Protein AF-A0A965NFZ3-F1 (afdb_monomer)

pLDDT: mean 79.74, std 21.52, range [22.08, 98.75]

Structure (mmCIF, N/CA/C/O backbone):
data_AF-A0A965NFZ3-F1
#
_entry.id   AF-A0A965NFZ3-F1
#
loop_
_atom_site.group_PDB
_atom_site.id
_atom_site.type_symbol
_atom_site.label_atom_id
_atom_site.label_alt_id
_atom_site.label_comp_id
_atom_site.label_asym_id
_atom_site.label_entity_id
_atom_site.label_seq_id
_atom_site.pdbx_PDB_ins_code
_atom_site.Cartn_x
_atom_site.Cartn_y
_atom_site.Cartn_z
_atom_site.occupancy
_atom_site.B_iso_or_equiv
_atom_site.auth_seq_id
_atom_site.auth_comp_id
_atom_site.auth_asym_id
_atom_site.auth_atom_id
_atom_site.pdbx_PDB_model_num
ATOM 1 N N . PHE A 1 1 ? 4.648 3.289 -46.811 1.00 49.53 1 PHE A N 1
ATOM 2 C CA . PHE A 1 1 ? 4.469 1.826 -46.934 1.00 49.53 1 PHE A CA 1
ATOM 3 C C . PHE A 1 1 ? 3.006 1.488 -46.709 1.00 49.53 1 PHE A C 1
ATOM 5 O O . PHE A 1 1 ? 2.464 1.976 -45.727 1.00 49.53 1 PHE A O 1
ATOM 12 N N . PHE A 1 2 ? 2.381 0.723 -47.611 1.00 43.66 2 PHE A N 1
ATOM 13 C CA . PHE A 1 2 ? 1.016 0.207 -47.438 1.00 43.66 2 PHE A CA 1
ATOM 14 C C . PHE A 1 2 ? 1.099 -1.173 -46.781 1.00 43.66 2 PHE A C 1
ATOM 16 O O . PHE A 1 2 ? 1.866 -2.014 -47.243 1.00 43.66 2 PHE A O 1
ATOM 23 N N . LEU A 1 3 ? 0.354 -1.396 -45.701 1.00 49.75 3 LEU A N 1
ATOM 24 C CA . LEU A 1 3 ? 0.368 -2.654 -44.955 1.00 49.75 3 LEU A CA 1
ATOM 25 C C . LEU A 1 3 ? -0.915 -3.432 -45.298 1.00 49.75 3 LEU A C 1
ATOM 27 O O . LEU A 1 3 ? -2.007 -2.974 -44.978 1.00 49.75 3 LEU A O 1
ATOM 31 N N . ASN A 1 4 ? -0.796 -4.587 -45.962 1.00 41.50 4 ASN A N 1
ATOM 32 C CA . ASN A 1 4 ? -1.916 -5.495 -46.242 1.00 41.50 4 ASN A CA 1
ATOM 33 C C . ASN A 1 4 ? -1.504 -6.945 -45.925 1.00 41.50 4 ASN A C 1
ATOM 35 O O . ASN A 1 4 ? -0.531 -7.428 -46.497 1.00 41.50 4 ASN A O 1
ATOM 39 N N . GLY A 1 5 ? -2.253 -7.603 -45.026 1.00 47.62 5 GLY A N 1
ATOM 40 C CA . GLY A 1 5 ? -2.189 -9.040 -44.714 1.00 47.62 5 GLY A CA 1
ATOM 41 C C . GLY A 1 5 ? -0.940 -9.530 -43.959 1.00 47.62 5 GLY A C 1
ATOM 42 O O . GLY A 1 5 ? 0.180 -9.385 -44.438 1.00 47.62 5 GLY A O 1
ATOM 43 N N . SER A 1 6 ? -1.141 -10.207 -42.814 1.00 52.50 6 SER A N 1
ATOM 44 C CA . SER A 1 6 ? -0.130 -10.906 -41.973 1.00 52.50 6 SER A CA 1
ATOM 45 C C . SER A 1 6 ? 1.010 -10.050 -41.372 1.00 52.50 6 SER A C 1
ATOM 47 O O . SER A 1 6 ? 1.140 -8.877 -41.704 1.00 52.50 6 SER A O 1
ATOM 49 N N . ASN A 1 7 ? 1.774 -10.611 -40.414 1.00 55.88 7 ASN A N 1
ATOM 50 C CA . ASN A 1 7 ? 2.874 -9.943 -39.688 1.00 55.88 7 ASN A CA 1
ATOM 51 C C . ASN A 1 7 ? 3.852 -9.250 -40.653 1.00 55.88 7 ASN A C 1
ATOM 53 O O . ASN A 1 7 ? 4.361 -9.884 -41.575 1.00 55.88 7 ASN A O 1
ATOM 57 N N . GLN A 1 8 ? 4.140 -7.968 -40.422 1.00 60.22 8 GLN A N 1
ATOM 58 C CA . GLN A 1 8 ? 4.975 -7.156 -41.315 1.00 60.22 8 GLN A CA 1
ATOM 59 C C . GLN A 1 8 ? 6.312 -6.824 -40.648 1.00 60.22 8 GLN A C 1
ATOM 61 O O . GLN A 1 8 ? 6.326 -6.271 -39.548 1.00 60.22 8 GLN A O 1
ATOM 66 N N . THR A 1 9 ? 7.424 -7.103 -41.335 1.00 60.16 9 THR A N 1
ATOM 67 C CA . THR A 1 9 ? 8.774 -6.695 -40.915 1.00 60.16 9 THR A CA 1
ATOM 68 C C . THR A 1 9 ? 9.296 -5.627 -41.862 1.00 60.16 9 THR A C 1
ATOM 70 O O . THR A 1 9 ? 9.465 -5.879 -43.053 1.00 60.16 9 THR A O 1
ATOM 73 N N . LEU A 1 10 ? 9.590 -4.442 -41.332 1.00 64.44 10 LEU A N 1
ATOM 74 C CA . LEU A 1 10 ? 10.159 -3.338 -42.094 1.00 64.44 10 LEU A CA 1
ATOM 75 C C . LEU A 1 10 ? 11.615 -3.114 -41.665 1.00 64.44 10 LEU A C 1
ATOM 77 O O . LEU A 1 10 ? 11.890 -2.776 -40.513 1.00 64.44 10 LEU A O 1
ATOM 81 N N . ALA A 1 11 ? 12.548 -3.322 -42.594 1.00 56.06 11 ALA A N 1
ATOM 82 C CA . ALA A 1 11 ? 13.977 -3.092 -42.395 1.00 56.06 11 ALA A CA 1
ATOM 83 C C . ALA A 1 11 ? 14.440 -1.867 -43.197 1.00 56.06 11 ALA A C 1
ATOM 85 O O . ALA A 1 11 ? 13.964 -1.631 -44.306 1.00 56.06 11 ALA A O 1
ATOM 86 N N . GLY A 1 12 ? 15.387 -1.101 -42.648 1.00 47.88 12 GLY A N 1
ATOM 87 C CA . GLY A 1 12 ? 16.095 -0.069 -43.412 1.00 47.88 12 GLY A CA 1
ATOM 88 C C . GLY A 1 12 ? 15.269 1.171 -43.770 1.00 47.88 12 GLY A C 1
ATOM 89 O O . GLY A 1 12 ? 15.458 1.722 -44.851 1.00 47.88 12 GLY A O 1
ATOM 90 N N . ILE A 1 13 ? 14.377 1.638 -42.885 1.00 51.19 13 ILE A N 1
ATOM 91 C CA . ILE A 1 13 ? 13.709 2.937 -43.073 1.00 51.19 13 ILE A CA 1
ATOM 92 C C . ILE A 1 13 ? 14.778 4.042 -43.033 1.00 51.19 13 ILE A C 1
ATOM 94 O O . ILE A 1 13 ? 15.218 4.463 -41.966 1.00 51.19 13 ILE A O 1
ATOM 98 N N . GLN A 1 14 ? 15.230 4.478 -44.208 1.00 41.84 14 GLN A N 1
ATOM 99 C CA . GLN A 1 14 ? 16.135 5.611 -44.370 1.00 41.84 14 GLN A CA 1
ATOM 100 C C . GLN A 1 14 ? 15.301 6.891 -44.461 1.00 41.84 14 GLN A C 1
ATOM 102 O O . GLN A 1 14 ? 14.526 7.072 -45.404 1.00 41.84 14 GLN A O 1
ATOM 107 N N . GLY A 1 15 ? 15.453 7.791 -43.490 1.00 39.31 15 GLY A N 1
ATOM 108 C CA . GLY A 1 15 ? 15.049 9.177 -43.691 1.00 39.31 15 GLY A CA 1
ATOM 109 C C . GLY A 1 15 ? 16.091 9.868 -44.565 1.00 39.31 15 GLY A C 1
ATOM 110 O O . GLY A 1 15 ? 17.269 9.903 -44.216 1.00 39.31 15 GLY A O 1
ATOM 111 N N . SER A 1 16 ? 15.666 10.389 -45.713 1.00 34.31 16 SER A N 1
ATOM 112 C CA . SER A 1 16 ? 16.486 11.312 -46.497 1.00 34.31 16 SER A CA 1
ATOM 113 C C . SER A 1 16 ? 16.609 12.636 -45.736 1.00 34.31 16 SER A C 1
ATOM 115 O O . SER A 1 16 ? 15.641 13.087 -45.124 1.00 34.31 16 SER A O 1
ATOM 117 N N . LEU A 1 17 ? 17.791 13.256 -45.766 1.00 33.41 17 LEU A N 1
ATOM 118 C CA . LEU A 1 17 ? 18.033 14.613 -45.269 1.00 33.41 17 LEU A CA 1
ATOM 119 C C . LEU A 1 17 ? 17.206 15.610 -46.103 1.00 33.41 17 LEU A C 1
ATOM 121 O O . LEU A 1 17 ? 17.653 16.098 -47.137 1.00 33.41 17 LEU A O 1
ATOM 125 N N . GLY A 1 18 ? 15.975 15.881 -45.673 1.00 33.94 18 GLY A N 1
ATOM 126 C CA . GLY A 1 18 ? 15.050 16.804 -46.326 1.00 33.94 18 GLY A CA 1
ATOM 127 C C . GLY A 1 18 ? 13.672 16.785 -45.665 1.00 33.94 18 GLY A C 1
ATOM 128 O O . GLY A 1 18 ? 13.311 15.820 -45.003 1.00 33.94 18 GLY A O 1
ATOM 129 N N . THR A 1 19 ? 12.906 17.861 -45.844 1.00 36.88 19 THR A N 1
ATOM 130 C CA . THR A 1 19 ? 11.674 18.279 -45.136 1.00 36.88 19 THR A CA 1
ATOM 131 C C . THR A 1 19 ? 10.477 17.305 -45.149 1.00 36.88 19 THR A C 1
ATOM 133 O O . THR A 1 19 ? 9.379 17.684 -44.748 1.00 36.88 19 THR A O 1
ATOM 136 N N . TYR A 1 20 ? 10.648 16.057 -45.586 1.00 35.22 20 TYR A N 1
ATOM 137 C CA . TYR A 1 20 ? 9.593 15.050 -45.668 1.00 35.22 20 TYR A CA 1
ATOM 138 C C . TYR A 1 20 ? 9.903 13.861 -44.754 1.00 35.22 20 TYR A C 1
ATOM 140 O O . TYR A 1 20 ? 10.799 13.063 -45.027 1.00 35.22 20 TYR A O 1
ATOM 148 N N . SER A 1 21 ? 9.130 13.716 -43.672 1.00 43.69 21 SER A N 1
ATOM 149 C CA . SER A 1 21 ? 9.175 12.517 -42.836 1.00 43.69 21 SER A CA 1
ATOM 150 C C . SER A 1 21 ? 8.615 11.316 -43.604 1.00 43.69 21 SER A C 1
ATOM 152 O O . SER A 1 21 ? 7.475 11.328 -44.082 1.00 43.69 21 SER A O 1
ATOM 154 N N . GLN A 1 22 ? 9.421 10.259 -43.728 1.00 44.00 22 GLN A N 1
ATOM 155 C CA . GLN A 1 22 ? 8.971 8.968 -44.244 1.00 44.00 22 GLN A CA 1
ATOM 156 C C . GLN A 1 22 ? 8.021 8.362 -43.202 1.00 44.00 22 GLN A C 1
ATOM 158 O O . GLN A 1 22 ? 8.441 7.849 -42.165 1.00 44.00 22 GLN A O 1
ATOM 163 N N . GLY A 1 23 ? 6.719 8.496 -43.452 1.00 47.44 23 GLY A N 1
ATOM 164 C CA . GLY A 1 23 ? 5.673 7.898 -42.633 1.00 47.44 23 GLY A CA 1
ATOM 165 C C . GLY A 1 23 ? 5.296 6.494 -43.116 1.00 47.44 23 GLY A C 1
ATOM 166 O O . GLY A 1 23 ? 5.266 6.210 -44.317 1.00 47.44 23 GLY A O 1
ATOM 167 N N . ILE A 1 24 ? 4.959 5.601 -42.192 1.00 51.50 24 ILE A N 1
ATOM 168 C CA . ILE A 1 24 ? 4.106 4.448 -42.484 1.00 51.50 24 ILE A CA 1
ATOM 169 C C . ILE A 1 24 ? 2.675 4.991 -42.465 1.00 51.50 24 ILE A C 1
ATOM 171 O O . ILE A 1 24 ? 2.193 5.394 -41.411 1.00 51.50 24 ILE A O 1
ATOM 175 N N . TYR A 1 25 ? 2.037 5.077 -43.635 1.00 43.31 25 TYR A N 1
ATOM 176 C CA . TYR A 1 25 ? 0.690 5.629 -43.798 1.00 43.31 25 TYR A CA 1
ATOM 177 C C . TYR A 1 25 ? -0.285 4.501 -44.124 1.00 43.31 25 TYR A C 1
ATOM 179 O O . TYR A 1 25 ? -0.062 3.762 -45.086 1.00 43.31 25 TYR A O 1
ATOM 187 N N . ASN A 1 26 ? -1.388 4.415 -43.383 1.00 44.84 26 ASN A N 1
ATOM 188 C CA . ASN A 1 26 ? -2.557 3.659 -43.821 1.00 44.84 26 ASN A CA 1
ATOM 189 C C . ASN A 1 26 ? -3.495 4.577 -44.613 1.00 44.84 26 ASN A C 1
ATOM 191 O O . ASN A 1 26 ? -3.879 5.629 -44.111 1.00 44.84 26 ASN A O 1
ATOM 195 N N . ASN A 1 27 ? -3.857 4.191 -45.838 1.00 36.34 27 ASN A N 1
ATOM 196 C CA . ASN A 1 27 ? -4.779 4.950 -46.697 1.00 36.34 27 ASN A CA 1
ATOM 197 C C . ASN A 1 27 ? -6.096 4.199 -46.965 1.00 36.34 27 ASN A C 1
ATOM 199 O O . ASN A 1 27 ? -6.864 4.585 -47.841 1.00 36.34 27 ASN A O 1
ATOM 203 N N . THR A 1 28 ? -6.364 3.095 -46.265 1.00 40.66 28 THR A N 1
ATOM 204 C CA . THR A 1 28 ? -7.624 2.361 -46.417 1.00 40.66 28 THR A CA 1
ATOM 205 C C . THR A 1 28 ? -8.496 2.565 -45.189 1.00 40.66 28 THR A C 1
ATOM 207 O O . THR A 1 28 ? -8.106 2.214 -44.081 1.00 40.66 28 THR A O 1
ATOM 210 N N . ALA A 1 29 ? -9.709 3.081 -45.407 1.00 41.22 29 ALA A N 1
ATOM 211 C CA . ALA A 1 29 ? -10.764 3.259 -44.401 1.00 41.22 29 ALA A CA 1
ATOM 212 C C . ALA A 1 29 ? -11.247 1.944 -43.745 1.00 41.22 29 ALA A C 1
ATOM 214 O O . ALA A 1 29 ? -12.086 1.969 -42.851 1.00 41.22 29 ALA A O 1
ATOM 215 N N . ASN A 1 30 ? -10.708 0.802 -44.181 1.00 41.94 30 ASN A N 1
ATOM 216 C CA . ASN A 1 30 ? -10.949 -0.522 -43.625 1.00 41.94 30 ASN A CA 1
ATOM 217 C C . ASN A 1 30 ? -9.656 -0.960 -42.923 1.00 41.94 30 ASN A C 1
ATOM 219 O O . ASN A 1 30 ? -8.624 -1.074 -43.581 1.00 41.94 30 ASN A O 1
ATOM 223 N N . GLY A 1 31 ? -9.716 -1.124 -41.598 1.00 45.16 31 GLY A N 1
ATOM 224 C CA . GLY A 1 31 ? -8.577 -1.219 -40.677 1.00 45.16 31 GLY A CA 1
ATOM 225 C C . GLY A 1 31 ? -7.500 -2.282 -40.950 1.00 45.16 31 GLY A C 1
ATOM 226 O O . GLY A 1 31 ? -7.537 -3.053 -41.905 1.00 45.16 31 GLY A O 1
ATOM 227 N N . TYR A 1 32 ? -6.492 -2.303 -40.075 1.00 45.69 32 TYR A N 1
ATOM 228 C CA . TYR A 1 32 ? -5.368 -3.240 -40.139 1.00 45.69 32 TYR A CA 1
ATOM 229 C C . TYR A 1 32 ? -5.803 -4.686 -39.857 1.00 45.69 32 TYR A C 1
ATOM 231 O O . TYR A 1 32 ? -6.394 -4.968 -38.821 1.00 45.69 32 TYR A O 1
ATOM 239 N N . TRP A 1 33 ? -5.409 -5.616 -40.733 1.00 44.00 33 TRP A N 1
ATOM 240 C CA . TRP A 1 33 ? -5.541 -7.073 -40.540 1.00 44.00 33 TRP A CA 1
ATOM 241 C C . TRP A 1 33 ? -4.247 -7.716 -39.999 1.00 44.00 33 TRP A C 1
ATOM 243 O O . TRP A 1 33 ? -4.050 -8.924 -40.119 1.00 44.00 33 TRP A O 1
ATOM 253 N N . ALA A 1 34 ? -3.316 -6.917 -39.467 1.00 50.06 34 ALA A N 1
ATOM 254 C CA . ALA A 1 34 ? -2.045 -7.395 -38.924 1.00 50.06 34 ALA A CA 1
ATOM 255 C C . ALA A 1 34 ? -2.064 -7.335 -37.391 1.00 50.06 34 ALA A C 1
ATOM 257 O O . ALA A 1 34 ? -2.318 -6.279 -36.817 1.00 50.06 34 ALA A O 1
ATOM 258 N N . SER A 1 35 ? -1.749 -8.454 -36.737 1.00 58.72 35 SER A N 1
ATOM 259 C CA . SER A 1 35 ? -1.597 -8.541 -35.278 1.00 58.72 35 SER A CA 1
ATOM 260 C C . SER A 1 35 ? -0.252 -7.998 -34.787 1.00 58.72 35 SER A C 1
ATOM 262 O O . SER A 1 35 ? -0.091 -7.725 -33.601 1.00 58.72 35 SER A O 1
ATOM 264 N N . THR A 1 36 ? 0.755 -7.863 -35.661 1.00 64.19 36 THR A N 1
ATOM 265 C CA . THR A 1 36 ? 2.096 -7.393 -35.277 1.00 64.19 36 THR A CA 1
ATOM 266 C C . THR A 1 36 ? 2.783 -6.594 -36.390 1.00 64.19 36 THR A C 1
ATOM 268 O O . THR A 1 36 ? 2.817 -7.023 -37.546 1.00 64.19 36 THR A O 1
ATOM 271 N N . LEU A 1 37 ? 3.376 -5.454 -36.021 1.00 71.75 37 LEU A N 1
ATOM 272 C CA . LEU A 1 37 ? 4.276 -4.647 -36.849 1.00 71.75 37 LEU A CA 1
ATOM 273 C C . LEU A 1 37 ? 5.681 -4.654 -36.233 1.00 71.75 37 LEU A C 1
ATOM 275 O O . LEU A 1 37 ? 5.873 -4.147 -35.129 1.00 71.75 37 LEU A O 1
ATOM 279 N N . THR A 1 38 ? 6.663 -5.185 -36.958 1.00 72.31 38 THR A N 1
ATOM 280 C CA . THR A 1 38 ? 8.071 -5.225 -36.547 1.00 72.31 38 THR A CA 1
ATOM 281 C C . THR A 1 38 ? 8.898 -4.218 -37.335 1.00 72.31 38 THR A C 1
ATOM 283 O O . THR A 1 38 ? 8.937 -4.257 -38.563 1.00 72.31 38 THR A O 1
ATOM 286 N N . LEU A 1 39 ? 9.609 -3.338 -36.632 1.00 71.38 39 LEU A N 1
ATOM 287 C CA . LEU A 1 39 ? 10.534 -2.365 -37.204 1.00 71.38 39 LEU A CA 1
ATOM 288 C C . LEU A 1 39 ? 11.962 -2.682 -36.762 1.00 71.38 39 LEU A C 1
ATOM 290 O O . LEU A 1 39 ? 12.261 -2.667 -35.569 1.00 71.38 39 LEU A O 1
ATOM 294 N N . ASN A 1 40 ? 12.855 -2.936 -37.719 1.00 69.88 40 ASN A N 1
ATOM 295 C CA . ASN A 1 40 ? 14.273 -3.167 -37.454 1.00 69.88 40 ASN A CA 1
ATOM 296 C C . ASN A 1 40 ? 15.100 -1.955 -37.910 1.00 69.88 40 ASN A C 1
ATOM 298 O O . ASN A 1 40 ? 15.341 -1.757 -39.106 1.00 69.88 40 ASN A O 1
ATOM 302 N N . THR A 1 41 ? 15.528 -1.137 -36.948 1.00 62.78 41 THR A N 1
ATOM 303 C CA . THR A 1 41 ? 16.386 0.031 -37.186 1.00 62.78 41 THR A CA 1
ATOM 304 C C . THR A 1 41 ? 17.797 -0.272 -36.685 1.00 62.78 41 THR A C 1
ATOM 306 O O . THR A 1 41 ? 18.064 -0.232 -35.484 1.00 62.78 41 THR A O 1
ATOM 309 N N . ALA A 1 42 ? 18.711 -0.598 -37.597 1.00 58.72 42 ALA A N 1
ATOM 310 C CA . ALA A 1 42 ? 20.095 -0.941 -37.257 1.00 58.72 42 ALA A CA 1
ATOM 311 C C . ALA A 1 42 ? 20.989 0.281 -36.957 1.00 58.72 42 ALA A C 1
ATOM 313 O O . ALA A 1 42 ? 22.033 0.122 -36.335 1.00 58.72 42 ALA A O 1
ATOM 314 N N . THR A 1 43 ? 20.587 1.483 -37.377 1.00 57.88 43 THR A N 1
ATOM 315 C CA . THR A 1 43 ? 21.366 2.728 -37.270 1.00 57.88 43 THR A CA 1
ATOM 316 C C . THR A 1 43 ? 20.606 3.821 -36.517 1.00 57.88 43 THR A C 1
ATOM 318 O O . THR A 1 43 ? 19.385 3.934 -36.643 1.00 57.88 43 THR A O 1
ATOM 321 N N . ASP A 1 44 ? 21.336 4.630 -35.742 1.00 49.34 44 ASP A N 1
ATOM 322 C CA . ASP A 1 44 ? 20.808 5.809 -35.049 1.00 49.34 44 ASP A CA 1
ATOM 323 C C . ASP A 1 44 ? 20.518 6.934 -36.039 1.00 49.34 44 ASP A C 1
ATOM 325 O O . ASP A 1 44 ? 21.420 7.597 -36.551 1.00 49.34 44 ASP A O 1
ATOM 329 N N . TYR A 1 45 ? 19.241 7.200 -36.287 1.00 52.06 45 TYR A N 1
ATOM 330 C CA . TYR A 1 45 ? 18.844 8.361 -37.070 1.00 52.06 45 TYR A CA 1
ATOM 331 C C . TYR A 1 45 ? 18.628 9.549 -36.130 1.00 52.06 45 TYR A C 1
ATOM 333 O O . TYR A 1 45 ? 17.512 9.871 -35.724 1.00 52.06 45 TYR A O 1
ATOM 341 N N . ALA A 1 46 ? 19.731 10.205 -35.754 1.00 38.19 46 ALA A N 1
ATOM 342 C CA . ALA A 1 46 ? 19.716 11.372 -34.871 1.00 38.19 46 ALA A CA 1
ATOM 343 C C . ALA A 1 46 ? 18.843 12.530 -35.412 1.00 38.19 46 ALA A C 1
ATOM 345 O O . ALA A 1 46 ? 18.311 13.314 -34.628 1.00 38.19 46 ALA A O 1
ATOM 346 N N . SER A 1 47 ? 18.656 12.592 -36.738 1.00 37.09 47 SER A N 1
ATOM 347 C CA . SER A 1 47 ? 17.940 13.651 -37.464 1.00 37.09 47 SER A CA 1
ATOM 348 C C . SER A 1 47 ? 16.814 13.167 -38.397 1.00 37.09 47 SER A C 1
ATOM 350 O O . SER A 1 47 ? 16.088 13.999 -38.937 1.00 37.09 47 SER A O 1
ATOM 352 N N . ALA A 1 48 ? 16.630 11.853 -38.584 1.00 36.56 48 ALA A N 1
ATOM 353 C CA . ALA A 1 48 ? 15.636 11.281 -39.501 1.00 36.56 48 ALA A CA 1
ATOM 354 C C . ALA A 1 48 ? 14.542 10.524 -38.723 1.00 36.56 48 ALA A C 1
ATOM 356 O O . ALA A 1 48 ? 14.768 9.454 -38.165 1.00 36.56 48 ALA A O 1
ATOM 357 N N . GLN A 1 49 ? 13.342 11.106 -38.677 1.00 43.03 49 GLN A N 1
ATOM 358 C CA . GLN A 1 49 ? 12.202 10.602 -37.907 1.00 43.03 49 GLN A CA 1
ATOM 359 C C . GLN A 1 49 ? 11.357 9.652 -38.767 1.00 43.03 49 GLN A C 1
ATOM 361 O O . GLN A 1 49 ? 10.857 10.046 -39.822 1.00 43.03 49 GLN A O 1
ATOM 366 N N . SER A 1 50 ? 11.186 8.407 -38.322 1.00 39.69 50 SER A N 1
ATOM 367 C CA . SER A 1 50 ? 10.247 7.455 -38.930 1.00 39.69 50 SER A CA 1
ATOM 368 C C . SER A 1 50 ? 8.931 7.518 -38.160 1.00 39.69 50 SER A C 1
ATOM 370 O O . SER A 1 50 ? 8.924 7.274 -36.963 1.00 39.69 50 SER A O 1
ATOM 372 N N . VAL A 1 51 ? 7.832 7.881 -38.820 1.00 43.72 51 VAL A N 1
ATOM 373 C CA . VAL A 1 51 ? 6.546 8.189 -38.157 1.00 43.72 51 VAL A CA 1
ATOM 374 C C . VAL A 1 51 ? 5.517 7.127 -38.509 1.00 43.72 51 VAL A C 1
ATOM 376 O O . VAL A 1 51 ? 5.409 6.752 -39.674 1.00 43.72 51 VAL A O 1
ATOM 379 N N . TYR A 1 52 ? 4.714 6.672 -37.554 1.00 48.59 52 TYR A N 1
ATOM 380 C CA . TYR A 1 52 ? 3.526 5.871 -37.853 1.00 48.59 52 TYR A CA 1
ATOM 381 C C . TYR A 1 52 ? 2.289 6.779 -37.911 1.00 48.59 52 TYR A C 1
ATOM 383 O O . TYR A 1 52 ? 2.092 7.601 -37.019 1.00 48.59 52 TYR A O 1
ATOM 391 N N . ARG A 1 53 ? 1.473 6.672 -38.970 1.00 49.34 53 ARG A N 1
ATOM 392 C CA . ARG A 1 53 ? 0.299 7.531 -39.195 1.00 49.34 53 ARG A CA 1
ATOM 393 C C . ARG A 1 53 ? -0.976 6.719 -39.405 1.00 49.34 53 ARG A C 1
ATOM 395 O O . ARG A 1 53 ? -1.013 5.819 -40.246 1.00 49.34 53 ARG A O 1
ATOM 402 N N . ASP A 1 54 ? -2.032 7.129 -38.714 1.00 42.34 54 ASP A N 1
ATOM 403 C CA . ASP A 1 54 ? -3.416 6.801 -39.050 1.00 42.34 54 ASP A CA 1
ATOM 404 C C . ASP A 1 54 ? -4.089 8.027 -39.688 1.00 42.34 54 ASP A C 1
ATOM 406 O O . ASP A 1 54 ? -3.883 9.158 -39.248 1.00 42.34 54 ASP A O 1
ATOM 410 N N . ALA A 1 55 ? -4.867 7.803 -40.744 1.00 37.53 55 ALA A N 1
ATOM 411 C CA . ALA A 1 55 ? -5.592 8.830 -41.480 1.00 37.53 55 ALA A CA 1
ATOM 412 C C . ALA A 1 55 ? -6.973 9.167 -40.877 1.00 37.53 55 ALA A C 1
ATOM 414 O O . ALA A 1 55 ? -7.580 10.143 -41.314 1.00 37.53 55 ALA A O 1
ATOM 415 N N . SER A 1 56 ? -7.490 8.387 -39.914 1.00 40.31 56 SER A N 1
ATOM 416 C CA . SER A 1 56 ? -8.919 8.436 -39.550 1.00 40.31 56 SER A CA 1
ATOM 417 C C . SER A 1 56 ? -9.285 9.107 -38.217 1.00 40.31 56 SER A C 1
ATOM 419 O O . SER A 1 56 ? -10.463 9.372 -37.989 1.00 40.31 56 SER A O 1
ATOM 421 N N . GLY A 1 57 ? -8.324 9.448 -37.351 1.00 39.31 57 GLY A N 1
ATOM 422 C CA . GLY A 1 57 ? -8.581 10.255 -36.144 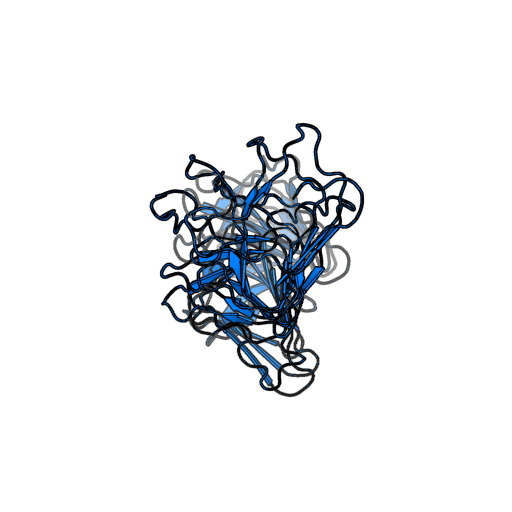1.00 39.31 57 GLY A CA 1
ATOM 423 C C . GLY A 1 57 ? -9.489 9.605 -35.085 1.00 39.31 57 GLY A C 1
ATOM 424 O O . GLY A 1 57 ? -9.909 10.289 -34.152 1.00 39.31 57 GLY A O 1
ATOM 425 N N . GLY A 1 58 ? -9.787 8.307 -35.202 1.00 38.38 58 GLY A N 1
ATOM 426 C CA . GLY A 1 58 ? -10.571 7.539 -34.233 1.00 38.38 58 GLY A CA 1
ATOM 427 C C . GLY A 1 58 ? -9.772 6.366 -33.646 1.00 38.38 58 GLY A C 1
ATOM 428 O O . GLY A 1 58 ? -8.979 5.755 -34.361 1.00 38.38 58 GLY A O 1
ATOM 429 N N . PRO A 1 59 ? -9.967 6.000 -32.365 1.00 39.12 59 PRO A N 1
ATOM 430 C CA . PRO A 1 59 ? -9.313 4.840 -31.760 1.00 39.12 59 PRO A CA 1
ATOM 431 C C . PRO A 1 59 ? -9.937 3.542 -32.301 1.00 39.12 59 PRO A C 1
ATOM 433 O O . PRO A 1 59 ? -10.912 3.041 -31.752 1.00 39.12 59 PRO A O 1
ATOM 436 N N . GLN A 1 60 ? -9.408 2.996 -33.400 1.00 42.00 60 GLN A N 1
ATOM 437 C CA . GLN A 1 60 ? -9.902 1.742 -34.001 1.00 42.00 60 GLN A CA 1
ATOM 438 C C . GLN A 1 60 ? -8.944 0.544 -33.841 1.00 42.00 60 GLN A C 1
ATOM 440 O O . GLN A 1 60 ? -9.001 -0.404 -34.623 1.00 42.00 60 GLN A O 1
ATOM 445 N N . TYR A 1 61 ? -8.055 0.538 -32.843 1.00 48.66 61 TYR A N 1
ATOM 446 C CA . TYR A 1 61 ? -6.953 -0.436 -32.793 1.00 48.66 61 TYR A CA 1
ATOM 447 C C . TYR A 1 61 ? -7.021 -1.367 -31.589 1.00 48.66 61 TYR A C 1
ATOM 449 O O . TYR A 1 61 ? -6.362 -1.169 -30.575 1.00 48.66 61 TYR A O 1
ATOM 457 N N . GLY A 1 62 ? -7.820 -2.424 -31.744 1.00 46.12 62 GLY A N 1
ATOM 458 C CA . GLY A 1 62 ? -8.059 -3.461 -30.740 1.00 46.12 62 GLY A CA 1
ATOM 459 C C . GLY A 1 62 ? -7.032 -4.601 -30.648 1.00 46.12 62 GLY A C 1
ATOM 460 O O . GLY A 1 62 ? -7.192 -5.389 -29.730 1.00 46.12 62 GLY A O 1
ATOM 461 N N . ASN A 1 63 ? -5.996 -4.707 -31.510 1.00 54.94 63 ASN A N 1
ATOM 462 C CA . ASN A 1 63 ? -5.078 -5.873 -31.482 1.00 54.94 63 ASN A CA 1
ATOM 463 C C . ASN A 1 63 ? -3.639 -5.687 -32.047 1.00 54.94 63 ASN A C 1
ATOM 465 O O . ASN A 1 63 ? -2.960 -6.683 -32.300 1.00 54.94 63 ASN A O 1
ATOM 469 N N . LEU A 1 64 ? -3.142 -4.472 -32.321 1.00 62.53 64 LEU A N 1
ATOM 470 C CA . LEU A 1 64 ? -1.815 -4.314 -32.952 1.00 62.53 64 LEU A CA 1
ATOM 471 C C . LEU A 1 64 ? -0.681 -4.339 -31.913 1.00 62.53 64 LEU A C 1
ATOM 473 O O . LEU A 1 64 ? -0.575 -3.419 -31.104 1.00 62.53 64 LEU A O 1
ATOM 477 N N . LYS A 1 65 ? 0.203 -5.343 -31.978 1.00 71.88 65 LYS A N 1
ATOM 478 C CA . LYS A 1 65 ? 1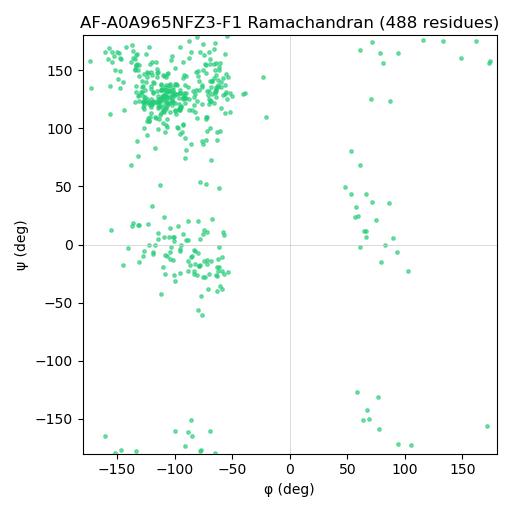.493 -5.361 -31.266 1.00 71.88 65 LYS A CA 1
ATOM 479 C C . LYS A 1 65 ? 2.563 -4.616 -32.070 1.00 71.88 65 LYS A C 1
ATOM 481 O O . LYS A 1 65 ? 2.760 -4.889 -33.256 1.00 71.88 65 LYS A O 1
ATOM 486 N N . PHE A 1 66 ? 3.313 -3.732 -31.425 1.00 75.94 66 PHE A N 1
ATOM 487 C CA . PHE A 1 66 ? 4.472 -3.066 -32.018 1.00 75.94 66 PHE A CA 1
ATOM 488 C C . PHE A 1 66 ? 5.774 -3.716 -31.536 1.00 75.94 66 PHE A C 1
ATOM 490 O O . PHE A 1 66 ? 5.955 -3.906 -30.340 1.00 75.94 66 PHE A O 1
ATOM 497 N N . VAL A 1 67 ? 6.696 -4.042 -32.444 1.00 82.88 67 VAL A N 1
ATOM 498 C CA . VAL A 1 67 ? 8.005 -4.624 -32.113 1.00 82.88 67 VAL A CA 1
ATOM 499 C C . VAL A 1 67 ? 9.118 -3.733 -32.661 1.00 82.88 67 VAL A C 1
ATOM 501 O O . VAL A 1 67 ? 9.206 -3.522 -33.868 1.00 82.88 67 VAL A O 1
ATOM 504 N N . LYS A 1 68 ? 10.012 -3.261 -31.791 1.00 80.69 68 LYS A N 1
ATOM 505 C CA . LYS A 1 68 ? 11.226 -2.517 -32.146 1.00 80.69 68 LYS A CA 1
ATOM 506 C C . LYS A 1 68 ? 12.452 -3.415 -32.004 1.00 80.69 68 LYS A C 1
ATOM 508 O O . LYS A 1 68 ? 12.751 -3.894 -30.918 1.00 80.69 68 LYS A O 1
ATOM 513 N N . GLN A 1 69 ? 13.193 -3.593 -33.090 1.00 82.12 69 GLN A N 1
ATOM 514 C CA . GLN A 1 69 ? 14.450 -4.341 -33.165 1.00 82.12 69 GLN A CA 1
ATOM 515 C C . GLN A 1 69 ? 15.591 -3.458 -33.694 1.00 82.12 69 GLN A C 1
ATOM 517 O O . GLN A 1 69 ? 15.371 -2.341 -34.177 1.00 82.12 69 GLN A O 1
ATOM 522 N N . GLY A 1 70 ? 16.818 -3.971 -33.612 1.00 77.88 70 GLY A N 1
ATOM 523 C CA . GLY A 1 70 ? 18.028 -3.290 -34.077 1.00 77.88 70 GLY A CA 1
ATOM 524 C C . GLY A 1 70 ? 18.568 -2.266 -33.077 1.00 77.88 70 GLY A C 1
ATOM 525 O O . GLY A 1 70 ? 17.832 -1.761 -32.234 1.00 77.88 70 GLY A O 1
ATOM 526 N N . ALA A 1 71 ? 19.866 -1.973 -33.157 1.00 79.31 71 ALA A N 1
ATOM 527 C CA . ALA A 1 71 ? 20.574 -1.153 -32.170 1.00 79.31 71 ALA A CA 1
ATOM 528 C C . ALA A 1 71 ? 20.229 0.348 -32.220 1.00 79.31 71 ALA A C 1
ATOM 530 O O . ALA A 1 71 ? 20.501 1.062 -31.264 1.00 79.31 71 ALA A O 1
ATOM 531 N N . GLY A 1 72 ? 19.621 0.819 -33.310 1.00 74.12 72 GLY A N 1
ATOM 532 C CA . GLY A 1 72 ? 19.359 2.237 -33.531 1.00 74.12 72 GLY A CA 1
ATOM 533 C C . GLY A 1 72 ? 18.169 2.792 -32.750 1.00 74.12 72 GLY A C 1
ATOM 534 O O . GLY A 1 72 ? 17.311 2.048 -32.257 1.00 74.12 72 GLY A O 1
ATOM 535 N N . ARG A 1 73 ? 18.087 4.121 -32.706 1.00 77.44 73 ARG A N 1
ATOM 536 C CA . ARG A 1 73 ? 16.950 4.883 -32.189 1.00 77.44 73 ARG A CA 1
ATOM 537 C C . ARG A 1 73 ? 15.766 4.924 -33.157 1.00 77.44 73 ARG A C 1
ATOM 539 O O . ARG A 1 73 ? 15.926 5.196 -34.345 1.00 77.44 73 ARG A O 1
ATOM 546 N N . PHE A 1 74 ? 14.562 4.752 -32.620 1.00 73.81 74 PHE A N 1
ATOM 547 C CA . PHE A 1 74 ? 13.298 4.937 -33.322 1.00 73.81 74 PHE A CA 1
ATOM 548 C C . PHE A 1 74 ? 12.373 5.862 -32.525 1.00 73.81 74 PHE A C 1
ATOM 550 O O . PHE A 1 74 ? 12.184 5.673 -31.325 1.00 73.81 74 PHE A O 1
ATOM 557 N N . LEU A 1 75 ? 11.813 6.860 -33.208 1.00 70.31 75 LEU A N 1
ATOM 558 C CA . LEU A 1 75 ? 10.844 7.796 -32.646 1.00 70.31 75 LEU A CA 1
ATOM 559 C C . LEU A 1 75 ? 9.433 7.271 -32.890 1.00 70.31 75 LEU A C 1
ATOM 561 O O . LEU A 1 75 ? 9.081 6.943 -34.019 1.00 70.31 75 LEU A O 1
ATOM 565 N N . LEU A 1 76 ? 8.618 7.232 -31.850 1.00 70.88 76 LEU A N 1
ATOM 566 C CA . LEU A 1 76 ? 7.277 6.689 -31.893 1.00 70.88 76 LEU A CA 1
ATOM 567 C C . LEU A 1 76 ? 6.271 7.755 -31.445 1.00 70.88 76 LEU A C 1
ATOM 569 O O . LEU A 1 76 ? 6.214 8.108 -30.271 1.00 70.88 76 LEU A O 1
ATOM 573 N N . GLY A 1 77 ? 5.487 8.274 -32.393 1.00 59.81 77 GLY A N 1
ATOM 574 C CA . GLY A 1 77 ? 4.515 9.343 -32.156 1.00 59.81 77 GLY A CA 1
ATOM 575 C C . GLY A 1 77 ? 3.351 9.343 -33.146 1.00 59.81 77 GLY A C 1
ATOM 576 O O . GLY A 1 77 ? 3.477 8.799 -34.245 1.00 59.81 77 GLY A O 1
ATOM 577 N N . GLY A 1 78 ? 2.220 9.935 -32.741 1.00 47.88 78 GLY A N 1
ATOM 578 C CA . GLY A 1 78 ? 1.011 10.101 -33.563 1.00 47.88 78 GLY A CA 1
ATOM 579 C C . GLY A 1 78 ? 0.912 11.462 -34.274 1.00 47.88 78 GLY A C 1
ATOM 580 O O . GLY A 1 78 ? 1.683 12.380 -33.999 1.00 47.88 78 GLY A O 1
ATOM 581 N N . TYR A 1 79 ? -0.056 11.595 -35.190 1.00 38.62 79 TYR A N 1
ATOM 582 C CA . TYR A 1 79 ? -0.372 12.832 -35.919 1.00 38.62 79 TYR A CA 1
ATOM 583 C C . TYR A 1 79 ? -1.733 13.390 -35.473 1.00 38.62 79 TYR A C 1
ATOM 585 O O . TYR A 1 79 ? -2.738 12.689 -35.564 1.00 38.62 79 TYR A O 1
ATOM 593 N N . GLY A 1 80 ? -1.777 14.661 -35.062 1.00 40.50 80 GLY A N 1
ATOM 594 C CA . GLY A 1 80 ? -3.017 15.379 -34.764 1.00 40.50 80 GLY A CA 1
ATOM 595 C C . GLY A 1 80 ? -2.766 16.865 -34.494 1.00 40.50 80 GLY A C 1
ATOM 596 O O . GLY A 1 80 ? -1.840 17.226 -33.777 1.00 40.50 80 GLY A O 1
ATOM 597 N N . THR A 1 81 ? -3.582 17.743 -35.079 1.00 35.72 81 THR A N 1
ATOM 598 C CA . THR A 1 81 ? -3.570 19.202 -34.831 1.00 35.72 81 THR A CA 1
ATOM 599 C C . THR A 1 81 ? -4.286 19.592 -33.538 1.00 35.72 81 THR A C 1
ATOM 601 O O . THR A 1 81 ? -4.234 20.746 -33.120 1.00 35.72 81 THR A O 1
ATOM 604 N N . SER A 1 82 ? -4.947 18.633 -32.893 1.00 37.06 82 SER A N 1
ATOM 605 C CA . SER A 1 82 ? -5.477 18.788 -31.548 1.00 37.06 82 SER A CA 1
ATOM 606 C C . SER A 1 82 ? -4.406 18.353 -30.557 1.00 37.06 82 SER A C 1
ATOM 608 O O . SER A 1 82 ? -3.878 17.247 -30.682 1.00 37.06 82 SER A O 1
ATOM 610 N N . ALA A 1 83 ? -4.129 19.177 -29.544 1.00 39.97 83 ALA A N 1
ATOM 611 C CA . ALA A 1 83 ? -3.192 18.918 -28.441 1.00 39.97 83 ALA A CA 1
ATOM 612 C C . ALA A 1 83 ? -3.489 17.634 -27.621 1.00 39.97 83 ALA A C 1
ATOM 614 O O . ALA A 1 83 ? -2.888 17.398 -26.579 1.00 39.97 83 ALA A O 1
ATOM 615 N N . THR A 1 84 ? -4.432 16.809 -28.077 1.00 37.34 84 THR A N 1
ATOM 616 C CA . THR A 1 84 ? -4.977 15.627 -27.414 1.00 37.34 84 THR A CA 1
ATOM 617 C C . THR A 1 84 ? -4.747 14.321 -28.189 1.00 37.34 84 THR A C 1
ATOM 619 O O . THR A 1 84 ? -5.075 13.265 -27.660 1.00 37.34 84 THR A O 1
ATOM 622 N N . VAL A 1 85 ? -4.213 14.341 -29.423 1.00 36.19 85 VAL A N 1
ATOM 623 C CA . VAL A 1 85 ? -4.132 13.129 -30.273 1.00 36.19 85 VAL A CA 1
ATOM 624 C C . VAL A 1 85 ? -2.734 12.939 -30.879 1.00 36.19 85 VAL A C 1
ATOM 626 O O . VAL A 1 85 ? -2.491 13.179 -32.055 1.00 36.19 85 VAL A O 1
ATOM 629 N N . GLY A 1 86 ? -1.804 12.478 -30.042 1.00 36.91 86 GLY A N 1
ATOM 630 C CA . GLY A 1 86 ? -0.512 11.883 -30.429 1.00 36.91 86 GLY A CA 1
ATOM 631 C C . GLY A 1 86 ? -0.402 10.443 -29.916 1.00 36.91 86 GLY A C 1
ATOM 632 O O . GLY A 1 86 ? 0.657 10.000 -29.488 1.00 36.91 86 GLY A O 1
ATOM 633 N N . ALA A 1 87 ? -1.543 9.764 -29.869 1.00 44.06 87 ALA A N 1
ATOM 634 C CA . ALA A 1 87 ? -1.801 8.567 -29.100 1.00 44.06 87 ALA A CA 1
ATOM 635 C C . ALA A 1 87 ? -1.601 7.307 -29.943 1.00 44.06 87 ALA A C 1
ATOM 637 O O . ALA A 1 87 ? -2.344 7.077 -30.894 1.00 44.06 87 ALA A O 1
ATOM 638 N N . ILE A 1 88 ? -0.655 6.448 -29.572 1.00 47.16 88 ILE A N 1
ATOM 639 C CA . ILE A 1 88 ? -0.653 5.072 -30.076 1.00 47.16 88 ILE A CA 1
ATOM 640 C C . ILE A 1 88 ? -1.551 4.267 -29.162 1.00 47.16 88 ILE A C 1
ATOM 642 O O . ILE A 1 88 ? -1.100 3.687 -28.182 1.00 47.16 88 ILE A O 1
ATOM 646 N N . GLY A 1 89 ? -2.844 4.276 -29.473 1.00 49.06 89 GLY A N 1
ATOM 647 C CA . GLY A 1 89 ? -3.834 3.411 -28.838 1.00 49.06 89 GLY A CA 1
ATOM 648 C C . GLY A 1 89 ? -3.686 1.962 -29.298 1.00 49.06 89 GLY A C 1
ATOM 649 O O . GLY A 1 89 ? -4.648 1.387 -29.794 1.00 49.06 89 GLY A O 1
ATOM 650 N N . ASN A 1 90 ? -2.479 1.396 -29.216 1.00 52.12 90 ASN A N 1
ATOM 651 C CA . ASN A 1 90 ? -2.242 -0.010 -29.515 1.00 52.12 90 ASN A CA 1
ATOM 652 C C . ASN A 1 90 ? -2.609 -0.828 -28.286 1.00 52.12 90 ASN A C 1
ATOM 654 O O . ASN A 1 90 ? -1.941 -0.769 -27.272 1.00 52.12 90 ASN A O 1
ATOM 658 N N . THR A 1 91 ? -3.638 -1.641 -28.393 1.00 55.47 91 THR A N 1
ATOM 659 C CA . THR A 1 91 ? -4.074 -2.581 -27.345 1.00 55.47 91 THR A CA 1
ATOM 660 C C . THR A 1 91 ? -3.282 -3.898 -27.345 1.00 55.47 91 THR A C 1
ATOM 662 O O . THR A 1 91 ? -3.468 -4.722 -26.459 1.00 55.47 91 THR A O 1
ATOM 665 N N . GLY A 1 92 ? -2.384 -4.113 -28.319 1.00 63.12 92 GLY A N 1
ATOM 666 C CA . GLY A 1 92 ? -1.591 -5.343 -28.450 1.00 63.12 92 GLY A CA 1
ATOM 667 C C . GLY A 1 92 ? -0.197 -5.305 -27.814 1.00 63.12 92 GLY A C 1
ATOM 668 O O . GLY A 1 92 ? 0.521 -6.302 -27.901 1.00 63.12 92 GLY A O 1
ATOM 669 N N . GLY A 1 93 ? 0.214 -4.188 -27.207 1.00 76.56 93 GLY A N 1
ATOM 670 C CA . GLY A 1 93 ? 1.523 -4.057 -26.564 1.00 76.56 93 GLY A CA 1
ATOM 671 C C . GLY A 1 93 ? 2.638 -3.469 -27.435 1.00 76.56 93 GLY A C 1
ATOM 672 O O . GLY A 1 93 ? 2.570 -3.422 -28.668 1.00 76.56 93 GLY A O 1
ATOM 673 N N . ILE A 1 94 ? 3.713 -3.060 -26.767 1.00 83.31 94 ILE A N 1
ATOM 674 C CA . ILE A 1 94 ? 4.983 -2.587 -27.322 1.00 83.31 94 ILE A CA 1
ATOM 675 C C . ILE A 1 94 ? 6.097 -3.523 -26.842 1.00 83.31 94 ILE A C 1
ATOM 677 O O . ILE A 1 94 ? 6.221 -3.809 -25.656 1.00 83.31 94 ILE A O 1
ATOM 681 N N . ASP A 1 95 ? 6.938 -3.988 -27.759 1.00 87.69 95 ASP A N 1
ATOM 682 C CA . ASP A 1 95 ? 8.047 -4.903 -27.499 1.00 87.69 95 ASP A CA 1
ATOM 683 C C . ASP A 1 95 ? 9.355 -4.332 -28.058 1.00 87.69 95 ASP A C 1
ATOM 685 O O . ASP A 1 95 ? 9.614 -4.374 -29.261 1.00 87.69 95 ASP A O 1
ATOM 689 N N . VAL A 1 96 ? 10.170 -3.750 -27.182 1.00 89.25 96 VAL A N 1
ATOM 690 C CA . VAL A 1 96 ? 11.465 -3.149 -27.507 1.00 89.25 96 VAL A CA 1
ATOM 691 C C . VAL A 1 96 ? 12.561 -4.185 -27.289 1.00 89.25 96 VAL A C 1
ATOM 693 O O . VAL A 1 96 ? 13.046 -4.381 -26.181 1.00 89.25 96 VAL A O 1
ATOM 696 N N . GLN A 1 97 ? 12.967 -4.855 -28.359 1.00 90.38 97 GLN A N 1
ATOM 697 C CA . GLN A 1 97 ? 13.943 -5.947 -28.339 1.00 90.38 97 GLN A CA 1
ATOM 698 C C . GLN A 1 97 ? 15.395 -5.468 -28.486 1.00 90.38 97 GLN A C 1
ATOM 700 O O . GLN A 1 97 ? 16.321 -6.236 -28.245 1.00 90.38 97 GLN A O 1
ATOM 705 N N . GLY A 1 98 ? 15.614 -4.213 -28.891 1.00 84.19 98 GLY A N 1
ATOM 706 C CA . GLY A 1 98 ? 16.950 -3.632 -29.012 1.00 84.19 98 GLY A CA 1
ATOM 707 C C . GLY A 1 98 ? 16.943 -2.140 -29.341 1.00 84.19 98 GLY A C 1
ATOM 708 O O . GLY A 1 98 ? 15.970 -1.610 -29.895 1.00 84.19 98 GLY A O 1
ATOM 709 N N . GLY A 1 99 ? 18.058 -1.478 -29.024 1.00 86.12 99 GLY A N 1
ATOM 710 C CA . GLY A 1 99 ? 18.273 -0.058 -29.299 1.00 86.12 99 GLY A CA 1
ATOM 711 C C . GLY A 1 99 ? 17.386 0.850 -28.453 1.00 86.12 99 GLY A C 1
ATOM 712 O O . GLY A 1 99 ? 17.013 0.503 -27.335 1.00 86.12 99 GLY A O 1
ATOM 713 N N . PHE A 1 100 ? 17.040 2.016 -28.996 1.00 84.19 100 PHE A N 1
ATOM 714 C CA . PHE A 1 100 ? 16.304 3.052 -28.272 1.00 84.19 100 PHE A CA 1
ATOM 715 C C . PHE A 1 100 ? 14.926 3.285 -28.906 1.00 84.19 100 PHE A C 1
ATOM 717 O O . PHE A 1 100 ? 14.828 3.608 -30.089 1.00 84.19 100 PHE A O 1
ATOM 724 N N . LEU A 1 101 ? 13.851 3.132 -28.139 1.00 85.06 101 LEU A N 1
ATOM 725 C CA . LEU A 1 101 ? 12.512 3.593 -28.493 1.00 85.06 101 LEU A CA 1
ATOM 726 C C . LEU A 1 101 ? 12.252 4.910 -27.767 1.00 85.06 101 LEU A C 1
ATOM 728 O O . LEU A 1 101 ? 12.276 4.938 -26.545 1.00 85.06 101 LEU A O 1
ATOM 732 N N . GLN A 1 102 ? 11.965 5.978 -28.499 1.00 82.25 102 GLN A N 1
ATOM 733 C CA . GLN A 1 102 ? 11.627 7.276 -27.926 1.00 82.25 102 GLN A CA 1
ATOM 734 C C . GLN A 1 102 ? 10.172 7.614 -28.225 1.00 82.25 102 GLN A C 1
ATOM 736 O O . GLN A 1 102 ? 9.792 7.650 -29.394 1.00 82.25 102 GLN A O 1
ATOM 741 N N . PHE A 1 103 ? 9.362 7.901 -27.211 1.00 77.50 103 PHE A N 1
ATOM 742 C CA . PHE A 1 103 ? 8.014 8.420 -27.429 1.00 77.50 103 PHE A CA 1
ATOM 743 C C . PHE A 1 103 ? 8.079 9.882 -27.910 1.00 77.50 103 PHE A C 1
ATOM 745 O O . PHE A 1 103 ? 9.000 10.628 -27.583 1.00 77.50 103 PHE A O 1
ATOM 752 N N . SER A 1 104 ? 7.143 10.319 -28.748 1.00 68.50 104 SER A N 1
ATOM 753 C CA . SER A 1 104 ? 7.120 11.692 -29.263 1.00 68.50 104 SER A CA 1
ATOM 754 C C . SER A 1 104 ? 5.697 12.171 -29.539 1.00 68.50 104 SER A C 1
ATOM 756 O O . SER A 1 104 ? 4.856 11.427 -30.033 1.00 68.50 104 SER A O 1
ATOM 758 N N . ASN A 1 105 ? 5.443 13.448 -29.253 1.00 53.16 105 ASN A N 1
ATOM 759 C CA . ASN A 1 105 ? 4.232 14.182 -29.636 1.00 53.16 105 ASN A CA 1
ATOM 760 C C . ASN A 1 105 ? 4.485 15.162 -30.803 1.00 53.16 105 ASN A C 1
ATOM 762 O O . ASN A 1 105 ? 3.637 15.991 -31.132 1.00 53.16 105 ASN A O 1
ATOM 766 N N . THR A 1 106 ? 5.679 15.130 -31.397 1.00 42.97 106 THR A N 1
ATOM 767 C CA . THR A 1 106 ? 6.235 16.271 -32.124 1.00 42.97 106 THR A CA 1
ATOM 768 C C . THR A 1 106 ? 5.871 16.239 -33.609 1.00 42.97 106 THR A C 1
ATOM 770 O O . THR A 1 106 ? 6.717 15.979 -34.455 1.00 42.97 106 THR A O 1
ATOM 773 N N . PHE A 1 107 ? 4.614 16.558 -33.939 1.00 44.56 107 PHE A N 1
ATOM 774 C CA . PHE A 1 107 ? 4.231 16.972 -35.304 1.00 44.56 107 PHE A CA 1
ATOM 775 C C . PHE A 1 107 ? 3.379 18.249 -35.382 1.00 44.56 107 PHE A C 1
ATOM 777 O O . PHE A 1 107 ? 2.828 18.549 -36.438 1.00 44.56 107 PHE A O 1
ATOM 784 N N . ALA A 1 108 ? 3.334 19.052 -34.317 1.00 31.66 108 ALA A N 1
ATOM 785 C CA . ALA A 1 108 ? 2.999 20.476 -34.375 1.00 31.66 108 ALA A CA 1
ATOM 786 C C . ALA A 1 108 ? 3.498 21.177 -33.104 1.00 31.66 108 ALA A C 1
ATOM 788 O O . ALA A 1 108 ? 3.820 20.513 -32.124 1.00 31.66 108 ALA A O 1
ATOM 789 N N . SER A 1 109 ? 3.544 22.510 -33.131 1.00 32.44 109 SER A N 1
ATOM 790 C CA . SER A 1 109 ? 3.884 23.440 -32.044 1.00 32.44 109 SER A CA 1
ATOM 791 C C . SER A 1 109 ? 2.934 23.364 -30.833 1.00 32.44 109 SER A C 1
ATOM 793 O O . SER A 1 109 ? 2.399 24.380 -30.386 1.00 32.44 109 SER A O 1
ATOM 795 N N . ALA A 1 110 ? 2.661 22.165 -30.329 1.00 34.44 110 ALA A N 1
ATOM 796 C CA . ALA A 1 110 ? 1.914 21.964 -29.109 1.00 34.44 110 ALA A CA 1
ATOM 797 C C . ALA A 1 110 ? 2.825 22.372 -27.952 1.00 34.44 110 ALA A C 1
ATOM 799 O O . ALA A 1 110 ? 3.830 21.720 -27.668 1.00 34.44 110 ALA A O 1
ATOM 800 N N . THR A 1 111 ? 2.484 23.496 -27.327 1.00 35.88 111 THR A N 1
ATOM 801 C CA . THR A 1 111 ? 2.931 23.867 -25.986 1.00 35.88 111 THR A CA 1
ATOM 802 C C . THR A 1 111 ? 2.948 22.610 -25.123 1.00 35.88 111 THR A C 1
ATOM 804 O O . THR A 1 111 ? 1.971 21.858 -25.162 1.00 35.88 111 THR A O 1
ATOM 807 N N . GLU A 1 112 ? 4.057 22.353 -24.416 1.00 37.19 112 GLU A N 1
ATOM 808 C CA . GLU A 1 112 ? 4.183 21.182 -23.545 1.00 37.19 112 GLU A CA 1
ATOM 809 C C . GLU A 1 112 ? 2.876 20.968 -22.787 1.00 37.19 112 GLU A C 1
ATOM 811 O O . GLU A 1 112 ? 2.347 21.916 -22.206 1.00 37.19 112 GLU A O 1
ATOM 816 N N . ALA A 1 113 ? 2.332 19.750 -22.801 1.00 37.03 113 ALA A N 1
ATOM 817 C CA . ALA A 1 113 ? 1.223 19.420 -21.923 1.00 37.03 113 ALA A CA 1
ATOM 818 C C . ALA A 1 113 ? 1.724 19.619 -20.483 1.00 37.03 113 ALA A C 1
ATOM 820 O O . ALA A 1 113 ? 2.435 18.781 -19.922 1.00 37.03 113 ALA A O 1
ATOM 821 N N . THR A 1 114 ? 1.404 20.779 -19.912 1.00 30.69 114 THR A N 1
ATOM 822 C CA . THR A 1 114 ? 1.806 21.255 -18.583 1.00 30.69 114 THR A CA 1
ATOM 823 C C . THR A 1 114 ? 1.041 20.554 -17.463 1.00 30.69 114 THR A C 1
ATOM 825 O O . THR A 1 114 ? 1.110 20.970 -16.309 1.00 30.69 114 THR A O 1
ATOM 828 N N . SER A 1 115 ? 0.322 19.465 -17.753 1.00 29.62 115 SER A N 1
ATOM 829 C CA . SER A 1 115 ? -0.336 18.670 -16.725 1.00 29.62 115 SER A CA 1
ATOM 830 C C . SER A 1 115 ? 0.706 17.827 -15.978 1.00 29.62 115 SER A C 1
ATOM 832 O O . SER A 1 115 ? 0.947 16.659 -16.288 1.00 29.62 115 SER A O 1
ATOM 834 N N . VAL A 1 116 ? 1.301 18.441 -14.954 1.00 29.12 116 VAL A N 1
ATOM 835 C CA . VAL A 1 116 ? 1.955 17.778 -13.809 1.00 29.12 116 VAL A CA 1
ATOM 836 C C . VAL A 1 116 ? 0.896 17.155 -12.880 1.00 29.12 116 VAL A C 1
ATOM 838 O O . VAL A 1 116 ? 1.177 16.759 -11.753 1.00 29.12 116 VAL A O 1
ATOM 841 N N . THR A 1 117 ? -0.364 17.095 -13.312 1.00 27.80 117 THR A N 1
ATOM 842 C CA . THR A 1 117 ? -1.463 16.598 -12.502 1.00 27.80 117 THR A CA 1
ATOM 843 C C . THR A 1 117 ? -1.337 15.091 -12.352 1.00 27.80 117 THR A C 1
ATOM 845 O O . THR A 1 117 ? -1.741 14.312 -13.212 1.00 27.80 117 THR A O 1
ATOM 848 N N . TYR A 1 118 ? -0.761 14.703 -11.217 1.00 30.89 118 TYR A N 1
ATOM 849 C CA . TYR A 1 118 ? -1.190 13.561 -10.425 1.00 30.89 118 TYR A CA 1
ATOM 850 C C . TYR A 1 118 ? -2.644 13.200 -10.767 1.00 30.89 118 TYR A C 1
ATOM 852 O O . TYR A 1 118 ? -3.561 13.970 -10.465 1.00 30.89 118 TYR A O 1
ATOM 860 N N . VAL A 1 119 ? -2.862 12.062 -11.433 1.00 30.77 119 VAL A N 1
ATOM 861 C CA . VAL A 1 119 ? -4.212 11.513 -11.577 1.00 30.77 119 VAL A CA 1
ATOM 862 C C . VAL A 1 119 ? -4.553 10.889 -10.233 1.00 30.77 119 VAL A C 1
ATOM 864 O O . VAL A 1 119 ? -4.255 9.727 -9.963 1.00 30.77 119 VAL A O 1
ATOM 867 N N . ALA A 1 120 ? -5.125 11.709 -9.354 1.00 26.95 120 ALA A N 1
ATOM 868 C CA . ALA A 1 120 ? -5.732 11.225 -8.131 1.00 26.95 120 ALA A CA 1
ATOM 869 C C . ALA A 1 120 ? -6.790 10.158 -8.471 1.00 26.95 120 ALA A C 1
ATOM 871 O O . ALA A 1 120 ? -7.464 10.265 -9.503 1.00 26.95 120 ALA A O 1
ATOM 872 N N . PRO A 1 121 ? -6.987 9.142 -7.615 1.00 28.47 121 PRO A N 1
ATOM 873 C CA . PRO A 1 121 ? -8.141 8.261 -7.734 1.00 28.47 121 PRO A CA 1
ATOM 874 C C . PRO A 1 121 ? -9.437 9.091 -7.801 1.00 28.47 121 PRO A C 1
ATOM 876 O O . PRO A 1 121 ? -9.656 9.960 -6.961 1.00 28.47 121 PRO A O 1
ATOM 879 N N . GLY A 1 122 ? -10.304 8.821 -8.781 1.00 29.47 122 GLY A N 1
ATOM 880 C CA . GLY A 1 122 ? -11.686 9.319 -8.775 1.00 29.47 122 GLY A CA 1
ATOM 881 C C . GLY A 1 122 ? -11.976 10.681 -9.424 1.00 29.47 122 GLY A C 1
ATOM 882 O O . GLY A 1 122 ? -13.128 11.103 -9.381 1.00 29.47 122 GLY A O 1
ATOM 883 N N . THR A 1 123 ? -11.027 11.351 -10.083 1.00 22.08 123 THR A N 1
ATOM 884 C CA . THR A 1 123 ? -11.345 12.479 -10.984 1.00 22.08 123 THR A CA 1
ATOM 885 C C . THR A 1 123 ? -11.098 12.085 -12.437 1.00 22.08 123 THR A C 1
ATOM 887 O O . THR A 1 123 ? -10.062 11.539 -12.804 1.00 22.08 123 THR A O 1
ATOM 890 N N . ALA A 1 124 ? -12.118 12.280 -13.267 1.00 26.25 124 ALA A N 1
ATOM 891 C CA . ALA A 1 124 ? -12.142 11.829 -14.648 1.00 26.25 124 ALA A CA 1
ATOM 892 C C . ALA A 1 124 ? -11.036 12.449 -15.527 1.00 26.25 124 ALA A C 1
ATOM 894 O O . ALA A 1 124 ? -10.677 13.614 -15.376 1.00 26.25 124 ALA A O 1
ATOM 895 N N . ALA A 1 125 ? -10.627 11.658 -16.525 1.00 28.39 125 ALA A N 1
ATOM 896 C CA . ALA A 1 125 ? -10.181 12.082 -17.853 1.00 28.39 125 ALA A CA 1
ATOM 897 C C . ALA A 1 125 ? -8.938 12.992 -17.941 1.00 28.39 125 ALA A C 1
ATOM 899 O O . ALA A 1 125 ? -8.997 14.114 -18.436 1.00 28.39 125 ALA A O 1
ATOM 900 N N . GLY A 1 126 ? -7.770 12.446 -17.601 1.00 32.22 126 GLY A N 1
ATOM 901 C CA . GLY A 1 126 ? -6.586 12.700 -18.425 1.00 32.22 126 GLY A CA 1
ATOM 902 C C . GLY A 1 126 ? -6.557 11.642 -19.524 1.00 32.22 126 GLY A C 1
ATOM 903 O O . GLY A 1 126 ? -6.650 10.460 -19.205 1.00 32.22 126 GLY A O 1
ATOM 904 N N . THR A 1 127 ? -6.492 12.031 -20.797 1.00 37.50 127 THR A N 1
ATOM 905 C CA . THR A 1 127 ? -6.452 11.111 -21.948 1.00 37.50 127 THR A CA 1
ATOM 906 C C . THR A 1 127 ? -5.117 10.354 -21.972 1.00 37.50 127 THR A C 1
ATOM 908 O O . THR A 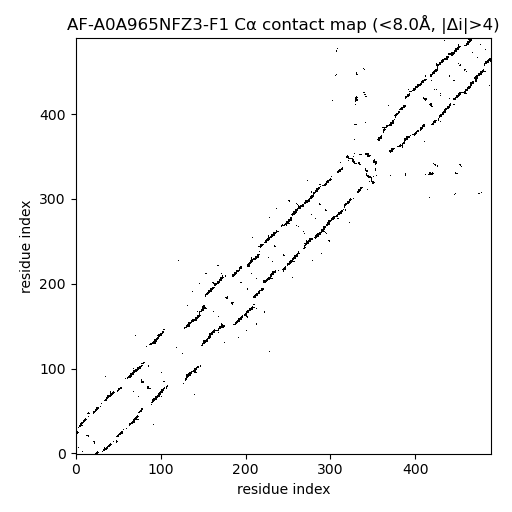1 127 ? -4.226 10.656 -22.762 1.00 37.50 127 THR A O 1
ATOM 911 N N . ALA A 1 128 ? -4.942 9.412 -21.045 1.00 42.81 128 ALA A N 1
ATOM 912 C CA . ALA A 1 128 ? -3.848 8.462 -21.049 1.00 42.81 128 ALA A CA 1
ATOM 913 C C . ALA A 1 128 ? -4.076 7.481 -22.199 1.00 42.81 128 ALA A C 1
ATOM 915 O O . ALA A 1 128 ? -5.179 6.978 -22.418 1.00 42.81 128 ALA A O 1
ATOM 916 N N . VAL A 1 129 ? -3.029 7.264 -22.980 1.00 44.56 129 VAL A N 1
ATOM 917 C CA . VAL A 1 129 ? -3.062 6.355 -24.114 1.00 44.56 129 VAL A CA 1
ATOM 918 C C . VAL A 1 129 ? -2.521 5.021 -23.623 1.00 44.56 129 VAL A C 1
ATOM 920 O O . VAL A 1 129 ? -1.307 4.851 -23.551 1.00 44.56 129 VAL A O 1
ATOM 923 N N . GLY A 1 130 ? -3.401 4.106 -23.218 1.00 48.81 130 GLY A N 1
ATOM 924 C CA . GLY A 1 130 ? -2.996 2.752 -22.839 1.00 48.81 130 GLY A CA 1
ATOM 925 C C . GLY A 1 130 ? -2.401 2.014 -24.043 1.00 48.81 130 GLY A C 1
ATOM 926 O O . GLY A 1 130 ? -3.020 1.972 -25.107 1.00 48.81 130 GLY A O 1
ATOM 927 N N . THR A 1 131 ? -1.194 1.461 -23.889 1.00 51.66 131 THR A N 1
ATOM 928 C CA . THR A 1 131 ? -0.446 0.773 -24.966 1.00 51.66 131 THR A CA 1
ATOM 929 C C . THR A 1 131 ? -0.464 -0.758 -24.864 1.00 51.66 131 THR A C 1
ATOM 931 O O . THR A 1 131 ? 0.315 -1.424 -25.545 1.00 51.66 131 THR A O 1
ATOM 934 N N . GLY A 1 132 ? -1.343 -1.350 -24.049 1.00 71.88 132 GLY A N 1
ATOM 935 C CA . GLY A 1 132 ? -1.210 -2.757 -23.671 1.00 71.88 132 GLY A CA 1
ATOM 936 C C . GLY A 1 132 ? 0.041 -2.951 -22.806 1.00 71.88 132 GLY A C 1
ATOM 937 O O . GLY A 1 132 ? 0.389 -2.081 -22.006 1.00 71.88 132 GLY A O 1
ATOM 938 N N . PHE A 1 133 ? 0.758 -4.064 -22.968 1.00 79.88 133 PHE A N 1
ATOM 939 C CA . PHE A 1 133 ? 2.034 -4.276 -22.272 1.00 79.88 133 PHE A CA 1
ATOM 940 C C . PHE A 1 133 ? 3.180 -3.438 -22.847 1.00 79.88 133 PHE A C 1
ATOM 942 O O . PHE A 1 133 ? 3.201 -3.137 -24.038 1.00 79.88 133 PHE A O 1
ATOM 949 N N . LEU A 1 134 ? 4.201 -3.159 -22.039 1.00 88.94 134 LEU A N 1
ATOM 950 C CA . LEU A 1 134 ? 5.496 -2.668 -22.514 1.00 88.94 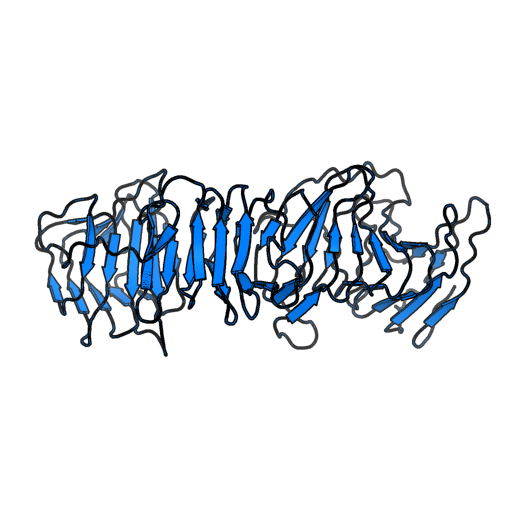134 LEU A CA 1
ATOM 951 C C . LEU A 1 134 ? 6.599 -3.640 -22.086 1.00 88.94 134 LEU A C 1
ATOM 953 O O . LEU A 1 134 ? 6.950 -3.741 -20.911 1.00 88.94 134 LEU A O 1
ATOM 957 N N . ASN A 1 135 ? 7.157 -4.349 -23.062 1.00 91.31 135 ASN A N 1
ATOM 958 C CA . ASN A 1 135 ? 8.338 -5.177 -22.888 1.00 91.31 135 ASN A CA 1
ATOM 959 C C . ASN A 1 135 ? 9.581 -4.391 -23.313 1.00 91.31 135 ASN A C 1
ATOM 961 O O . ASN A 1 135 ? 9.645 -3.921 -24.449 1.00 91.31 135 ASN A O 1
ATOM 965 N N . VAL A 1 136 ? 10.583 -4.284 -22.441 1.00 96.00 136 VAL A N 1
ATOM 966 C CA . VAL A 1 136 ? 11.885 -3.687 -22.779 1.00 96.00 136 VAL A CA 1
ATOM 967 C C . VAL A 1 136 ? 12.968 -4.720 -22.514 1.00 96.00 136 VAL A C 1
ATOM 969 O O . VAL A 1 136 ? 13.274 -5.037 -21.367 1.00 96.00 136 VAL A O 1
ATOM 972 N N . ALA A 1 137 ? 13.533 -5.292 -23.572 1.00 96.81 137 ALA A N 1
ATOM 973 C CA . ALA A 1 137 ? 14.569 -6.309 -23.471 1.00 96.81 137 ALA A CA 1
ATOM 974 C C . ALA A 1 137 ? 15.864 -5.746 -22.870 1.00 96.81 137 ALA A C 1
ATOM 976 O O . ALA A 1 137 ? 16.157 -4.554 -22.959 1.00 96.81 137 ALA A O 1
ATOM 977 N N . THR A 1 138 ? 16.672 -6.622 -22.276 1.00 96.81 138 THR A N 1
ATOM 978 C CA . THR A 1 138 ? 18.004 -6.260 -21.785 1.00 96.81 138 THR A CA 1
ATOM 979 C C . THR A 1 138 ? 18.848 -5.647 -22.905 1.00 96.81 138 THR A C 1
ATOM 981 O O . THR A 1 138 ? 18.930 -6.196 -24.001 1.00 96.81 138 THR A O 1
ATOM 984 N N . GLY A 1 139 ? 19.476 -4.502 -22.624 1.00 93.81 139 GLY A N 1
ATOM 985 C CA . GLY A 1 139 ? 20.243 -3.731 -23.610 1.00 93.81 139 GLY A CA 1
ATOM 986 C C . GLY A 1 139 ? 19.401 -2.812 -24.505 1.00 93.81 139 GLY A C 1
ATOM 987 O O . GLY A 1 139 ? 19.966 -2.117 -25.347 1.00 93.81 139 GLY A O 1
ATOM 988 N N . ALA A 1 140 ? 18.077 -2.783 -24.329 1.00 94.94 140 ALA A N 1
ATOM 989 C CA . ALA A 1 140 ? 17.189 -1.823 -24.969 1.00 94.94 140 ALA A CA 1
ATOM 990 C C . ALA A 1 140 ? 16.743 -0.722 -23.994 1.00 94.94 140 ALA A C 1
ATOM 992 O O . ALA A 1 140 ? 16.732 -0.917 -22.775 1.00 94.94 140 ALA A O 1
ATOM 993 N N . THR A 1 141 ? 16.320 0.410 -24.555 1.00 95.19 141 THR A N 1
ATOM 994 C CA . THR A 1 141 ? 15.795 1.556 -23.807 1.00 95.19 141 THR A CA 1
ATOM 995 C C . THR A 1 141 ? 14.444 1.987 -24.364 1.00 95.19 141 THR A C 1
ATOM 997 O O . THR A 1 141 ? 14.293 2.121 -25.577 1.00 95.19 141 THR A O 1
ATOM 1000 N N . ALA A 1 142 ? 13.481 2.252 -23.484 1.00 91.69 142 ALA A N 1
ATOM 1001 C CA . ALA A 1 142 ? 12.269 3.004 -23.786 1.00 91.69 142 ALA A CA 1
ATOM 1002 C C . ALA A 1 142 ? 12.331 4.370 -23.087 1.00 91.69 142 ALA A C 1
ATOM 1004 O O . ALA A 1 142 ? 12.579 4.453 -21.889 1.00 91.69 142 ALA A O 1
ATOM 1005 N N . ASP A 1 143 ? 12.111 5.447 -23.825 1.00 89.19 143 ASP A N 1
ATOM 1006 C CA . ASP A 1 143 ? 12.235 6.811 -23.326 1.00 89.19 143 ASP A CA 1
ATOM 1007 C C . ASP A 1 143 ? 10.921 7.571 -23.460 1.00 89.19 143 ASP A C 1
ATOM 1009 O O . ASP A 1 143 ? 10.427 7.782 -24.570 1.00 89.19 143 ASP A O 1
ATOM 1013 N N . LEU A 1 144 ? 10.385 8.001 -22.316 1.00 85.88 144 LEU A N 1
ATOM 1014 C CA . LEU A 1 144 ? 9.152 8.775 -22.203 1.00 85.88 144 LEU A CA 1
ATOM 1015 C C . LEU A 1 144 ? 9.266 10.143 -22.883 1.00 85.88 144 LEU A C 1
ATOM 1017 O O . LEU A 1 144 ? 8.249 10.685 -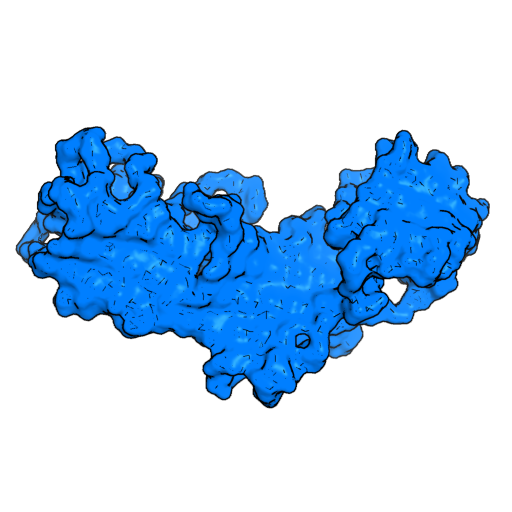23.307 1.00 85.88 144 LEU A O 1
ATOM 1021 N N . ASN A 1 145 ? 10.482 10.698 -22.978 1.00 80.06 145 ASN A N 1
ATOM 1022 C CA . ASN A 1 145 ? 10.790 11.935 -23.693 1.00 80.06 145 ASN A CA 1
ATOM 1023 C C . ASN A 1 145 ? 9.831 13.094 -23.365 1.00 80.06 145 ASN A C 1
ATOM 1025 O O . ASN A 1 145 ? 9.253 13.738 -24.242 1.00 80.06 145 ASN A O 1
ATOM 1029 N N . GLY A 1 146 ? 9.607 13.334 -22.075 1.00 78.06 146 GLY A N 1
ATOM 1030 C CA . GLY A 1 146 ? 8.729 14.402 -21.618 1.00 78.06 146 GLY A CA 1
ATOM 1031 C C . GLY A 1 146 ? 7.236 14.106 -21.789 1.00 78.06 146 GLY A C 1
ATOM 1032 O O . GLY A 1 146 ? 6.445 15.046 -21.767 1.00 78.06 146 GLY A O 1
ATOM 1033 N N . LEU A 1 147 ? 6.824 12.841 -21.912 1.00 75.06 147 LEU A N 1
ATOM 1034 C CA . LEU A 1 147 ? 5.418 12.430 -21.961 1.00 75.06 147 LEU A CA 1
ATOM 1035 C C . LEU A 1 147 ? 5.026 11.585 -20.746 1.00 75.06 147 LEU A C 1
ATOM 1037 O O . LEU A 1 147 ? 5.831 10.829 -20.212 1.00 75.06 147 LEU A O 1
ATOM 1041 N N . ASN A 1 148 ? 3.766 11.698 -20.325 1.00 79.62 148 ASN A N 1
ATOM 1042 C CA . ASN A 1 148 ? 3.171 10.701 -19.436 1.00 79.62 148 ASN A CA 1
ATOM 1043 C C . ASN A 1 148 ? 2.837 9.456 -20.268 1.00 79.62 148 ASN A C 1
ATOM 1045 O O . ASN A 1 148 ? 2.283 9.588 -21.361 1.00 79.62 148 ASN A O 1
ATOM 1049 N N . VAL A 1 149 ? 3.147 8.267 -19.757 1.00 79.50 149 VAL A N 1
ATOM 1050 C CA . VAL A 1 149 ? 2.903 6.995 -20.452 1.00 79.50 149 VAL A CA 1
ATOM 1051 C C . VAL A 1 149 ? 2.127 6.057 -19.544 1.00 79.50 149 VAL A C 1
ATOM 1053 O O . VAL A 1 149 ? 2.451 5.923 -18.367 1.00 79.50 149 VAL A O 1
ATOM 1056 N N . ALA A 1 150 ? 1.120 5.397 -20.111 1.00 80.94 150 ALA A N 1
ATOM 1057 C CA . ALA A 1 150 ? 0.318 4.390 -19.441 1.00 80.94 150 ALA A CA 1
ATOM 1058 C C . ALA A 1 150 ? 0.420 3.043 -20.172 1.00 80.94 150 ALA A C 1
ATOM 1060 O O . ALA A 1 150 ? 0.326 2.959 -21.401 1.00 80.94 150 ALA A O 1
ATOM 1061 N N . VAL A 1 151 ? 0.631 1.986 -19.397 1.00 81.69 151 VAL A N 1
ATOM 1062 C CA . VAL A 1 151 ? 0.746 0.596 -19.849 1.00 81.69 151 VAL A CA 1
ATOM 1063 C C . VAL A 1 151 ? -0.095 -0.286 -18.933 1.00 81.69 151 VAL A C 1
ATOM 1065 O O . VAL A 1 151 ? -0.373 0.083 -17.791 1.00 81.69 151 VAL A O 1
ATOM 1068 N N . ASP A 1 152 ? -0.452 -1.477 -19.389 1.00 79.44 152 ASP A N 1
ATOM 1069 C CA . ASP A 1 152 ? -1.135 -2.462 -18.548 1.00 79.44 152 ASP A CA 1
ATOM 1070 C C . ASP A 1 152 ? -0.141 -3.140 -17.612 1.00 79.44 152 ASP A C 1
ATOM 1072 O O . ASP A 1 152 ? -0.380 -3.253 -16.414 1.00 79.44 152 ASP A O 1
ATOM 1076 N N . TYR A 1 153 ? 1.018 -3.525 -18.139 1.00 86.44 153 TYR A N 1
ATOM 1077 C CA . TYR A 1 153 ? 2.081 -4.141 -17.360 1.00 86.44 153 TYR A CA 1
ATOM 1078 C C . TYR A 1 153 ? 3.446 -4.001 -18.039 1.00 86.44 153 TYR A C 1
ATOM 1080 O O . TYR A 1 153 ? 3.543 -3.784 -19.251 1.00 86.44 153 TYR A O 1
ATOM 1088 N N . LEU A 1 154 ? 4.508 -4.134 -17.242 1.00 93.50 154 LEU A N 1
ATOM 1089 C CA . LEU A 1 154 ? 5.899 -4.089 -17.685 1.00 93.50 154 LEU A CA 1
ATOM 1090 C C . LEU A 1 154 ? 6.545 -5.472 -17.646 1.00 93.50 154 LEU A C 1
ATOM 1092 O O . LEU A 1 154 ? 6.425 -6.198 -16.654 1.00 93.50 154 LEU A O 1
ATOM 1096 N N . THR A 1 155 ? 7.310 -5.788 -18.691 1.00 94.56 155 THR A N 1
ATOM 1097 C CA . THR A 1 155 ? 8.181 -6.970 -18.741 1.00 94.56 155 THR A CA 1
ATOM 1098 C C . THR A 1 155 ? 9.557 -6.663 -19.327 1.00 94.56 155 THR A C 1
ATOM 1100 O O . THR A 1 155 ? 9.787 -5.608 -19.922 1.00 94.56 155 THR A O 1
ATOM 1103 N N . GLY A 1 156 ? 10.491 -7.599 -19.162 1.00 97.00 156 GLY A N 1
ATOM 1104 C CA . GLY A 1 156 ? 11.847 -7.492 -19.698 1.00 97.00 156 GLY A CA 1
ATOM 1105 C C . GLY A 1 156 ? 12.850 -6.913 -18.698 1.00 97.00 156 GLY A C 1
ATOM 1106 O O . GLY A 1 156 ? 12.547 -6.780 -17.516 1.00 97.00 156 GLY A O 1
ATOM 1107 N N . GLY A 1 157 ? 14.062 -6.628 -19.178 1.00 97.31 157 GLY A N 1
ATOM 1108 C CA . GLY A 1 157 ? 15.243 -6.293 -18.372 1.00 97.31 157 GLY A CA 1
ATOM 1109 C C . GLY A 1 157 ? 16.015 -5.056 -18.841 1.00 97.31 157 GLY A C 1
ATOM 1110 O O . GLY A 1 157 ? 17.198 -4.928 -18.532 1.00 97.31 157 GLY A O 1
ATOM 1111 N N . GLY A 1 158 ? 15.406 -4.210 -19.673 1.00 98.00 158 GLY A N 1
ATOM 1112 C CA . GLY A 1 158 ? 16.019 -3.000 -20.228 1.00 98.00 158 GLY A CA 1
ATOM 1113 C C . GLY A 1 158 ? 15.843 -1.758 -19.356 1.00 98.00 158 GLY A C 1
ATOM 1114 O O . GLY A 1 158 ? 15.555 -1.848 -18.164 1.00 98.00 158 GLY A O 1
ATOM 1115 N N . VAL A 1 159 ? 16.022 -0.583 -19.958 1.00 98.19 159 VAL A N 1
ATOM 1116 C CA . VAL A 1 159 ? 15.909 0.710 -19.266 1.00 98.19 159 VAL A CA 1
ATOM 1117 C C . VAL A 1 159 ? 14.642 1.440 -19.696 1.00 98.19 159 VAL A C 1
ATOM 1119 O O . VAL A 1 159 ? 14.350 1.533 -20.886 1.00 98.19 159 VAL A O 1
ATOM 1122 N N . ILE A 1 160 ? 13.914 2.005 -18.738 1.00 97.56 160 ILE A N 1
ATOM 1123 C CA . ILE A 1 160 ? 12.884 3.013 -18.995 1.00 97.56 160 ILE A CA 1
ATOM 1124 C C . ILE A 1 160 ? 13.387 4.347 -18.444 1.00 97.56 160 ILE A C 1
ATOM 1126 O O . ILE A 1 160 ? 13.777 4.422 -17.281 1.00 97.56 160 ILE A O 1
ATOM 1130 N N . THR A 1 161 ? 13.408 5.390 -19.272 1.00 96.44 161 THR A N 1
ATOM 1131 C CA . THR A 1 161 ? 13.943 6.709 -18.899 1.00 96.44 161 THR A CA 1
ATOM 1132 C C . THR A 1 161 ? 13.066 7.857 -19.385 1.00 96.44 161 THR A C 1
ATOM 1134 O O . THR A 1 161 ? 12.107 7.642 -20.119 1.00 96.44 161 THR A O 1
ATOM 1137 N N . ASN A 1 162 ? 13.368 9.080 -18.956 1.00 89.75 162 ASN A N 1
ATOM 1138 C CA . ASN A 1 162 ? 12.713 10.298 -19.414 1.00 89.75 162 ASN A CA 1
ATOM 1139 C C . ASN A 1 162 ? 13.767 11.353 -19.768 1.00 89.75 162 ASN A C 1
ATOM 1141 O O . ASN A 1 162 ? 14.131 12.175 -18.932 1.00 89.75 162 ASN A O 1
ATOM 1145 N N . THR A 1 163 ? 14.244 11.375 -21.015 1.00 88.12 163 THR A N 1
ATOM 1146 C CA . THR A 1 163 ? 15.236 12.375 -21.457 1.00 88.12 163 THR A CA 1
ATOM 1147 C C . THR A 1 163 ? 14.641 13.755 -21.740 1.00 88.12 163 THR A C 1
ATOM 1149 O O . THR A 1 163 ? 15.362 14.636 -22.215 1.00 88.12 163 THR A O 1
ATOM 1152 N N . GLY A 1 164 ? 13.345 13.956 -21.474 1.00 83.69 164 GLY A N 1
ATOM 1153 C CA . GLY A 1 164 ? 12.744 15.286 -21.440 1.00 83.69 164 GLY A CA 1
ATOM 1154 C C . GLY A 1 164 ? 13.315 16.136 -20.298 1.00 83.69 164 GLY A C 1
ATOM 1155 O O . GLY A 1 164 ? 14.177 15.698 -19.541 1.00 83.69 164 GLY A O 1
ATOM 1156 N N . THR A 1 165 ? 12.833 17.367 -20.163 1.00 84.62 165 THR A N 1
ATOM 1157 C CA . THR A 1 165 ? 13.262 18.306 -19.104 1.00 84.62 165 THR A CA 1
ATOM 1158 C C . THR A 1 165 ? 12.270 18.400 -17.944 1.00 84.62 165 THR A C 1
ATOM 1160 O O . THR A 1 165 ? 12.601 18.930 -16.887 1.00 84.62 165 THR A O 1
ATOM 1163 N N . SER A 1 166 ? 11.055 17.881 -18.131 1.00 82.50 166 SER A N 1
ATOM 1164 C CA . SER A 1 166 ? 9.955 17.933 -17.165 1.00 82.50 166 SER A CA 1
ATOM 1165 C C . SER A 1 166 ? 9.737 16.572 -16.503 1.00 82.50 166 SER A C 1
ATOM 1167 O O . SER A 1 166 ? 9.908 15.533 -17.147 1.00 82.50 166 SER A O 1
ATOM 1169 N N . ALA A 1 167 ? 9.306 16.572 -15.239 1.00 86.56 167 ALA A N 1
ATOM 1170 C CA . ALA A 1 167 ? 8.876 15.366 -14.532 1.00 86.56 167 ALA A CA 1
ATOM 1171 C C . ALA A 1 167 ? 7.652 14.737 -15.214 1.00 86.56 167 ALA A C 1
ATOM 1173 O O . ALA A 1 167 ? 6.719 15.453 -15.594 1.00 86.56 167 ALA A O 1
ATOM 1174 N N . ARG A 1 168 ? 7.639 13.408 -15.359 1.00 86.44 168 ARG A N 1
ATOM 1175 C CA . ARG A 1 168 ? 6.549 12.676 -16.020 1.00 86.44 168 ARG A CA 1
ATOM 1176 C C . ARG A 1 168 ? 6.165 11.408 -15.288 1.00 86.44 168 ARG A C 1
ATOM 1178 O O . ARG A 1 168 ? 6.945 10.847 -14.529 1.00 86.44 168 ARG A O 1
ATOM 1185 N N . THR A 1 169 ? 4.939 10.970 -15.529 1.00 87.62 169 THR A N 1
ATOM 1186 C CA . THR A 1 169 ? 4.361 9.785 -14.905 1.00 87.62 169 THR A CA 1
ATOM 1187 C C . THR A 1 169 ? 4.467 8.584 -15.835 1.00 87.62 169 THR A C 1
ATOM 1189 O O . THR A 1 169 ? 4.026 8.648 -16.984 1.00 87.62 169 THR A O 1
ATOM 1192 N N . LEU A 1 170 ? 4.995 7.482 -15.308 1.00 91.44 170 LEU A N 1
ATOM 1193 C CA . LEU A 1 170 ? 4.803 6.145 -15.853 1.00 91.44 170 LEU A CA 1
ATOM 1194 C C . LEU A 1 170 ? 3.719 5.440 -15.034 1.00 91.44 170 LEU A C 1
ATOM 1196 O O . LEU A 1 170 ? 3.900 5.179 -13.843 1.00 91.44 170 LEU A O 1
ATOM 1200 N N . THR A 1 171 ? 2.597 5.132 -15.672 1.00 88.94 171 THR A N 1
ATOM 1201 C CA . THR A 1 171 ? 1.473 4.414 -15.070 1.00 88.94 171 THR A CA 1
ATOM 1202 C C . THR A 1 171 ? 1.464 2.968 -15.548 1.00 88.94 171 THR A C 1
ATOM 1204 O O . THR A 1 171 ? 1.446 2.707 -16.746 1.00 88.94 171 THR A O 1
ATOM 1207 N N . ILE A 1 172 ? 1.437 2.033 -14.604 1.00 89.38 172 ILE A N 1
ATOM 1208 C CA . ILE A 1 172 ? 1.294 0.593 -14.821 1.00 89.38 172 ILE A CA 1
ATOM 1209 C C . ILE A 1 172 ? -0.099 0.177 -14.349 1.00 89.38 172 ILE A C 1
ATOM 1211 O O . ILE A 1 172 ? -0.489 0.528 -13.237 1.00 89.38 172 ILE A O 1
ATOM 1215 N N . GLY A 1 173 ? -0.820 -0.599 -15.150 1.00 81.06 173 GLY A N 1
ATOM 1216 C CA . GLY A 1 173 ? -2.140 -1.137 -14.830 1.00 81.06 173 GLY A CA 1
ATOM 1217 C C . GLY A 1 173 ? -3.297 -0.203 -15.176 1.00 81.06 173 GLY A C 1
ATOM 1218 O O . GLY A 1 173 ? -4.273 -0.140 -14.433 1.00 81.06 173 GLY A O 1
ATOM 1219 N N . ASP A 1 174 ? -3.193 0.554 -16.272 1.00 68.44 174 ASP A N 1
ATOM 1220 C CA . ASP A 1 174 ? -4.233 1.517 -16.665 1.00 68.44 174 ASP A CA 1
ATOM 1221 C C . ASP A 1 174 ? -5.527 0.838 -17.165 1.00 68.44 174 ASP A C 1
ATOM 1223 O O . ASP A 1 174 ? -6.617 1.276 -16.795 1.00 68.44 174 ASP A O 1
ATOM 1227 N N . LEU A 1 175 ? -5.427 -0.274 -17.917 1.00 62.41 175 LEU A N 1
ATOM 1228 C CA . LEU A 1 175 ? -6.578 -1.090 -18.354 1.00 62.41 175 LEU A CA 1
ATOM 1229 C C . LEU A 1 175 ? -6.673 -2.455 -17.649 1.00 62.41 175 LEU A C 1
ATOM 1231 O O . LEU A 1 175 ? -7.574 -3.241 -17.944 1.00 62.41 175 LEU A O 1
ATOM 1235 N N . ASP A 1 176 ? -5.825 -2.705 -16.647 1.00 57.44 176 ASP A N 1
ATOM 1236 C CA . ASP A 1 176 ? -5.733 -3.938 -15.834 1.00 57.44 176 ASP A CA 1
ATOM 1237 C C . ASP A 1 176 ? -6.965 -4.179 -14.920 1.00 57.44 176 ASP A C 1
ATOM 1239 O O . ASP A 1 176 ? -6.923 -4.895 -13.923 1.00 57.44 176 ASP A O 1
ATOM 1243 N N . ASN A 1 177 ? -8.108 -3.581 -15.266 1.00 47.19 177 ASN A N 1
ATOM 1244 C CA . ASN A 1 177 ? -9.420 -3.982 -14.768 1.00 47.19 177 ASN A CA 1
ATOM 1245 C C . ASN A 1 177 ? -10.004 -5.167 -15.550 1.00 47.19 177 ASN A C 1
ATOM 1247 O O . ASN A 1 177 ? -10.955 -5.776 -15.061 1.00 47.19 177 ASN A O 1
ATOM 1251 N N . LYS A 1 178 ? -9.484 -5.484 -16.746 1.00 48.59 178 LYS A N 1
ATOM 1252 C CA . LYS A 1 178 ? -9.845 -6.670 -17.535 1.00 48.59 178 LYS A CA 1
ATOM 1253 C C . LYS A 1 178 ? -8.684 -7.000 -18.469 1.00 48.59 178 LYS A C 1
ATOM 1255 O O . LYS A 1 178 ? -8.476 -6.272 -19.434 1.00 48.59 178 LYS A O 1
ATOM 1260 N N . ASP A 1 179 ? -7.988 -8.119 -18.270 1.00 46.62 179 ASP A N 1
ATOM 1261 C CA . ASP A 1 179 ? -7.405 -8.791 -19.434 1.00 46.62 179 ASP A CA 1
ATOM 1262 C C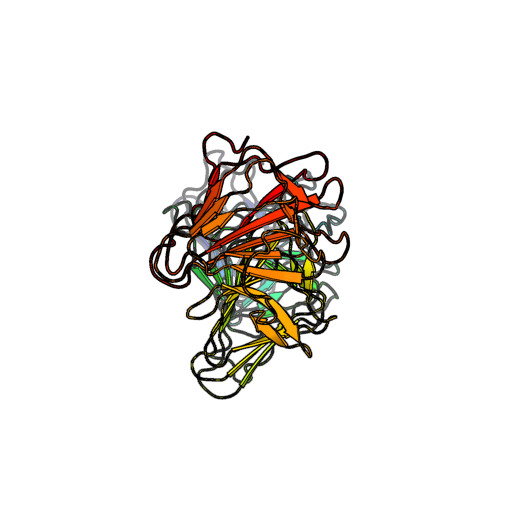 . ASP A 1 179 ? -8.548 -8.968 -20.451 1.00 46.62 179 ASP A C 1
ATOM 1264 O O . ASP A 1 179 ? -9.534 -9.658 -20.172 1.00 46.62 179 ASP A O 1
ATOM 1268 N N . MET A 1 180 ? -8.458 -8.281 -21.594 1.00 42.25 180 MET A N 1
ATOM 1269 C CA . MET A 1 180 ? -9.515 -8.233 -22.610 1.00 42.25 180 MET A CA 1
ATOM 1270 C C . MET A 1 180 ? -9.817 -9.616 -23.214 1.00 42.25 180 MET A C 1
ATOM 1272 O O . MET A 1 180 ? -10.842 -9.765 -23.881 1.00 42.25 180 MET A O 1
ATOM 1276 N N . ALA A 1 181 ? -8.968 -10.624 -22.967 1.00 40.50 181 ALA A N 1
ATOM 1277 C CA . ALA A 1 181 ? -9.170 -11.999 -23.412 1.00 40.50 181 ALA A CA 1
ATOM 1278 C C . ALA A 1 181 ? -9.723 -12.945 -22.326 1.00 40.50 181 ALA A C 1
ATOM 1280 O O . ALA A 1 181 ? -10.449 -13.877 -22.670 1.00 40.50 181 ALA A O 1
ATOM 1281 N N . THR A 1 182 ? -9.400 -12.745 -21.039 1.00 42.31 182 THR A N 1
ATOM 1282 C CA . THR A 1 182 ? -9.685 -13.749 -19.985 1.00 42.31 182 THR A CA 1
ATOM 1283 C C . THR A 1 182 ? -10.369 -13.217 -18.724 1.00 42.31 182 THR A C 1
ATOM 1285 O O . THR A 1 182 ? -10.886 -14.010 -17.939 1.00 42.31 182 THR A O 1
ATOM 1288 N N . GLY A 1 183 ? -10.396 -11.896 -18.506 1.00 49.16 183 GLY A N 1
ATOM 1289 C CA . GLY A 1 183 ? -10.919 -11.295 -17.274 1.00 49.16 183 GLY A CA 1
ATOM 1290 C C . GLY A 1 183 ? -10.103 -11.605 -16.008 1.00 49.16 183 GLY A C 1
ATOM 1291 O O . GLY A 1 183 ? -10.539 -11.243 -14.917 1.00 49.16 183 GLY A O 1
ATOM 1292 N N . ALA A 1 184 ? -8.942 -12.258 -16.129 1.00 55.94 184 ALA A N 1
ATOM 1293 C CA . ALA A 1 184 ? -8.039 -12.514 -15.014 1.00 55.94 184 ALA A CA 1
ATOM 1294 C C . ALA A 1 184 ? -7.171 -11.282 -14.708 1.00 55.94 184 ALA A C 1
ATOM 1296 O O . ALA A 1 184 ? -6.814 -10.519 -15.605 1.00 55.94 184 ALA A O 1
ATOM 1297 N N . ALA A 1 185 ? -6.817 -11.102 -13.435 1.00 66.50 185 ALA A N 1
ATOM 1298 C CA . ALA A 1 185 ? -5.840 -10.102 -13.018 1.00 66.50 185 ALA A CA 1
ATOM 1299 C C . ALA A 1 185 ? -4.456 -10.459 -13.591 1.00 66.50 185 ALA A C 1
ATOM 1301 O O . ALA A 1 185 ? -4.009 -11.603 -13.453 1.00 66.50 185 ALA A O 1
ATOM 1302 N N . VAL A 1 186 ? -3.770 -9.507 -14.231 1.00 77.19 186 VAL A N 1
ATOM 1303 C CA . VAL A 1 186 ? -2.474 -9.781 -14.868 1.00 77.19 186 VAL A CA 1
ATOM 1304 C C . VAL A 1 186 ? -1.359 -9.809 -13.819 1.00 77.19 186 VAL A C 1
ATOM 1306 O O . VAL A 1 186 ? -1.345 -9.002 -12.894 1.00 77.19 186 VAL A O 1
ATOM 1309 N N . SER A 1 187 ? -0.400 -10.729 -13.959 1.00 88.50 187 SER A N 1
ATOM 1310 C CA . SER A 1 187 ? 0.832 -10.756 -13.160 1.00 88.50 187 SER A CA 1
ATOM 1311 C C . SER A 1 187 ? 2.053 -10.657 -14.070 1.00 88.50 187 SER A C 1
ATOM 1313 O O . SER A 1 187 ? 2.251 -11.518 -14.927 1.00 88.50 187 SER A O 1
ATOM 1315 N N . ALA A 1 188 ? 2.895 -9.644 -13.869 1.00 92.31 188 ALA A N 1
ATOM 1316 C CA . ALA A 1 188 ? 4.062 -9.381 -14.712 1.00 92.31 188 ALA A CA 1
ATOM 1317 C C . ALA A 1 188 ? 5.333 -9.112 -13.899 1.00 92.31 188 ALA A C 1
ATOM 1319 O O . ALA A 1 188 ? 5.275 -8.675 -12.751 1.00 92.31 188 ALA A O 1
ATOM 1320 N N . ILE A 1 189 ? 6.494 -9.366 -14.507 1.00 96.94 189 ILE A N 1
ATOM 1321 C CA . ILE A 1 189 ? 7.810 -9.181 -13.884 1.00 96.94 189 ILE A CA 1
ATOM 1322 C C . ILE A 1 189 ? 8.672 -8.304 -14.787 1.00 96.94 189 ILE A C 1
ATOM 1324 O O . ILE A 1 189 ? 8.924 -8.657 -15.940 1.00 96.94 189 ILE A O 1
ATOM 1328 N N . PHE A 1 190 ? 9.177 -7.207 -14.229 1.00 98.38 190 PHE A N 1
ATOM 1329 C CA . PHE A 1 190 ? 10.175 -6.344 -14.847 1.00 98.38 190 PHE A CA 1
ATOM 1330 C C . PHE A 1 190 ? 11.481 -6.429 -14.052 1.00 98.38 190 PHE A C 1
ATOM 1332 O O . PHE A 1 190 ? 11.534 -6.099 -12.866 1.00 98.38 190 PHE A O 1
ATOM 1339 N N . SER A 1 191 ? 12.538 -6.888 -14.712 1.00 98.06 191 SER A N 1
ATOM 1340 C CA . SER A 1 191 ? 13.887 -7.007 -14.154 1.00 98.06 191 SER A CA 1
ATOM 1341 C C . SER A 1 191 ? 14.816 -5.873 -14.585 1.00 98.06 191 SER A C 1
ATOM 1343 O O . SER A 1 191 ? 16.013 -5.914 -14.308 1.00 98.06 191 SER A O 1
ATOM 1345 N N . GLY A 1 192 ? 14.271 -4.875 -15.280 1.00 98.25 192 GLY A N 1
ATOM 1346 C CA . GLY A 1 192 ? 14.991 -3.702 -15.750 1.00 98.25 192 GLY A CA 1
ATOM 1347 C C . GLY A 1 192 ? 14.971 -2.537 -14.762 1.00 98.25 192 GLY A C 1
ATOM 1348 O O . GLY A 1 192 ? 14.465 -2.639 -13.641 1.00 98.25 192 GLY A O 1
ATOM 1349 N N . VAL A 1 193 ? 15.498 -1.400 -15.211 1.00 98.12 193 VAL A N 1
ATOM 1350 C CA . VAL A 1 193 ? 15.627 -0.178 -14.405 1.00 98.12 193 VAL A CA 1
ATOM 1351 C C . VAL A 1 193 ? 14.749 0.928 -14.978 1.00 98.12 193 VAL A C 1
ATOM 1353 O O . VAL A 1 193 ? 14.851 1.269 -16.154 1.00 98.12 193 VAL A O 1
ATOM 1356 N N . ILE A 1 194 ? 13.915 1.520 -14.132 1.00 98.38 194 ILE A N 1
ATOM 1357 C CA . ILE A 1 194 ? 13.237 2.794 -14.359 1.00 98.38 194 ILE A CA 1
ATOM 1358 C C . ILE A 1 194 ? 14.109 3.866 -13.704 1.00 98.38 194 ILE A C 1
ATOM 1360 O O . ILE A 1 194 ? 14.341 3.829 -12.492 1.00 98.38 194 ILE A O 1
ATOM 1364 N N . ALA A 1 195 ? 14.613 4.795 -14.507 1.00 96.62 195 ALA A N 1
ATOM 1365 C CA . ALA A 1 195 ? 15.547 5.824 -14.070 1.00 96.62 195 ALA A CA 1
ATOM 1366 C C . ALA A 1 195 ? 15.150 7.195 -14.611 1.00 96.62 195 ALA A C 1
ATOM 1368 O O . ALA A 1 195 ? 14.584 7.315 -15.700 1.00 96.62 195 ALA A O 1
ATOM 1369 N N . ASP A 1 196 ? 15.501 8.242 -13.875 1.00 96.06 196 ASP A N 1
ATOM 1370 C CA . ASP A 1 196 ? 15.430 9.601 -14.401 1.00 96.06 196 ASP A CA 1
ATOM 1371 C C . ASP A 1 196 ? 16.343 9.758 -15.634 1.00 96.06 196 ASP A C 1
ATOM 1373 O O . ASP A 1 196 ? 17.285 8.989 -15.851 1.00 96.06 196 ASP A O 1
ATOM 1377 N N . GLY A 1 197 ? 16.046 10.734 -16.490 1.00 90.88 197 GLY A N 1
ATOM 1378 C CA . GLY A 1 197 ? 16.885 11.048 -17.640 1.00 90.88 197 GLY A CA 1
ATOM 1379 C C . GLY A 1 197 ? 17.993 12.043 -17.317 1.00 90.88 197 GLY A C 1
ATOM 1380 O O . GLY A 1 197 ? 17.927 12.837 -16.380 1.00 90.88 197 GLY A O 1
ATOM 1381 N N . THR A 1 198 ? 19.014 12.064 -18.170 1.00 86.81 198 THR A N 1
ATOM 1382 C CA . THR A 1 198 ? 20.196 12.927 -18.010 1.00 86.81 198 THR A CA 1
ATOM 1383 C C . THR A 1 198 ? 19.928 14.413 -18.267 1.00 86.81 198 THR A C 1
ATOM 1385 O O . THR A 1 198 ? 20.766 15.248 -17.941 1.00 86.81 198 THR A O 1
ATOM 1388 N N . SER A 1 199 ? 18.779 14.755 -18.855 1.00 86.56 199 SER A N 1
ATOM 1389 C CA . SER A 1 199 ? 18.390 16.130 -19.209 1.00 86.56 199 SER A CA 1
ATOM 1390 C C . SER A 1 199 ? 17.567 16.837 -18.120 1.00 86.56 199 SER A C 1
ATOM 1392 O O . SER A 1 199 ? 17.027 17.913 -18.366 1.00 86.56 199 SER A O 1
ATOM 1394 N N . GLY A 1 200 ? 17.441 16.237 -16.930 1.00 82.06 200 GLY A N 1
ATOM 1395 C CA . GLY A 1 200 ? 16.674 16.776 -15.798 1.00 82.06 200 GLY A CA 1
ATOM 1396 C C . GLY A 1 200 ? 15.221 16.295 -15.711 1.00 82.06 200 GLY A C 1
ATOM 1397 O O . GLY A 1 200 ? 14.553 16.571 -14.717 1.00 82.06 200 GLY A O 1
ATOM 1398 N N . GLY A 1 201 ? 14.731 15.550 -16.706 1.00 88.06 201 GLY A N 1
ATOM 1399 C CA . GLY A 1 201 ? 13.431 14.890 -16.657 1.00 88.06 201 GLY A CA 1
ATOM 1400 C C . GLY A 1 201 ? 13.427 13.734 -15.666 1.00 88.06 201 GLY A C 1
ATOM 1401 O O . GLY A 1 201 ? 14.182 12.775 -15.801 1.00 88.06 201 GLY A O 1
ATOM 1402 N N . THR A 1 202 ? 12.544 13.809 -14.678 1.00 94.06 202 THR A N 1
ATOM 1403 C CA . THR A 1 202 ? 12.379 12.764 -13.664 1.00 94.06 202 THR A CA 1
ATOM 1404 C C . THR A 1 202 ? 11.150 11.900 -13.942 1.00 94.06 202 THR A C 1
ATOM 1406 O O . THR A 1 202 ? 10.272 12.283 -14.727 1.00 94.06 202 THR A O 1
ATOM 1409 N N . ILE A 1 203 ? 11.084 10.717 -13.329 1.00 94.25 203 ILE A N 1
ATOM 1410 C CA . ILE A 1 203 ? 9.939 9.805 -13.423 1.00 94.25 203 ILE A CA 1
ATOM 1411 C C . ILE A 1 203 ? 9.219 9.705 -12.072 1.00 94.25 203 ILE A C 1
ATOM 1413 O O . ILE A 1 203 ? 9.830 9.514 -11.021 1.00 94.25 203 ILE A O 1
ATOM 1417 N N . SER A 1 204 ? 7.893 9.817 -12.119 1.00 93.94 204 SER A N 1
ATOM 1418 C CA . SER A 1 204 ? 6.969 9.383 -11.074 1.00 93.94 204 SER A CA 1
ATOM 1419 C C . SER A 1 204 ? 6.372 8.045 -11.494 1.00 93.94 204 SER A C 1
ATOM 1421 O O . SER A 1 204 ? 5.860 7.918 -12.609 1.00 93.94 204 SER A O 1
ATOM 1423 N N . LEU A 1 205 ? 6.441 7.041 -10.626 1.00 96.00 205 LEU A N 1
ATOM 1424 C CA . LEU A 1 205 ? 5.899 5.716 -10.906 1.00 96.00 205 LEU A CA 1
ATOM 1425 C C . LEU A 1 205 ? 4.550 5.527 -10.210 1.00 96.00 205 LEU A C 1
ATOM 1427 O O . LEU A 1 205 ? 4.431 5.739 -9.000 1.00 96.00 205 LEU A O 1
ATOM 1431 N N . GLN A 1 206 ? 3.551 5.072 -10.966 1.00 93.31 206 GLN A N 1
ATOM 1432 C CA . GLN A 1 206 ? 2.229 4.731 -10.449 1.00 93.31 206 GLN A CA 1
ATOM 1433 C C . GLN A 1 206 ? 1.840 3.304 -10.825 1.00 93.31 206 GLN A C 1
ATOM 1435 O O . GLN A 1 206 ? 1.814 2.959 -12.003 1.00 93.31 206 GLN A O 1
ATOM 1440 N N . LYS A 1 207 ? 1.459 2.494 -9.838 1.00 91.62 207 LYS A N 1
ATOM 1441 C CA . LYS A 1 207 ? 0.748 1.227 -10.051 1.00 91.62 207 LYS A CA 1
ATOM 1442 C C . LYS A 1 207 ? -0.751 1.444 -9.832 1.00 91.62 207 LYS A C 1
ATOM 1444 O O . LYS A 1 207 ? -1.140 2.012 -8.820 1.00 91.62 207 LYS A O 1
ATOM 1449 N N . ARG A 1 208 ? -1.585 1.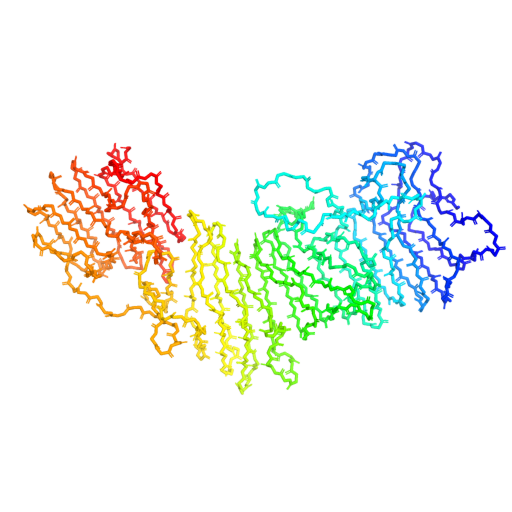012 -10.773 1.00 87.25 208 ARG A N 1
ATOM 1450 C CA . ARG A 1 208 ? -3.058 1.061 -10.779 1.00 87.25 208 ARG A CA 1
ATOM 1451 C C . ARG A 1 208 ? -3.607 -0.302 -11.226 1.00 87.25 208 ARG A C 1
ATOM 1453 O O . ARG A 1 208 ? -2.822 -1.217 -11.463 1.00 87.25 208 ARG A O 1
ATOM 1460 N N . GLY A 1 209 ? -4.928 -0.438 -11.331 1.00 81.94 209 GLY A N 1
ATOM 1461 C CA . GLY A 1 209 ? -5.573 -1.683 -11.772 1.00 81.94 209 GLY A CA 1
ATOM 1462 C C . GLY A 1 209 ? -5.482 -2.804 -10.735 1.00 81.94 209 GLY A C 1
ATOM 1463 O O . GLY A 1 209 ? -4.859 -2.626 -9.692 1.00 81.94 209 GLY A O 1
ATOM 1464 N N . ALA A 1 210 ? -6.127 -3.944 -10.982 1.00 82.19 210 ALA A N 1
ATOM 1465 C CA . ALA A 1 210 ? -6.274 -5.006 -9.979 1.00 82.19 210 ALA A CA 1
ATOM 1466 C C . ALA A 1 210 ? -5.100 -6.006 -9.932 1.00 82.19 210 ALA A C 1
ATOM 1468 O O . ALA A 1 210 ? -4.949 -6.726 -8.946 1.00 82.19 210 ALA A O 1
ATOM 1469 N N . GLY A 1 211 ? -4.272 -6.063 -10.973 1.00 86.12 211 GLY A N 1
ATOM 1470 C CA . GLY A 1 211 ? -3.192 -7.028 -11.143 1.00 86.12 211 GLY A CA 1
ATOM 1471 C C . GLY A 1 211 ? -1.945 -6.749 -10.317 1.00 86.12 211 GLY A C 1
ATOM 1472 O O . GLY A 1 211 ? -1.871 -5.823 -9.501 1.00 86.12 211 GLY A O 1
ATOM 1473 N N . THR A 1 212 ? -0.942 -7.592 -10.534 1.00 92.56 212 THR A N 1
ATOM 1474 C CA . THR A 1 212 ? 0.333 -7.603 -9.819 1.00 92.56 212 THR A CA 1
ATOM 1475 C C . THR A 1 212 ? 1.481 -7.242 -10.755 1.00 92.56 212 THR A C 1
ATOM 1477 O O . THR A 1 212 ? 1.734 -7.921 -11.747 1.00 92.56 212 THR A O 1
ATOM 1480 N N . GLN A 1 213 ? 2.231 -6.196 -10.415 1.00 96.31 213 GLN A N 1
ATOM 1481 C CA . GLN A 1 213 ? 3.524 -5.923 -11.044 1.00 96.31 213 GLN A CA 1
ATOM 1482 C C . GLN A 1 213 ? 4.629 -6.305 -10.066 1.00 96.31 213 GLN A C 1
ATOM 1484 O O . GLN A 1 213 ? 4.581 -5.914 -8.906 1.00 96.31 213 GLN A O 1
ATOM 1489 N N . THR A 1 214 ? 5.649 -7.007 -10.539 1.00 98.44 214 THR A N 1
ATOM 1490 C CA . THR A 1 214 ? 6.864 -7.301 -9.776 1.00 98.44 214 THR A CA 1
ATOM 1491 C C . THR A 1 214 ? 8.041 -6.545 -10.378 1.00 98.44 214 THR A C 1
ATOM 1493 O O . THR A 1 214 ? 8.229 -6.567 -11.597 1.00 98.44 214 THR A O 1
ATOM 1496 N N . LEU A 1 215 ? 8.833 -5.892 -9.528 1.00 98.75 215 LEU A N 1
ATOM 1497 C CA . LEU A 1 215 ? 10.124 -5.292 -9.864 1.00 98.75 215 LEU A CA 1
ATOM 1498 C C . LEU A 1 215 ? 11.229 -6.092 -9.169 1.00 98.75 215 LEU A C 1
ATOM 1500 O O . LEU A 1 215 ? 11.099 -6.386 -7.981 1.00 98.75 215 LEU A O 1
ATOM 1504 N N . THR A 1 216 ? 12.302 -6.435 -9.887 1.00 98.19 216 THR A N 1
ATOM 1505 C CA . THR A 1 216 ? 13.398 -7.269 -9.336 1.00 98.19 216 THR A CA 1
ATOM 1506 C C . THR A 1 216 ? 14.780 -6.616 -9.389 1.00 98.19 216 THR A C 1
ATOM 1508 O O . THR A 1 216 ? 15.768 -7.226 -8.985 1.00 98.19 216 THR A O 1
ATOM 1511 N N . ALA A 1 217 ? 14.873 -5.400 -9.924 1.00 97.44 217 ALA A N 1
ATOM 1512 C CA . ALA A 1 217 ? 16.105 -4.621 -9.986 1.00 97.44 217 ALA A CA 1
ATOM 1513 C C . ALA A 1 217 ? 15.932 -3.289 -9.255 1.00 97.44 217 ALA A C 1
ATOM 1515 O O . ALA A 1 217 ? 14.812 -2.793 -9.120 1.00 97.44 217 ALA A O 1
ATOM 1516 N N . ALA A 1 218 ? 17.042 -2.715 -8.789 1.00 97.00 218 ALA A N 1
ATOM 1517 C CA . ALA A 1 218 ? 17.032 -1.403 -8.155 1.00 97.00 218 ALA A CA 1
ATOM 1518 C C . ALA A 1 218 ? 16.564 -0.326 -9.147 1.00 97.00 218 ALA A C 1
ATOM 1520 O O . ALA A 1 218 ? 16.991 -0.304 -10.300 1.00 97.00 218 ALA A O 1
ATOM 1521 N N . GLN A 1 219 ? 15.685 0.553 -8.683 1.00 98.00 219 GLN A N 1
ATOM 1522 C CA . GLN A 1 219 ? 15.072 1.628 -9.455 1.00 98.00 219 GLN A CA 1
ATOM 1523 C C . GLN A 1 219 ? 15.664 2.977 -9.029 1.00 98.00 219 GLN A C 1
ATOM 1525 O O . GLN A 1 219 ? 15.920 3.189 -7.841 1.00 98.00 219 GLN A O 1
ATOM 1530 N N . ASP A 1 220 ? 15.838 3.900 -9.978 1.00 95.12 220 ASP A N 1
ATOM 1531 C CA . ASP A 1 220 ? 16.539 5.180 -9.764 1.00 95.12 220 ASP A CA 1
ATOM 1532 C C . ASP A 1 220 ? 15.684 6.413 -10.106 1.00 95.12 220 ASP A C 1
ATOM 1534 O O . ASP A 1 220 ? 16.183 7.515 -10.309 1.00 95.12 220 ASP A O 1
ATOM 1538 N N . PHE A 1 221 ? 14.366 6.245 -10.189 1.00 96.31 221 PHE A N 1
ATOM 1539 C CA . PHE A 1 221 ? 13.453 7.371 -10.360 1.00 96.31 221 PHE A CA 1
ATOM 1540 C C . PHE A 1 221 ? 13.273 8.162 -9.052 1.00 96.31 221 PHE A C 1
ATOM 1542 O O . PHE A 1 221 ? 13.340 7.602 -7.946 1.00 96.31 221 PHE A O 1
ATOM 1549 N N . THR A 1 222 ? 13.010 9.469 -9.167 1.00 93.88 222 THR A N 1
ATOM 1550 C CA . THR A 1 222 ? 12.989 10.365 -7.993 1.00 93.88 222 THR A CA 1
ATOM 1551 C C . THR A 1 222 ? 11.735 11.216 -7.806 1.00 93.88 222 THR A C 1
ATOM 1553 O O . THR A 1 222 ? 11.585 11.822 -6.744 1.00 93.88 222 THR A O 1
ATOM 1556 N N . ALA A 1 223 ? 10.819 11.274 -8.780 1.00 89.06 223 ALA A N 1
ATOM 1557 C CA . ALA A 1 223 ? 9.708 12.234 -8.752 1.00 89.06 223 ALA A CA 1
ATOM 1558 C C . ALA A 1 223 ? 8.482 11.774 -7.942 1.00 89.06 223 ALA A C 1
ATOM 1560 O O . ALA A 1 223 ? 7.560 12.562 -7.732 1.00 89.06 223 ALA A O 1
ATOM 1561 N N . GLY A 1 224 ? 8.430 10.510 -7.512 1.00 88.69 224 GLY A N 1
ATOM 1562 C CA . GLY A 1 224 ? 7.347 9.977 -6.685 1.00 88.69 224 GLY A CA 1
ATOM 1563 C C . GLY A 1 224 ? 7.056 8.500 -6.932 1.00 88.69 224 GLY A C 1
ATOM 1564 O O . GLY A 1 224 ? 7.407 7.940 -7.971 1.00 88.69 224 GLY A O 1
ATOM 1565 N N . PHE A 1 225 ? 6.386 7.878 -5.964 1.00 96.06 225 PHE A N 1
ATOM 1566 C CA . PHE A 1 225 ? 6.070 6.455 -5.973 1.00 96.06 225 PHE A CA 1
ATOM 1567 C C . PHE A 1 225 ? 4.695 6.206 -5.354 1.00 96.06 225 PHE A C 1
ATOM 1569 O O . PHE A 1 225 ? 4.477 6.469 -4.168 1.00 96.06 225 PHE A O 1
ATOM 1576 N N . HIS A 1 226 ? 3.759 5.708 -6.160 1.00 95.56 226 HIS A N 1
ATOM 1577 C CA . HIS A 1 226 ? 2.384 5.482 -5.728 1.00 95.56 226 HIS A CA 1
ATOM 1578 C C . HIS A 1 226 ? 1.882 4.107 -6.165 1.00 95.56 226 HIS A C 1
ATOM 1580 O O . HIS A 1 226 ? 2.043 3.697 -7.314 1.00 95.56 226 HIS A O 1
ATOM 1586 N N . ILE A 1 227 ? 1.203 3.420 -5.255 1.00 95.88 227 ILE A N 1
ATOM 1587 C CA . ILE A 1 227 ? 0.443 2.203 -5.515 1.00 95.88 227 ILE A CA 1
ATOM 1588 C C . ILE A 1 227 ? -1.010 2.565 -5.261 1.00 95.88 227 ILE A C 1
ATOM 1590 O O . ILE A 1 227 ? -1.446 2.651 -4.124 1.00 95.88 227 ILE A O 1
ATOM 1594 N N . LEU A 1 228 ? -1.744 2.843 -6.325 1.00 90.94 228 LEU A N 1
ATOM 1595 C CA . LEU A 1 228 ? -3.118 3.336 -6.313 1.00 90.94 228 LEU A CA 1
ATOM 1596 C C . LEU A 1 228 ? -4.146 2.230 -6.618 1.00 90.94 228 LEU A C 1
ATOM 1598 O O . LEU A 1 228 ? -5.322 2.524 -6.810 1.00 90.94 228 LEU A O 1
ATOM 1602 N N . GLY A 1 229 ? -3.698 0.977 -6.723 1.00 88.38 229 GLY A N 1
ATOM 1603 C CA . GLY A 1 229 ? -4.540 -0.198 -6.928 1.00 88.38 229 GLY A CA 1
ATOM 1604 C C . GLY A 1 229 ? -3.721 -1.466 -7.179 1.00 88.38 229 GLY A C 1
ATOM 1605 O O . GLY A 1 229 ? -2.570 -1.399 -7.629 1.00 88.38 229 GLY A O 1
ATOM 1606 N N . GLY A 1 230 ? -4.325 -2.621 -6.892 1.00 89.31 230 GLY A N 1
ATOM 1607 C CA . GLY A 1 230 ? -3.708 -3.933 -7.100 1.00 89.31 230 GLY A CA 1
ATOM 1608 C C . GLY A 1 230 ? -2.475 -4.119 -6.226 1.00 89.31 230 GLY A C 1
ATOM 1609 O O . GLY A 1 230 ? -2.384 -3.524 -5.153 1.00 89.31 230 GLY A O 1
ATOM 1610 N N . THR A 1 231 ? -1.517 -4.918 -6.696 1.00 94.31 231 THR A N 1
ATOM 1611 C CA . THR A 1 231 ? -0.299 -5.228 -5.937 1.00 94.31 231 THR A CA 1
ATOM 1612 C C . THR A 1 231 ? 0.955 -4.802 -6.694 1.00 94.31 231 THR A C 1
ATOM 1614 O O . THR A 1 231 ? 1.103 -5.050 -7.893 1.00 94.31 231 THR A O 1
ATOM 1617 N N . LEU A 1 232 ? 1.894 -4.183 -5.986 1.00 97.88 232 LEU A N 1
ATOM 1618 C CA . LEU A 1 232 ? 3.271 -4.023 -6.438 1.00 97.88 232 LEU A CA 1
ATOM 1619 C C . LEU A 1 232 ? 4.192 -4.844 -5.536 1.00 97.88 232 LEU A C 1
ATOM 1621 O O . LEU A 1 232 ? 4.221 -4.649 -4.321 1.00 97.88 232 LEU A O 1
ATOM 1625 N N . VAL A 1 233 ? 4.951 -5.753 -6.141 1.00 98.62 233 VAL A N 1
ATOM 1626 C CA . VAL A 1 233 ? 5.942 -6.586 -5.464 1.00 98.62 233 VAL A CA 1
ATOM 1627 C C . VAL A 1 233 ? 7.332 -6.018 -5.725 1.00 98.62 233 VAL A C 1
ATOM 1629 O O . VAL A 1 233 ? 7.767 -5.901 -6.870 1.00 98.62 233 VAL A O 1
ATOM 1632 N N . LEU A 1 234 ? 8.049 -5.695 -4.656 1.00 98.75 234 LEU A N 1
ATOM 1633 C CA . LEU A 1 234 ? 9.476 -5.399 -4.684 1.00 98.75 234 LEU A CA 1
ATOM 1634 C C . LEU A 1 234 ? 10.213 -6.685 -4.299 1.00 98.75 234 LEU A C 1
ATOM 1636 O O . LEU A 1 234 ? 10.259 -7.041 -3.120 1.00 98.75 234 LEU A O 1
ATOM 1640 N N . ASP A 1 235 ? 10.736 -7.414 -5.284 1.00 98.62 235 ASP A N 1
ATOM 1641 C CA . ASP A 1 235 ? 11.432 -8.680 -5.049 1.00 98.62 235 ASP A CA 1
ATOM 1642 C C . ASP A 1 235 ? 12.950 -8.471 -5.033 1.00 98.62 235 ASP A C 1
ATOM 1644 O O . ASP A 1 235 ? 13.606 -8.373 -6.069 1.00 98.62 235 ASP A O 1
ATOM 1648 N N . MET A 1 236 ? 13.516 -8.428 -3.827 1.00 98.50 236 MET A N 1
ATOM 1649 C CA . MET A 1 236 ? 14.953 -8.282 -3.598 1.00 98.50 236 MET A CA 1
ATOM 1650 C C . MET A 1 236 ? 15.687 -9.627 -3.561 1.00 98.50 236 MET A C 1
ATOM 1652 O O . MET A 1 236 ? 16.890 -9.656 -3.305 1.00 98.50 236 MET A O 1
ATOM 1656 N N . SER A 1 237 ? 15.002 -10.752 -3.804 1.00 97.38 237 SER A N 1
ATOM 1657 C CA . SER A 1 237 ? 15.575 -12.083 -3.576 1.00 97.38 237 SER A CA 1
ATOM 1658 C C . SER A 1 237 ? 16.781 -12.420 -4.452 1.00 97.38 237 SER A C 1
ATOM 1660 O O . SER A 1 237 ? 17.627 -13.207 -4.031 1.00 97.38 237 SER A O 1
ATOM 1662 N N . GLY A 1 238 ? 16.878 -11.804 -5.633 1.00 94.31 238 GLY A N 1
ATOM 1663 C CA . GLY A 1 238 ? 18.009 -11.936 -6.556 1.00 94.31 238 GLY A CA 1
ATOM 1664 C C . GLY A 1 238 ? 19.013 -10.778 -6.519 1.00 94.31 238 GLY A C 1
ATOM 1665 O O . GLY A 1 238 ? 19.938 -10.763 -7.329 1.00 94.31 238 GLY A O 1
ATOM 1666 N N . MET A 1 239 ? 18.844 -9.787 -5.635 1.00 95.19 239 MET A N 1
ATOM 1667 C CA . MET A 1 239 ? 19.728 -8.617 -5.586 1.00 95.19 239 MET A CA 1
ATOM 1668 C C . MET A 1 239 ? 21.044 -8.943 -4.875 1.00 95.19 239 MET A C 1
ATOM 1670 O O . MET A 1 239 ? 21.045 -9.472 -3.768 1.00 95.19 239 MET A O 1
ATOM 1674 N N . ALA A 1 240 ? 22.172 -8.539 -5.470 1.00 93.25 240 ALA A N 1
ATOM 1675 C CA . ALA A 1 240 ? 23.489 -8.671 -4.838 1.00 93.25 240 ALA A CA 1
ATOM 1676 C C . ALA A 1 240 ? 23.585 -7.885 -3.516 1.00 93.25 240 ALA A C 1
ATOM 1678 O O . ALA A 1 240 ? 24.208 -8.340 -2.563 1.00 93.25 240 ALA A O 1
ATOM 1679 N N . ASN A 1 241 ? 22.930 -6.721 -3.463 1.00 93.88 241 ASN A N 1
ATOM 1680 C CA . ASN A 1 241 ? 22.766 -5.903 -2.267 1.00 93.88 241 ASN A CA 1
ATOM 1681 C C . ASN A 1 241 ? 21.263 -5.681 -2.058 1.00 93.88 241 ASN A C 1
ATOM 1683 O O . ASN A 1 241 ? 20.717 -4.773 -2.683 1.00 93.88 241 ASN A O 1
ATOM 1687 N N . PRO A 1 242 ? 20.568 -6.491 -1.241 1.00 96.19 242 PRO A N 1
ATOM 1688 C CA . PRO A 1 242 ? 19.113 -6.427 -1.072 1.00 96.19 242 PRO A CA 1
ATOM 1689 C C . PRO A 1 242 ? 18.692 -5.256 -0.163 1.00 96.19 242 PRO A C 1
ATOM 1691 O O . PRO A 1 242 ? 18.014 -5.424 0.851 1.00 96.19 242 PRO A O 1
ATOM 1694 N N . ASN A 1 243 ? 19.142 -4.052 -0.511 1.00 95.44 243 ASN A N 1
ATOM 1695 C CA . ASN A 1 243 ? 18.842 -2.810 0.180 1.00 95.44 243 ASN A CA 1
ATOM 1696 C C . ASN A 1 243 ? 18.272 -1.798 -0.819 1.00 95.44 243 ASN A C 1
ATOM 1698 O O . ASN A 1 243 ? 18.940 -1.456 -1.792 1.00 95.44 243 ASN A O 1
ATOM 1702 N N . ASN A 1 244 ? 17.065 -1.312 -0.533 1.00 96.31 244 ASN A N 1
ATOM 1703 C CA . ASN A 1 244 ? 16.325 -0.294 -1.267 1.00 96.31 244 ASN A CA 1
ATOM 1704 C C . ASN A 1 244 ? 16.186 -0.620 -2.760 1.00 96.31 244 ASN A C 1
ATOM 1706 O O . ASN A 1 244 ? 16.884 -0.057 -3.600 1.00 96.31 244 ASN A O 1
ATOM 1710 N N . LEU A 1 245 ? 15.228 -1.492 -3.097 1.00 98.12 245 LEU A N 1
ATOM 1711 C CA . LEU A 1 245 ? 14.828 -1.695 -4.491 1.00 98.12 245 LEU A CA 1
ATOM 1712 C C . LEU A 1 245 ? 14.240 -0.408 -5.077 1.00 98.12 245 LEU A C 1
ATOM 1714 O O . LEU A 1 245 ? 14.537 -0.051 -6.211 1.00 98.12 245 LEU A O 1
ATOM 1718 N N . ILE A 1 246 ? 13.443 0.313 -4.288 1.00 97.94 246 ILE A N 1
ATOM 1719 C CA . ILE A 1 246 ? 13.032 1.685 -4.588 1.00 97.94 246 ILE A CA 1
ATOM 1720 C C . ILE A 1 246 ? 13.933 2.647 -3.823 1.00 97.94 246 ILE A C 1
ATOM 1722 O O . ILE A 1 246 ? 14.198 2.449 -2.634 1.00 97.94 246 ILE A O 1
ATOM 1726 N N . ARG A 1 247 ? 14.372 3.718 -4.488 1.00 94.88 247 ARG A N 1
ATOM 1727 C CA . ARG A 1 247 ? 15.237 4.730 -3.882 1.00 94.88 247 ARG A CA 1
ATOM 1728 C C . ARG A 1 247 ? 14.609 5.318 -2.619 1.00 94.88 247 ARG A C 1
ATOM 1730 O O . ARG A 1 247 ? 13.484 5.815 -2.651 1.00 94.88 247 ARG A O 1
ATOM 1737 N N . GLN A 1 248 ? 15.377 5.342 -1.532 1.00 93.56 248 GLN A N 1
ATOM 1738 C CA . GLN A 1 248 ? 14.881 5.721 -0.206 1.00 93.56 248 GLN A CA 1
ATOM 1739 C C . GLN A 1 248 ? 14.342 7.147 -0.088 1.00 93.56 248 GLN A C 1
ATOM 1741 O O . GLN A 1 248 ? 13.620 7.445 0.851 1.00 93.56 248 GLN A O 1
ATOM 1746 N N . THR A 1 249 ? 14.694 8.055 -0.998 1.00 92.75 249 THR A N 1
ATOM 1747 C CA . THR A 1 249 ? 14.184 9.434 -0.962 1.00 92.75 249 THR A CA 1
ATOM 1748 C C . THR A 1 249 ? 12.729 9.541 -1.407 1.00 92.75 249 THR A C 1
ATOM 1750 O O . THR A 1 249 ? 12.131 10.598 -1.236 1.00 92.75 249 THR A O 1
ATOM 1753 N N . ASN A 1 250 ? 12.179 8.499 -2.038 1.00 94.62 250 ASN A N 1
ATOM 1754 C CA . ASN A 1 250 ? 10.784 8.500 -2.448 1.00 94.62 250 ASN A CA 1
ATOM 1755 C C . ASN A 1 250 ? 9.877 8.476 -1.207 1.00 94.62 250 ASN A C 1
ATOM 1757 O O . ASN A 1 250 ? 10.158 7.788 -0.221 1.00 94.62 250 ASN A O 1
ATOM 1761 N N . GLY A 1 251 ? 8.784 9.238 -1.268 1.00 94.06 251 GLY A N 1
ATOM 1762 C CA . GLY A 1 251 ? 7.611 8.977 -0.434 1.00 94.06 251 GLY A CA 1
ATOM 1763 C C . GLY A 1 251 ? 6.837 7.775 -0.966 1.00 94.06 251 GLY A C 1
ATOM 1764 O O . GLY A 1 251 ? 7.144 7.269 -2.044 1.00 94.06 251 GLY A O 1
ATOM 1765 N N . LEU A 1 252 ? 5.831 7.330 -0.220 1.00 97.00 252 LEU A N 1
ATOM 1766 C CA . LEU A 1 252 ? 4.993 6.197 -0.607 1.00 97.00 252 LEU A CA 1
ATOM 1767 C C . LEU A 1 252 ? 3.519 6.595 -0.562 1.00 97.00 252 LEU A C 1
ATOM 1769 O O . LEU A 1 252 ? 2.984 6.899 0.499 1.00 97.00 252 LEU A O 1
ATOM 1773 N N . GLY A 1 253 ? 2.850 6.574 -1.708 1.00 97.19 253 GLY A N 1
ATOM 1774 C CA . GLY A 1 253 ? 1.400 6.709 -1.787 1.00 97.19 253 GLY A CA 1
ATOM 1775 C C . GLY A 1 253 ? 0.703 5.350 -1.847 1.00 97.19 253 GLY A C 1
ATOM 1776 O O . GLY A 1 253 ? 1.081 4.539 -2.688 1.00 97.19 253 GLY A O 1
ATOM 1777 N N . LEU A 1 254 ? -0.317 5.108 -1.020 1.00 96.75 254 LEU A N 1
ATOM 1778 C CA . LEU A 1 254 ? -1.031 3.824 -0.955 1.00 96.75 254 LEU A CA 1
ATOM 1779 C C . LEU A 1 254 ? -2.550 3.990 -1.101 1.00 96.75 254 LEU A C 1
ATOM 1781 O O . LEU A 1 254 ? -3.178 4.682 -0.315 1.00 96.75 254 LEU A O 1
ATOM 1785 N N . ALA A 1 255 ? -3.123 3.327 -2.097 1.00 92.06 255 ALA A N 1
ATOM 1786 C CA . ALA A 1 255 ? -4.537 2.974 -2.254 1.00 92.06 255 ALA A CA 1
ATOM 1787 C C . ALA A 1 255 ? -4.664 1.506 -2.737 1.00 92.06 255 ALA A C 1
ATOM 1789 O O . ALA A 1 255 ? -5.657 1.108 -3.342 1.00 92.06 255 ALA A O 1
ATOM 1790 N N . GLY A 1 256 ? -3.594 0.732 -2.551 1.00 92.25 256 GLY A N 1
ATOM 1791 C CA . GLY A 1 256 ? -3.408 -0.645 -2.991 1.00 92.25 256 GLY A CA 1
ATOM 1792 C C . GLY A 1 256 ? -2.291 -1.297 -2.175 1.00 92.25 256 GLY A C 1
ATOM 1793 O O . GLY A 1 256 ? -1.890 -0.776 -1.133 1.00 92.25 256 GLY A O 1
ATOM 1794 N N . ASN A 1 257 ? -1.775 -2.429 -2.645 1.00 95.75 257 ASN A N 1
ATOM 1795 C CA . ASN A 1 257 ? -0.937 -3.309 -1.837 1.00 95.75 257 ASN A CA 1
ATOM 1796 C C . ASN A 1 257 ? 0.541 -3.225 -2.225 1.00 95.75 257 ASN A C 1
ATOM 1798 O O . ASN A 1 257 ? 0.915 -3.373 -3.391 1.00 95.75 257 ASN A O 1
ATOM 1802 N N . LEU A 1 258 ? 1.397 -3.057 -1.222 1.00 98.38 258 LEU A N 1
ATOM 1803 C CA . LEU A 1 258 ? 2.840 -3.203 -1.333 1.00 98.38 258 LEU A CA 1
ATOM 1804 C C . LEU A 1 258 ? 3.248 -4.555 -0.750 1.00 98.38 258 LEU A C 1
ATOM 1806 O O . LEU A 1 258 ? 3.036 -4.814 0.430 1.00 98.38 258 LEU A O 1
ATOM 1810 N N . THR A 1 259 ? 3.909 -5.388 -1.547 1.00 98.44 259 THR A N 1
ATOM 1811 C CA . THR A 1 259 ? 4.628 -6.562 -1.044 1.00 98.44 259 THR A CA 1
ATOM 1812 C C . THR A 1 259 ? 6.125 -6.346 -1.196 1.00 98.44 259 THR A C 1
ATOM 1814 O O . THR A 1 259 ? 6.597 -5.965 -2.263 1.00 98.44 259 THR A O 1
ATOM 1817 N N . VAL A 1 260 ? 6.897 -6.625 -0.152 1.00 98.69 260 VAL A N 1
ATOM 1818 C CA . VAL A 1 260 ? 8.360 -6.588 -0.198 1.00 98.69 260 VAL A CA 1
ATOM 1819 C C . VAL A 1 260 ? 8.888 -7.973 0.134 1.00 98.69 260 VAL A C 1
ATOM 1821 O O . VAL A 1 260 ? 8.625 -8.501 1.213 1.00 98.69 260 VAL A O 1
ATOM 1824 N N . LYS A 1 261 ? 9.646 -8.564 -0.787 1.00 98.50 261 LYS A N 1
ATOM 1825 C CA . LYS A 1 261 ? 10.268 -9.874 -0.609 1.00 98.50 261 LYS A CA 1
ATOM 1826 C C . LYS A 1 261 ? 11.778 -9.718 -0.442 1.00 98.50 261 LYS A C 1
ATOM 1828 O O . LYS A 1 261 ? 12.440 -9.112 -1.279 1.00 98.50 261 LYS A O 1
ATOM 1833 N N . GLY A 1 262 ? 12.306 -10.241 0.660 1.00 98.38 262 GLY A N 1
ATOM 1834 C CA . GLY A 1 262 ? 13.723 -10.209 1.008 1.00 98.38 262 GLY A CA 1
ATOM 1835 C C . GLY A 1 262 ? 14.567 -11.280 0.310 1.00 98.38 262 GLY A C 1
ATOM 1836 O O . GLY A 1 262 ? 14.080 -12.122 -0.451 1.00 98.38 262 GLY A O 1
ATOM 1837 N N . ALA A 1 263 ? 15.864 -11.247 0.597 1.00 96.88 263 ALA A N 1
ATOM 1838 C CA . ALA A 1 263 ? 16.832 -12.262 0.205 1.00 96.88 263 ALA A CA 1
ATOM 1839 C C . ALA A 1 263 ? 16.628 -13.586 0.950 1.00 96.88 263 ALA A C 1
ATOM 1841 O O . ALA A 1 263 ? 16.111 -13.622 2.064 1.00 96.88 263 ALA A O 1
ATOM 1842 N N . ALA A 1 264 ? 17.086 -14.681 0.335 1.00 96.19 264 ALA A N 1
ATOM 1843 C CA . ALA A 1 264 ? 16.975 -16.022 0.911 1.00 96.19 264 ALA A CA 1
ATOM 1844 C C . ALA A 1 264 ? 17.738 -16.194 2.242 1.00 96.19 264 ALA A C 1
ATOM 1846 O O . ALA A 1 264 ? 17.452 -17.083 3.040 1.00 96.19 264 ALA A O 1
ATOM 1847 N N . SER A 1 265 ? 18.737 -15.341 2.468 1.00 95.50 265 SER A N 1
ATOM 1848 C CA . SER A 1 265 ? 19.599 -15.320 3.646 1.00 95.50 265 SER A CA 1
ATOM 1849 C C . SER A 1 265 ? 20.119 -13.904 3.887 1.00 95.50 265 SER A C 1
ATOM 1851 O O . SER A 1 265 ? 20.151 -13.094 2.961 1.00 95.50 265 SER A O 1
ATOM 1853 N N . GLY A 1 266 ? 20.603 -13.625 5.098 1.00 96.19 266 GLY A N 1
ATOM 1854 C CA . GLY A 1 266 ? 21.133 -12.308 5.454 1.00 96.19 266 GLY A CA 1
ATOM 1855 C C . GLY A 1 266 ? 20.031 -11.281 5.716 1.00 96.19 266 GLY A C 1
ATOM 1856 O O . GLY A 1 266 ? 18.899 -11.641 6.040 1.00 96.19 266 GLY A O 1
ATOM 1857 N N . THR A 1 267 ? 20.381 -10.000 5.621 1.00 97.69 267 THR A N 1
ATOM 1858 C CA . THR A 1 267 ? 19.480 -8.878 5.906 1.00 97.69 267 THR A CA 1
ATOM 1859 C C . THR A 1 267 ? 19.022 -8.215 4.614 1.00 97.69 267 THR A C 1
ATOM 1861 O O . THR A 1 267 ? 19.814 -7.985 3.706 1.00 97.69 267 THR A O 1
ATOM 1864 N N . SER A 1 268 ? 17.738 -7.881 4.530 1.00 98.56 268 SER A N 1
ATOM 1865 C CA . SER A 1 268 ? 17.165 -7.062 3.462 1.00 98.56 268 SER A CA 1
ATOM 1866 C C . SER A 1 268 ? 16.454 -5.847 4.039 1.00 98.56 268 SER A C 1
ATOM 1868 O O . SER A 1 268 ? 15.879 -5.912 5.130 1.00 98.56 268 SER A O 1
ATOM 1870 N N . SER A 1 269 ? 16.455 -4.735 3.310 1.00 98.19 269 SER A N 1
ATOM 1871 C CA . SER A 1 269 ? 15.759 -3.527 3.752 1.00 98.19 269 SER A CA 1
ATOM 1872 C C . SER A 1 269 ? 15.150 -2.735 2.608 1.00 98.19 269 SER A C 1
ATOM 1874 O O . SER A 1 269 ? 15.788 -2.545 1.582 1.00 98.19 269 SER A O 1
ATOM 1876 N N . GLN A 1 270 ? 13.946 -2.208 2.817 1.00 98.44 270 GLN A N 1
ATOM 1877 C CA . GLN A 1 270 ? 13.343 -1.174 1.977 1.00 98.44 270 GLN A CA 1
ATOM 1878 C C . GLN A 1 270 ? 12.970 0.013 2.863 1.00 98.44 270 GLN A C 1
ATOM 1880 O O . GLN A 1 270 ? 12.250 -0.148 3.845 1.00 98.44 270 GLN A O 1
ATOM 1885 N N . THR A 1 271 ? 13.449 1.203 2.521 1.00 97.75 271 THR A N 1
ATOM 1886 C CA . THR A 1 271 ? 13.165 2.450 3.240 1.00 97.75 271 THR A CA 1
ATOM 1887 C C . THR A 1 271 ? 12.454 3.433 2.321 1.00 97.75 271 THR A C 1
ATOM 1889 O O . THR A 1 271 ? 12.820 3.551 1.157 1.00 97.75 271 THR A O 1
ATOM 1892 N N . PHE A 1 272 ? 11.471 4.155 2.847 1.00 96.69 272 PHE A N 1
ATOM 1893 C CA . PHE A 1 272 ? 10.850 5.328 2.235 1.00 96.69 272 PHE A CA 1
ATOM 1894 C C . PHE A 1 272 ? 10.983 6.479 3.237 1.00 96.69 272 PHE A C 1
ATOM 1896 O O . PHE A 1 272 ? 10.340 6.462 4.278 1.00 96.69 272 PHE A O 1
ATOM 1903 N N . LEU A 1 273 ? 11.872 7.439 2.979 1.00 90.94 273 LEU A N 1
ATOM 1904 C CA . LEU A 1 273 ? 12.118 8.584 3.867 1.00 90.94 273 LEU A CA 1
ATOM 1905 C C . LEU A 1 273 ? 11.107 9.711 3.653 1.00 90.94 273 LEU A C 1
ATOM 1907 O O . LEU A 1 273 ? 10.881 10.509 4.561 1.00 90.94 273 LEU A O 1
ATOM 1911 N N . GLY A 1 274 ? 10.514 9.799 2.459 1.00 92.12 274 GLY A N 1
ATOM 1912 C CA . GLY A 1 274 ? 9.374 10.679 2.239 1.00 92.12 274 GLY A CA 1
ATOM 1913 C C . GLY A 1 274 ? 8.142 10.165 2.986 1.00 92.12 274 GLY A C 1
ATOM 1914 O O . GLY A 1 274 ? 8.057 8.984 3.325 1.00 92.12 274 GLY A O 1
ATOM 1915 N N . ASN A 1 275 ? 7.166 11.043 3.224 1.00 92.69 275 ASN A N 1
ATOM 1916 C CA . ASN A 1 275 ? 5.927 10.663 3.904 1.00 92.69 275 ASN A CA 1
ATOM 1917 C C . ASN A 1 275 ? 5.260 9.459 3.224 1.00 92.69 275 ASN A C 1
ATOM 1919 O O . ASN A 1 275 ? 5.272 9.322 1.997 1.00 92.69 275 ASN A O 1
ATOM 1923 N N . THR A 1 276 ? 4.660 8.601 4.044 1.00 95.38 276 THR A N 1
ATOM 1924 C CA . THR A 1 276 ? 3.742 7.572 3.570 1.00 95.38 276 THR A CA 1
ATOM 1925 C C . THR A 1 276 ? 2.324 8.114 3.684 1.00 95.38 276 THR A C 1
ATOM 1927 O O . THR A 1 276 ? 1.866 8.431 4.780 1.00 95.38 276 THR A O 1
ATOM 1930 N N . THR A 1 277 ? 1.635 8.250 2.559 1.00 95.00 277 THR A N 1
ATOM 1931 C CA . THR A 1 277 ? 0.280 8.799 2.487 1.00 95.00 277 THR A CA 1
ATOM 1932 C C . THR A 1 277 ? -0.682 7.704 2.066 1.00 95.00 277 THR A C 1
ATOM 1934 O O . THR A 1 277 ? -0.560 7.153 0.973 1.00 95.00 277 THR A O 1
ATOM 1937 N N . VAL A 1 278 ? -1.655 7.411 2.921 1.00 94.81 278 VAL A N 1
ATOM 1938 C CA . VAL A 1 278 ? -2.718 6.446 2.639 1.00 94.81 278 VAL A CA 1
ATOM 1939 C C . VAL A 1 278 ? -3.933 7.197 2.105 1.00 94.81 278 VAL A C 1
ATOM 1941 O O . VAL A 1 278 ? -4.519 8.038 2.795 1.00 94.81 278 VAL A O 1
ATOM 1944 N N . TYR A 1 279 ? -4.262 6.913 0.851 1.00 92.94 279 TYR A N 1
ATOM 1945 C CA . TYR A 1 279 ? -5.423 7.403 0.124 1.00 92.94 279 TYR A CA 1
ATOM 1946 C C . TYR A 1 279 ? -6.637 6.497 0.353 1.00 92.94 279 TYR A C 1
ATOM 1948 O O . TYR A 1 279 ? -6.549 5.466 1.016 1.00 92.94 279 TYR A O 1
ATOM 1956 N N . GLY A 1 280 ? -7.788 6.911 -0.178 1.00 87.81 280 GLY A N 1
ATOM 1957 C CA . GLY A 1 280 ? -9.051 6.205 0.021 1.00 87.81 280 GLY A CA 1
ATOM 1958 C C . GLY A 1 280 ? -9.009 4.751 -0.454 1.00 87.81 280 GLY A C 1
ATOM 1959 O O . GLY A 1 280 ? -8.398 4.447 -1.478 1.00 87.81 280 GLY A O 1
ATOM 1960 N N . GLY A 1 281 ? -9.688 3.872 0.285 1.00 88.44 281 GLY A N 1
ATOM 1961 C CA . GLY A 1 281 ? -9.670 2.425 0.072 1.00 88.44 281 GLY A CA 1
ATOM 1962 C C . GLY A 1 281 ? -8.833 1.668 1.108 1.00 88.44 281 GLY A C 1
ATOM 1963 O O . GLY A 1 281 ? -8.379 2.224 2.109 1.00 88.44 281 GLY A O 1
ATOM 1964 N N . ALA A 1 282 ? -8.657 0.368 0.878 1.00 90.44 282 ALA A N 1
ATOM 1965 C CA . ALA A 1 282 ? -7.871 -0.507 1.741 1.00 90.44 282 ALA A CA 1
ATOM 1966 C C . ALA A 1 282 ? -6.493 -0.758 1.125 1.00 90.44 282 ALA A C 1
ATOM 1968 O O . ALA A 1 282 ? -6.391 -1.133 -0.041 1.00 90.44 282 ALA A O 1
ATOM 1969 N N . SER A 1 283 ? -5.450 -0.549 1.922 1.00 95.38 283 SER A N 1
ATOM 1970 C CA . SER A 1 283 ? -4.063 -0.806 1.540 1.00 95.38 283 SER A CA 1
ATOM 1971 C C . SER A 1 283 ? -3.432 -1.828 2.475 1.00 95.38 283 SER A C 1
ATOM 1973 O O . SER A 1 283 ? -3.725 -1.856 3.671 1.00 95.38 283 SER A O 1
ATOM 1975 N N . GLU A 1 284 ? -2.511 -2.623 1.949 1.00 96.44 284 GLU A N 1
ATOM 1976 C CA . GLU A 1 284 ? -1.698 -3.552 2.728 1.00 96.44 284 GLU A CA 1
ATOM 1977 C C . GLU A 1 284 ? -0.209 -3.307 2.478 1.00 96.44 284 GLU A C 1
ATOM 1979 O O . GLU A 1 284 ? 0.220 -3.079 1.344 1.00 96.44 284 GLU A O 1
ATOM 1984 N N . VAL A 1 285 ? 0.589 -3.391 3.541 1.00 98.25 285 VAL A N 1
ATOM 1985 C CA . VAL A 1 285 ? 2.040 -3.559 3.455 1.00 98.25 285 VAL A CA 1
ATOM 1986 C C . VAL A 1 285 ? 2.386 -4.942 3.997 1.00 98.25 285 VAL A C 1
ATOM 1988 O O . VAL A 1 285 ? 2.281 -5.209 5.196 1.00 98.25 285 VAL A O 1
ATOM 1991 N N . LEU A 1 286 ? 2.823 -5.812 3.091 1.00 97.81 286 LEU A N 1
ATOM 1992 C CA . LEU A 1 286 ? 3.200 -7.192 3.363 1.00 97.81 286 LEU A CA 1
ATOM 1993 C C . LEU A 1 286 ? 4.709 -7.375 3.179 1.00 97.81 286 LEU A C 1
ATOM 1995 O O . LEU A 1 286 ? 5.266 -7.124 2.112 1.00 97.81 286 LEU A O 1
ATOM 1999 N N . GLY A 1 287 ? 5.383 -7.860 4.211 1.00 98.06 287 GLY A N 1
ATOM 2000 C CA . GLY A 1 287 ? 6.767 -8.298 4.154 1.00 98.06 287 GLY A CA 1
ATOM 2001 C C . GLY A 1 287 ? 6.864 -9.816 4.077 1.00 98.06 287 GLY A C 1
ATOM 2002 O O . GLY A 1 287 ? 6.223 -10.538 4.836 1.00 98.06 287 GLY A O 1
ATOM 2003 N N . ASN A 1 288 ? 7.727 -10.303 3.194 1.00 97.69 288 ASN A N 1
ATOM 2004 C CA . ASN A 1 288 ? 8.143 -11.696 3.126 1.00 97.69 288 ASN A CA 1
ATOM 2005 C C . ASN A 1 288 ? 9.667 -11.746 3.266 1.00 97.69 288 ASN A C 1
ATOM 2007 O O . ASN A 1 288 ? 10.389 -11.398 2.336 1.00 97.69 288 ASN A O 1
ATOM 2011 N N . ALA A 1 289 ? 10.174 -12.187 4.417 1.00 97.44 289 ALA A N 1
ATOM 2012 C CA . ALA A 1 289 ? 11.616 -12.242 4.651 1.00 97.44 289 ALA A CA 1
ATOM 2013 C C . ALA A 1 289 ? 12.350 -13.293 3.798 1.00 97.44 289 ALA A C 1
ATOM 2015 O O . ALA A 1 289 ? 13.572 -13.239 3.711 1.00 97.44 289 ALA A O 1
ATOM 2016 N N . ASN A 1 290 ? 11.628 -14.228 3.166 1.00 97.00 290 ASN A N 1
ATOM 2017 C CA . ASN A 1 290 ? 12.161 -15.240 2.249 1.00 97.00 290 ASN A CA 1
ATOM 2018 C C . ASN A 1 290 ? 13.264 -16.140 2.850 1.00 97.00 290 ASN A C 1
ATOM 2020 O O . ASN A 1 290 ? 14.053 -16.713 2.117 1.00 97.00 290 ASN A O 1
ATOM 2024 N N . GLY A 1 291 ? 13.326 -16.288 4.176 1.00 94.81 291 GLY A N 1
ATOM 2025 C CA . GLY A 1 291 ? 14.358 -17.066 4.880 1.00 94.81 291 GLY A CA 1
ATOM 2026 C C . GLY A 1 291 ? 15.445 -16.213 5.545 1.00 94.81 291 GLY A C 1
ATOM 2027 O O . GLY A 1 291 ? 16.038 -16.657 6.527 1.00 94.81 291 GLY A O 1
ATOM 2028 N N . GLY A 1 292 ? 15.656 -14.974 5.085 1.00 96.75 292 GLY A N 1
ATOM 2029 C CA . GLY A 1 292 ? 16.503 -13.981 5.750 1.00 96.75 292 GLY A CA 1
ATOM 2030 C C . GLY A 1 292 ? 15.764 -13.181 6.828 1.00 96.75 292 GLY A C 1
ATOM 2031 O O . GLY A 1 292 ? 14.808 -13.656 7.450 1.00 96.75 292 GLY A O 1
ATOM 2032 N N . THR A 1 293 ? 16.207 -11.941 7.038 1.00 98.12 293 THR A N 1
ATOM 2033 C CA . THR A 1 293 ? 15.464 -10.904 7.766 1.00 98.12 293 THR A CA 1
ATOM 2034 C C . THR A 1 293 ? 15.105 -9.756 6.829 1.00 98.12 293 THR A C 1
ATOM 2036 O O . THR A 1 293 ? 15.853 -9.433 5.905 1.00 98.12 293 THR A O 1
ATOM 2039 N N . LEU A 1 294 ? 13.960 -9.121 7.063 1.00 98.62 294 LEU A N 1
ATOM 2040 C CA . LEU A 1 294 ? 13.478 -8.008 6.252 1.00 98.62 294 LEU A CA 1
ATOM 2041 C C . LEU A 1 294 ? 13.049 -6.846 7.144 1.00 98.62 294 LEU A C 1
ATOM 2043 O O . LEU A 1 294 ? 12.244 -7.020 8.052 1.00 98.62 294 LEU A O 1
ATOM 2047 N N . THR A 1 295 ? 13.555 -5.648 6.858 1.00 98.44 295 THR A N 1
ATOM 2048 C CA . THR A 1 295 ? 13.059 -4.405 7.460 1.00 98.44 295 THR A CA 1
ATOM 2049 C C . THR A 1 295 ? 12.385 -3.533 6.407 1.00 98.44 295 THR A C 1
ATOM 2051 O O . THR A 1 295 ? 13.005 -3.180 5.407 1.00 98.44 295 THR A O 1
ATOM 2054 N N . ILE A 1 296 ? 11.140 -3.133 6.648 1.00 98.62 296 ILE A N 1
ATOM 2055 C CA . ILE A 1 296 ? 10.425 -2.150 5.829 1.00 98.62 296 ILE A CA 1
ATOM 2056 C C . ILE A 1 296 ? 10.245 -0.897 6.681 1.00 98.62 296 ILE A C 1
ATOM 2058 O O . ILE A 1 296 ? 9.549 -0.924 7.692 1.00 98.62 296 ILE A O 1
ATOM 2062 N N . THR A 1 297 ? 10.899 0.191 6.291 1.00 97.88 297 THR A N 1
ATOM 2063 C CA . THR A 1 297 ? 10.828 1.475 6.992 1.00 97.88 297 THR A CA 1
ATOM 2064 C C . THR A 1 297 ? 10.006 2.449 6.167 1.00 97.88 297 THR A C 1
ATOM 2066 O O . THR A 1 297 ? 10.386 2.801 5.053 1.00 97.88 297 THR A O 1
ATOM 2069 N N . LEU A 1 298 ? 8.878 2.874 6.716 1.00 97.06 298 LEU A N 1
ATOM 2070 C CA . LEU A 1 298 ? 8.009 3.890 6.143 1.00 97.06 298 LEU A CA 1
ATOM 2071 C C . LEU A 1 298 ? 8.375 5.271 6.690 1.00 97.06 298 LEU A C 1
ATOM 2073 O O . LEU A 1 298 ? 8.926 5.387 7.786 1.00 97.06 298 LEU A O 1
ATOM 2077 N N . GLY A 1 299 ? 8.019 6.317 5.950 1.00 94.94 299 GLY A N 1
ATOM 2078 C CA . GLY A 1 299 ? 8.121 7.689 6.432 1.00 94.94 299 GLY A CA 1
ATOM 2079 C C . GLY A 1 299 ? 7.102 7.980 7.535 1.00 94.94 299 GLY A C 1
ATOM 2080 O O . GLY A 1 299 ? 6.511 7.076 8.133 1.00 94.94 299 GLY A O 1
ATOM 2081 N N . THR A 1 300 ? 6.807 9.258 7.772 1.00 92.56 300 THR A N 1
ATOM 2082 C CA . THR A 1 300 ? 5.621 9.620 8.562 1.00 92.56 300 THR A CA 1
ATOM 2083 C C . THR A 1 300 ? 4.377 9.075 7.866 1.00 92.56 300 THR A C 1
ATOM 2085 O O . THR A 1 300 ? 4.093 9.455 6.729 1.00 92.56 300 THR A O 1
ATOM 2088 N N . VAL A 1 301 ? 3.657 8.174 8.534 1.00 93.12 301 VAL A N 1
ATOM 2089 C CA . VAL A 1 301 ? 2.429 7.569 8.013 1.00 93.12 301 VAL A CA 1
ATOM 2090 C C . VAL A 1 301 ? 1.272 8.525 8.283 1.00 93.12 301 VAL A C 1
ATOM 2092 O O . VAL A 1 301 ? 1.001 8.890 9.424 1.00 93.12 301 VAL A O 1
ATOM 2095 N N . THR A 1 302 ? 0.612 8.954 7.215 1.00 91.19 302 THR A N 1
ATOM 2096 C CA . THR A 1 302 ? -0.490 9.913 7.238 1.00 91.19 302 THR A CA 1
ATOM 2097 C C . THR A 1 302 ? -1.661 9.380 6.435 1.00 91.19 302 THR A C 1
ATOM 2099 O O . THR A 1 302 ? -1.500 8.577 5.514 1.00 91.19 302 THR A O 1
ATOM 2102 N N . ARG A 1 303 ? -2.853 9.848 6.782 1.00 89.88 303 ARG A N 1
ATOM 2103 C CA . ARG A 1 303 ? -4.101 9.497 6.118 1.00 89.88 303 ARG A CA 1
ATOM 2104 C C . ARG A 1 303 ? -4.629 10.728 5.401 1.00 89.88 303 ARG A C 1
ATOM 2106 O O . ARG A 1 303 ? -4.774 11.770 6.035 1.00 89.88 303 ARG A O 1
ATOM 2113 N N . SER A 1 304 ? -4.902 10.638 4.101 1.00 90.25 304 SER A N 1
ATOM 2114 C CA . SER A 1 304 ? -5.298 11.825 3.332 1.00 90.25 304 SER A CA 1
ATOM 2115 C C . SER A 1 304 ? -6.801 12.095 3.332 1.00 90.25 304 SER A C 1
ATOM 2117 O O . SER A 1 304 ? -7.202 13.215 3.035 1.00 90.25 304 SER A O 1
ATOM 2119 N N . VAL A 1 305 ? -7.635 11.079 3.579 1.00 87.56 305 VAL A N 1
ATOM 2120 C CA . VAL A 1 305 ? -9.095 11.164 3.415 1.00 87.56 305 VAL A CA 1
ATOM 2121 C C . VAL A 1 305 ? -9.864 10.246 4.373 1.00 87.56 305 VAL A C 1
ATOM 2123 O O . VAL A 1 305 ? -9.303 9.302 4.935 1.00 87.56 305 VAL A O 1
ATOM 2126 N N . ALA A 1 306 ? -11.176 10.520 4.459 1.00 86.44 306 ALA A N 1
ATOM 2127 C CA . ALA A 1 306 ? -12.258 9.540 4.634 1.00 86.44 306 ALA A CA 1
ATOM 2128 C C . ALA A 1 306 ? -11.876 8.125 4.168 1.00 86.44 306 ALA A C 1
ATOM 2130 O O . ALA A 1 306 ? -11.241 8.057 3.129 1.00 86.44 306 ALA A O 1
ATOM 2131 N N . ASN A 1 307 ? -12.306 7.031 4.803 1.00 86.81 307 ASN A N 1
ATOM 2132 C CA . ASN A 1 307 ? -12.288 5.653 4.275 1.00 86.81 307 ASN A CA 1
ATOM 2133 C C . ASN A 1 307 ? -10.936 5.002 3.912 1.00 86.81 307 ASN A C 1
ATOM 2135 O O . ASN A 1 307 ? -10.902 3.830 3.543 1.00 86.81 307 ASN A O 1
ATOM 2139 N N . ALA A 1 308 ? -9.823 5.717 4.053 1.00 91.94 308 ALA A N 1
ATOM 2140 C CA . ALA A 1 308 ? -8.485 5.165 3.886 1.00 91.94 308 ALA A CA 1
ATOM 2141 C C . ALA A 1 308 ? -8.137 4.231 5.058 1.00 91.94 308 ALA A C 1
ATOM 2143 O O . ALA A 1 308 ? -8.265 4.640 6.214 1.00 91.94 308 ALA A O 1
ATOM 2144 N N . THR A 1 309 ? -7.682 3.009 4.786 1.00 94.19 309 THR A N 1
ATOM 2145 C CA . THR A 1 309 ? -7.206 2.060 5.810 1.00 94.19 309 THR A CA 1
ATOM 2146 C C . THR A 1 309 ? -5.899 1.397 5.396 1.00 94.19 309 THR A C 1
ATOM 2148 O O . THR A 1 309 ? -5.625 1.234 4.206 1.00 94.19 309 THR A O 1
ATOM 2151 N N . LEU A 1 310 ? -5.078 1.042 6.385 1.00 95.81 310 LEU A N 1
ATOM 2152 C CA . LEU A 1 310 ? -3.770 0.428 6.184 1.00 95.81 310 LEU A CA 1
ATOM 2153 C C . LEU A 1 310 ? -3.605 -0.801 7.075 1.00 95.81 310 LEU A C 1
ATOM 2155 O O . LEU A 1 310 ? -3.737 -0.717 8.293 1.00 95.81 310 LEU A O 1
ATOM 2159 N N . ASN A 1 311 ? -3.239 -1.922 6.473 1.00 96.38 311 ASN A N 1
ATOM 2160 C CA . ASN A 1 311 ? -2.946 -3.152 7.192 1.00 96.38 311 ASN A CA 1
ATOM 2161 C C . ASN A 1 311 ? -1.457 -3.477 7.086 1.00 96.38 311 ASN A C 1
ATOM 2163 O O . ASN A 1 311 ? -0.860 -3.381 6.012 1.00 96.38 311 ASN A O 1
ATOM 2167 N N . PHE A 1 312 ? -0.876 -3.898 8.202 1.00 97.38 312 PHE A N 1
ATOM 2168 C CA . PHE A 1 312 ? 0.421 -4.557 8.245 1.00 97.38 312 PHE A CA 1
ATOM 2169 C C . PHE A 1 312 ? 0.205 -6.027 8.555 1.00 97.38 312 PHE A C 1
ATOM 2171 O O . PHE A 1 312 ? -0.429 -6.348 9.556 1.00 97.38 312 PHE A O 1
ATOM 2178 N N . THR A 1 313 ? 0.767 -6.913 7.746 1.00 94.94 313 THR A N 1
ATOM 2179 C CA . THR A 1 313 ? 0.645 -8.356 7.981 1.00 94.94 313 THR A CA 1
ATOM 2180 C C . THR A 1 313 ? 1.932 -8.891 8.586 1.00 94.94 313 THR A C 1
ATOM 2182 O O . THR A 1 313 ? 3.022 -8.685 8.051 1.00 94.94 313 THR A O 1
ATOM 2185 N N . ALA A 1 314 ? 1.839 -9.546 9.737 1.00 93.44 314 ALA A N 1
ATOM 2186 C CA . ALA A 1 314 ? 2.982 -10.122 10.421 1.00 93.44 314 ALA A CA 1
ATOM 2187 C C . ALA A 1 314 ? 3.671 -11.159 9.529 1.00 93.44 314 ALA A C 1
ATOM 2189 O O . ALA A 1 314 ? 3.031 -12.016 8.925 1.00 93.44 314 ALA A O 1
ATOM 2190 N N . GLY A 1 315 ? 4.997 -11.099 9.485 1.00 92.56 315 GLY A N 1
ATOM 2191 C CA . GLY A 1 315 ? 5.819 -12.076 8.787 1.00 92.56 315 GLY A CA 1
ATOM 2192 C C . GLY A 1 315 ? 6.936 -12.564 9.694 1.00 92.56 315 GLY A C 1
ATOM 2193 O O . GLY A 1 315 ? 7.492 -11.800 10.487 1.00 92.56 315 GLY A O 1
ATOM 2194 N N . THR A 1 316 ? 7.297 -13.840 9.576 1.00 94.25 316 THR A N 1
ATOM 2195 C CA . THR A 1 316 ? 8.485 -14.374 10.248 1.00 94.25 316 THR A CA 1
ATOM 2196 C C . THR A 1 316 ? 9.715 -13.583 9.800 1.00 94.25 316 THR A C 1
ATOM 2198 O O . THR A 1 316 ? 9.938 -13.418 8.603 1.00 94.25 316 THR A O 1
ATOM 2201 N N . ASN A 1 317 ? 10.509 -13.089 10.756 1.00 96.88 317 ASN A N 1
ATOM 2202 C CA . ASN A 1 317 ? 11.702 -12.264 10.516 1.00 96.88 317 ASN A CA 1
ATOM 2203 C C . ASN A 1 317 ? 11.449 -10.944 9.756 1.00 96.88 317 ASN A C 1
ATOM 2205 O O . ASN A 1 317 ? 12.368 -10.405 9.134 1.00 96.88 317 ASN A O 1
ATOM 2209 N N . VAL A 1 318 ? 10.226 -10.411 9.812 1.00 98.06 318 VAL A N 1
ATOM 2210 C CA . VAL A 1 318 ? 9.868 -9.112 9.229 1.00 98.06 318 VAL A CA 1
ATOM 2211 C C . VAL A 1 318 ? 9.730 -8.066 10.333 1.00 98.06 318 VAL A C 1
ATOM 2213 O O . VAL A 1 318 ? 9.057 -8.290 11.335 1.00 98.06 318 VAL A O 1
ATOM 2216 N N . SER A 1 319 ? 10.346 -6.902 10.138 1.00 97.88 319 SER A N 1
ATOM 2217 C CA . SER A 1 319 ? 10.188 -5.726 10.993 1.00 97.88 319 SER A CA 1
ATOM 2218 C C . SER A 1 319 ? 9.644 -4.559 10.177 1.00 97.88 319 SER A C 1
ATOM 2220 O O . SER A 1 319 ? 10.228 -4.172 9.164 1.00 97.88 319 SER A O 1
ATOM 2222 N N . TYR A 1 320 ? 8.538 -3.983 10.638 1.00 98.25 320 TYR A N 1
ATOM 2223 C CA . TYR A 1 320 ? 7.989 -2.745 10.101 1.00 98.25 320 TYR A CA 1
ATOM 2224 C C . TYR A 1 320 ? 8.409 -1.581 10.991 1.00 98.25 320 TYR A C 1
ATOM 2226 O O . TYR A 1 320 ? 8.390 -1.691 12.218 1.00 98.25 320 TYR A O 1
ATOM 2234 N N . LYS A 1 321 ? 8.790 -0.463 10.380 1.00 97.00 321 LYS A N 1
ATOM 2235 C CA . LYS A 1 321 ? 9.208 0.750 11.084 1.00 97.00 321 LYS A CA 1
ATOM 2236 C C . LYS A 1 321 ? 8.536 1.981 10.499 1.00 97.00 321 LYS A C 1
ATOM 2238 O O . LYS A 1 321 ? 8.208 1.983 9.313 1.00 97.00 321 LYS A O 1
ATOM 2243 N N . ASN A 1 322 ? 8.391 3.035 11.297 1.00 94.19 322 ASN A N 1
ATOM 2244 C CA . ASN A 1 322 ? 8.080 4.373 10.797 1.00 94.19 322 ASN A CA 1
ATOM 2245 C C . ASN A 1 322 ? 9.157 5.372 11.246 1.00 94.19 322 ASN A C 1
ATOM 2247 O O . ASN A 1 322 ? 9.743 5.216 12.308 1.00 94.19 322 ASN A O 1
ATOM 2251 N N . THR A 1 323 ? 9.449 6.393 10.442 1.00 91.50 323 THR A N 1
ATOM 2252 C CA . THR A 1 323 ? 10.397 7.459 10.831 1.00 91.50 323 THR A CA 1
ATOM 2253 C C . THR A 1 323 ? 9.712 8.685 11.433 1.00 91.50 323 THR A C 1
ATOM 2255 O O . THR A 1 323 ? 10.390 9.653 11.775 1.00 91.50 323 THR A O 1
ATOM 2258 N N . GLY A 1 324 ? 8.378 8.692 11.468 1.00 86.00 324 GLY A N 1
ATOM 2259 C CA . GLY A 1 324 ? 7.577 9.789 12.002 1.00 86.00 324 GLY A CA 1
ATOM 2260 C C . GLY A 1 324 ? 7.382 9.694 13.513 1.00 86.00 324 GLY A C 1
ATOM 2261 O O . GLY A 1 324 ? 8.053 8.936 14.202 1.00 86.00 324 GLY A O 1
ATOM 2262 N N . THR A 1 325 ? 6.418 10.453 14.030 1.00 82.69 325 THR A N 1
ATOM 2263 C CA . THR A 1 325 ? 5.941 10.267 15.406 1.00 82.69 325 THR A CA 1
ATOM 2264 C C . THR A 1 325 ? 5.343 8.875 15.585 1.00 82.69 325 THR A C 1
ATOM 2266 O O . THR A 1 325 ? 4.807 8.303 14.629 1.00 82.69 325 THR A O 1
ATOM 2269 N N . ASP A 1 326 ? 5.388 8.362 16.814 1.00 82.12 326 ASP A N 1
ATOM 2270 C CA . ASP A 1 326 ? 4.754 7.093 17.155 1.00 82.12 326 ASP A CA 1
ATOM 2271 C C . ASP A 1 326 ? 3.264 7.113 16.762 1.00 82.12 326 ASP A C 1
ATOM 2273 O O . ASP A 1 326 ? 2.506 8.020 17.117 1.00 82.12 326 ASP A O 1
ATOM 2277 N N . LEU A 1 327 ? 2.859 6.117 15.973 1.00 86.75 327 LEU A N 1
ATOM 2278 C CA . LEU A 1 327 ? 1.473 5.850 15.614 1.00 86.75 327 LEU A CA 1
ATOM 2279 C C . LEU A 1 327 ? 0.704 5.452 16.864 1.00 86.75 327 LEU A C 1
ATOM 2281 O O . LEU A 1 327 ? 1.135 4.559 17.589 1.00 86.75 327 LEU A O 1
ATOM 2285 N N . THR A 1 328 ? -0.456 6.062 17.073 1.00 83.62 328 THR A N 1
ATOM 2286 C CA . THR A 1 328 ? -1.394 5.666 18.120 1.00 83.62 328 THR A CA 1
ATOM 2287 C C . THR A 1 328 ? -2.515 4.800 17.533 1.00 83.62 328 THR A C 1
ATOM 2289 O O . THR A 1 328 ? -2.869 4.963 16.356 1.00 83.62 328 THR A O 1
ATOM 2292 N N . PRO A 1 329 ? -3.115 3.895 18.331 1.00 82.81 329 PRO A N 1
ATOM 2293 C CA . PRO A 1 329 ? -4.314 3.168 17.923 1.00 82.81 329 PRO A CA 1
ATOM 2294 C C . PRO A 1 329 ? -5.423 4.155 17.542 1.00 82.81 329 PRO A C 1
ATOM 2296 O O . PRO A 1 329 ? -5.900 4.917 18.384 1.00 82.81 329 PRO A O 1
ATOM 2299 N N . SER A 1 330 ? -5.788 4.172 16.261 1.00 72.06 330 SER A N 1
ATOM 2300 C CA . SER A 1 330 ? -6.583 5.254 15.656 1.00 72.06 330 SER A CA 1
ATOM 2301 C C . SER A 1 330 ? -7.683 4.755 14.718 1.00 72.06 330 SER A C 1
ATOM 2303 O O . SER A 1 330 ? -8.200 5.508 13.907 1.00 72.06 330 SER A O 1
ATOM 2305 N N . GLY A 1 331 ? -8.040 3.473 14.775 1.00 83.19 331 GLY A N 1
ATOM 2306 C CA . GLY A 1 331 ? -9.185 2.944 14.031 1.00 83.19 331 GLY A CA 1
ATOM 2307 C C . GLY A 1 331 ? -8.950 2.656 12.545 1.00 83.19 331 GLY A C 1
ATOM 2308 O O . GLY A 1 331 ? -9.736 1.936 11.952 1.00 83.19 331 GLY A O 1
ATOM 2309 N N . TRP A 1 332 ? -7.875 3.147 11.923 1.00 91.00 332 TRP A N 1
ATOM 2310 C CA . TRP A 1 332 ? -7.646 2.981 10.476 1.00 91.00 332 TRP A CA 1
ATOM 2311 C C . TRP A 1 332 ? -6.375 2.207 10.111 1.00 91.00 332 TRP A C 1
ATOM 2313 O O . TRP A 1 332 ? -6.189 1.886 8.936 1.00 91.00 332 TRP A O 1
ATOM 2323 N N . ILE A 1 333 ? -5.518 1.897 11.091 1.00 94.19 333 ILE A N 1
ATOM 2324 C CA . ILE A 1 333 ? -4.314 1.084 10.891 1.00 94.19 333 ILE A CA 1
ATOM 2325 C C . ILE A 1 333 ? -4.409 -0.195 11.720 1.00 94.19 333 ILE A C 1
ATOM 2327 O O . ILE A 1 333 ? -4.519 -0.121 12.946 1.00 94.19 333 ILE A O 1
ATOM 2331 N N . THR A 1 334 ? -4.320 -1.357 11.077 1.00 96.12 334 THR A N 1
ATOM 2332 C CA . THR A 1 334 ? -4.330 -2.660 11.759 1.00 96.12 334 THR A CA 1
ATOM 2333 C C . THR A 1 334 ? -3.020 -3.417 11.588 1.00 96.12 334 THR A C 1
ATOM 2335 O O . THR A 1 334 ? -2.246 -3.175 10.659 1.00 96.12 334 THR A O 1
ATOM 2338 N N . TYR A 1 335 ? -2.775 -4.334 12.517 1.00 96.81 335 TYR A N 1
ATOM 2339 C CA . TYR A 1 335 ? -1.699 -5.306 12.478 1.00 96.81 335 TYR A CA 1
ATOM 2340 C C . TYR A 1 335 ? -2.312 -6.709 12.522 1.00 96.81 335 TYR A C 1
ATOM 2342 O O . TYR A 1 335 ? -2.922 -7.104 13.517 1.00 96.81 335 TYR A O 1
ATOM 2350 N N . VAL A 1 336 ? -2.171 -7.453 11.431 1.00 95.06 336 VAL A N 1
ATOM 2351 C CA . VAL A 1 336 ? -2.682 -8.816 11.270 1.00 95.06 336 VAL A CA 1
ATOM 2352 C C . VAL A 1 336 ? -1.578 -9.782 11.682 1.00 95.06 336 VAL A C 1
ATOM 2354 O O . VAL A 1 336 ? -0.600 -9.971 10.964 1.00 95.06 336 VAL A O 1
ATOM 2357 N N . GLY A 1 337 ? -1.698 -10.355 12.874 1.00 93.44 337 GLY A N 1
ATOM 2358 C CA . GLY A 1 337 ? -0.797 -11.374 13.399 1.00 93.44 337 GLY A CA 1
ATOM 2359 C C . GLY A 1 337 ? -1.056 -12.765 12.817 1.00 93.44 337 GLY A C 1
ATOM 2360 O O . GLY A 1 337 ? -1.940 -12.975 11.994 1.00 93.44 337 GLY A O 1
ATOM 2361 N N . ALA A 1 338 ? -0.299 -13.753 13.300 1.00 89.31 338 ALA A N 1
ATOM 2362 C CA . ALA A 1 338 ? -0.501 -15.154 12.920 1.00 89.31 338 ALA A CA 1
ATOM 2363 C C . ALA A 1 338 ? -1.802 -15.758 13.487 1.00 89.31 338 ALA A C 1
ATOM 2365 O O . ALA A 1 338 ? -2.311 -16.733 12.946 1.00 89.31 338 ALA A O 1
ATOM 2366 N N . SER A 1 339 ? -2.305 -15.210 14.597 1.00 89.44 339 SER A N 1
ATOM 2367 C CA . SER A 1 339 ? -3.446 -15.757 15.346 1.00 89.44 339 SER A CA 1
ATOM 2368 C C . SER A 1 339 ? -4.409 -14.701 15.890 1.00 89.44 339 SER A C 1
ATOM 2370 O O . SER A 1 339 ? -5.384 -15.054 16.544 1.00 89.44 339 SER A O 1
ATOM 2372 N N . SER A 1 340 ? -4.116 -13.416 15.695 1.00 92.56 340 SER A N 1
ATOM 2373 C CA . SER A 1 340 ? -4.980 -12.314 16.112 1.00 92.56 340 SER A CA 1
ATOM 2374 C C . SER A 1 340 ? -4.890 -11.149 15.142 1.00 92.56 340 SER A C 1
ATOM 2376 O O . SER A 1 340 ? -3.902 -11.004 14.421 1.00 92.56 340 SER A O 1
ATOM 2378 N N . ILE A 1 341 ? -5.905 -10.293 15.166 1.00 94.94 341 ILE A N 1
ATOM 2379 C CA . ILE A 1 341 ? -5.862 -8.981 14.521 1.00 94.94 341 ILE A CA 1
ATOM 2380 C C . ILE A 1 341 ? -5.965 -7.906 15.591 1.00 94.94 341 ILE A C 1
ATOM 2382 O O . ILE A 1 341 ? -6.828 -7.966 16.467 1.00 94.94 341 ILE A O 1
ATOM 2386 N N . ASP A 1 342 ? -5.093 -6.911 15.521 1.00 96.25 342 ASP A N 1
ATOM 2387 C CA . ASP A 1 342 ? -5.001 -5.837 16.502 1.00 96.25 342 ASP A CA 1
ATOM 2388 C C . ASP A 1 342 ? -4.916 -4.476 15.806 1.00 96.25 342 ASP A C 1
ATOM 2390 O O . ASP A 1 342 ? -4.610 -4.376 14.615 1.00 96.25 342 ASP A O 1
ATOM 2394 N N . TRP A 1 343 ? -5.172 -3.397 16.547 1.00 95.50 343 TRP A N 1
ATOM 2395 C CA . TRP A 1 343 ? -4.777 -2.074 16.065 1.00 95.50 343 TRP A CA 1
ATOM 2396 C C . TRP A 1 343 ? -3.254 -2.018 15.955 1.00 95.50 343 TRP A C 1
ATOM 2398 O O . TRP A 1 343 ? -2.550 -2.613 16.771 1.00 95.50 343 TRP A O 1
ATOM 2408 N N . ALA A 1 344 ? -2.731 -1.294 14.971 1.00 95.12 344 ALA A N 1
ATOM 2409 C CA . ALA A 1 344 ? -1.298 -1.051 14.909 1.00 95.12 344 ALA A CA 1
ATOM 2410 C C . ALA A 1 344 ? -0.898 0.079 15.871 1.00 95.12 344 ALA A C 1
ATOM 2412 O O . ALA A 1 344 ? -1.617 1.066 16.040 1.00 95.12 344 ALA A O 1
ATOM 2413 N N . ILE A 1 345 ? 0.285 -0.051 16.463 1.00 93.69 345 ILE A N 1
ATOM 2414 C CA . ILE A 1 345 ? 0.970 0.996 17.227 1.00 93.69 345 ILE A CA 1
ATOM 2415 C C . ILE A 1 345 ? 2.423 1.072 16.751 1.00 93.69 345 ILE A C 1
ATOM 2417 O O . ILE A 1 345 ? 2.982 0.056 16.338 1.00 93.69 345 ILE A O 1
ATOM 2421 N N . SER A 1 346 ? 3.041 2.253 16.817 1.00 92.88 346 SER A N 1
ATOM 2422 C CA . SER A 1 346 ? 4.502 2.355 16.812 1.00 92.88 346 SER A CA 1
ATOM 2423 C C . SER A 1 346 ? 4.990 2.645 18.218 1.00 92.88 346 SER A C 1
ATOM 2425 O O . SER A 1 346 ? 4.479 3.545 18.877 1.00 92.88 346 SER A O 1
ATOM 2427 N N . THR A 1 347 ? 5.996 1.900 18.658 1.00 91.00 347 THR A N 1
ATOM 2428 C CA . THR A 1 347 ? 6.753 2.215 19.870 1.00 91.00 347 THR A CA 1
ATOM 2429 C C . THR A 1 347 ? 8.226 2.224 19.527 1.00 91.00 347 THR A C 1
ATOM 2431 O O . THR A 1 347 ? 8.745 1.213 19.046 1.00 91.00 347 THR A O 1
ATOM 2434 N N . SER A 1 348 ? 8.912 3.340 19.783 1.00 89.81 348 SER A N 1
ATOM 2435 C CA . SER A 1 348 ? 10.322 3.491 19.392 1.00 89.81 348 SER A CA 1
ATOM 2436 C C . SER A 1 348 ? 10.537 3.200 17.900 1.00 89.81 348 SER A C 1
ATOM 2438 O O . SER A 1 348 ? 11.480 2.498 17.530 1.00 89.81 348 SER A O 1
ATOM 2440 N N . ASN A 1 349 ? 9.643 3.724 17.051 1.00 90.81 349 ASN A N 1
ATOM 2441 C CA . ASN A 1 349 ? 9.681 3.593 15.590 1.00 90.81 349 ASN A CA 1
ATOM 2442 C C . ASN A 1 349 ? 9.470 2.170 15.042 1.00 90.81 349 ASN A C 1
ATOM 2444 O O . ASN A 1 349 ? 9.729 1.938 13.861 1.00 90.81 349 ASN A O 1
ATOM 2448 N N . VAL A 1 350 ? 9.042 1.201 15.857 1.00 95.31 350 VAL A N 1
ATOM 2449 C CA . VAL A 1 350 ? 8.709 -0.160 15.405 1.00 95.31 350 VAL A CA 1
ATOM 2450 C C . VAL A 1 350 ? 7.200 -0.327 15.405 1.00 95.31 350 VAL A C 1
ATOM 2452 O O . VAL A 1 350 ? 6.569 -0.183 16.449 1.00 95.31 350 VAL A O 1
ATOM 2455 N N . ILE A 1 351 ? 6.639 -0.660 14.242 1.00 96.50 351 ILE A N 1
ATOM 2456 C CA . ILE A 1 351 ? 5.209 -0.914 14.073 1.00 96.50 351 ILE A CA 1
ATOM 2457 C C . ILE A 1 351 ? 4.907 -2.359 14.482 1.00 96.50 351 ILE A C 1
ATOM 2459 O O . ILE A 1 351 ? 5.518 -3.301 13.967 1.00 96.50 351 ILE A O 1
ATOM 2463 N N . GLY A 1 352 ? 3.937 -2.533 15.375 1.00 96.06 352 GLY A N 1
ATOM 2464 C CA . GLY A 1 352 ? 3.486 -3.836 15.856 1.00 96.06 352 GLY A CA 1
ATOM 2465 C C . GLY A 1 352 ? 2.023 -3.836 16.291 1.00 96.06 352 GLY A C 1
ATOM 2466 O O . GLY A 1 352 ? 1.336 -2.815 16.226 1.00 96.06 352 GLY A O 1
ATOM 2467 N N . ALA A 1 353 ? 1.560 -5.000 16.746 1.00 96.19 353 ALA A N 1
ATOM 2468 C CA . ALA A 1 353 ? 0.246 -5.158 17.357 1.00 96.19 353 ALA A CA 1
ATOM 2469 C C . ALA A 1 353 ? 0.157 -4.361 18.664 1.00 96.19 353 ALA A C 1
ATOM 2471 O O . ALA A 1 353 ? 1.030 -4.454 19.531 1.00 96.19 353 ALA A O 1
ATOM 2472 N N . TYR A 1 354 ? -0.916 -3.595 18.825 1.00 95.50 354 TYR A N 1
ATOM 2473 C CA . TYR A 1 354 ? -1.217 -2.930 20.080 1.00 95.50 354 TYR A CA 1
ATOM 2474 C C . TYR A 1 354 ? -1.628 -3.959 21.135 1.00 95.50 354 TYR A C 1
ATOM 2476 O O . TYR A 1 354 ? -2.558 -4.727 20.930 1.00 95.50 354 TYR A O 1
ATOM 2484 N N . SER A 1 355 ? -0.956 -3.954 22.285 1.00 94.31 355 SER A N 1
ATOM 2485 C CA . SER A 1 355 ? -1.247 -4.862 23.405 1.00 94.31 355 SER A CA 1
ATOM 2486 C C . SER A 1 355 ? -1.706 -4.139 24.673 1.00 94.31 355 SER A C 1
ATOM 2488 O O . SER A 1 355 ? -1.981 -4.780 25.682 1.00 94.31 355 SER A O 1
ATOM 2490 N N . GLY A 1 356 ? -1.782 -2.804 24.650 1.00 94.12 356 GLY A N 1
ATOM 2491 C CA . GLY A 1 356 ? -2.103 -1.970 25.815 1.00 94.12 356 GLY A CA 1
ATOM 2492 C C . GLY A 1 356 ? -3.592 -1.895 26.163 1.00 94.12 356 GLY A C 1
ATOM 2493 O O . GLY A 1 356 ? -4.009 -0.933 26.804 1.00 94.12 356 GLY A O 1
ATOM 2494 N N . TYR A 1 357 ? -4.402 -2.850 25.700 1.00 94.69 357 TYR A N 1
ATOM 2495 C CA . TYR A 1 357 ? -5.843 -2.844 25.927 1.00 94.69 357 TYR A CA 1
ATOM 2496 C C . TYR A 1 357 ? -6.189 -3.011 27.412 1.00 94.69 357 TYR A C 1
ATOM 2498 O O . TYR A 1 357 ? -5.589 -3.812 28.127 1.00 94.69 357 TYR A O 1
ATOM 2506 N N . THR A 1 358 ? -7.233 -2.313 27.854 1.00 96.44 358 THR A N 1
ATOM 2507 C CA . THR A 1 358 ? -7.945 -2.661 29.087 1.00 96.44 358 THR A CA 1
ATOM 2508 C C . THR A 1 358 ? -8.939 -3.779 28.786 1.00 96.44 358 THR A C 1
ATOM 2510 O O . THR A 1 358 ? -9.699 -3.696 27.823 1.00 96.44 358 THR A O 1
ATOM 2513 N N . VAL A 1 359 ? -8.917 -4.845 29.584 1.00 95.69 359 VAL A N 1
ATOM 2514 C CA . VAL A 1 359 ? -9.778 -6.017 29.371 1.00 95.69 359 VAL A CA 1
ATOM 2515 C C . VAL A 1 359 ? -11.180 -5.761 29.924 1.00 95.69 359 VAL A C 1
ATOM 2517 O O . VAL A 1 359 ? -11.323 -5.345 31.072 1.00 95.69 359 VAL A O 1
ATOM 2520 N N . GLY A 1 360 ? -12.191 -6.081 29.116 1.00 94.31 360 GLY A N 1
ATOM 2521 C CA . GLY A 1 360 ? -13.612 -5.952 29.428 1.00 94.31 360 GLY A CA 1
ATOM 2522 C C . GLY A 1 360 ? -14.154 -4.565 29.096 1.00 94.31 360 GLY A C 1
ATOM 2523 O O . GLY A 1 360 ? -13.659 -3.557 29.600 1.00 94.31 360 GLY A O 1
ATOM 2524 N N . LEU A 1 361 ? -15.194 -4.508 28.263 1.00 94.75 361 LEU A N 1
ATOM 2525 C CA . LEU A 1 361 ? -15.944 -3.280 28.032 1.00 94.75 361 LEU A CA 1
ATOM 2526 C C . LEU A 1 361 ? -16.660 -2.893 29.344 1.00 94.75 361 LEU A C 1
ATOM 2528 O O . LEU A 1 361 ? -17.437 -3.698 29.869 1.00 94.75 361 LEU A O 1
ATOM 2532 N N . PRO A 1 362 ? -16.416 -1.695 29.906 1.00 93.44 362 PRO A N 1
ATOM 2533 C CA . PRO A 1 362 ? -17.081 -1.260 31.126 1.00 93.44 362 PRO A CA 1
ATOM 2534 C C . PRO A 1 362 ? -18.590 -1.168 30.909 1.00 93.44 362 PRO A C 1
ATOM 2536 O O . PRO A 1 362 ? -19.061 -0.730 29.862 1.00 93.44 362 PRO A O 1
ATOM 2539 N N . THR A 1 363 ? -19.352 -1.564 31.925 1.00 91.88 363 THR A N 1
ATOM 2540 C CA . THR A 1 363 ? -20.814 -1.430 31.917 1.00 91.88 363 THR A CA 1
ATOM 2541 C C . THR A 1 363 ? -21.275 -0.031 32.335 1.00 91.88 363 THR A C 1
ATOM 2543 O O . THR A 1 363 ? -22.382 0.367 31.980 1.00 91.88 363 THR A O 1
ATOM 2546 N N . SER A 1 364 ? -20.424 0.700 33.065 1.00 91.50 364 SER A N 1
ATOM 2547 C CA . SER A 1 364 ? -20.588 2.099 33.468 1.00 91.50 364 SER A CA 1
ATOM 2548 C C . SER A 1 364 ? -19.217 2.773 33.642 1.00 91.50 364 SER A C 1
ATOM 2550 O O . SER A 1 364 ? -18.293 2.119 34.132 1.00 91.50 364 SER A O 1
ATOM 2552 N N . ALA A 1 365 ? -19.123 4.084 33.399 1.00 88.94 365 ALA A N 1
ATOM 2553 C CA . ALA A 1 365 ? -17.979 4.938 33.769 1.00 88.94 365 ALA A CA 1
ATOM 2554 C C . ALA A 1 365 ? -16.649 4.630 33.041 1.00 88.94 365 ALA A C 1
ATOM 2556 O O . ALA A 1 365 ? -15.572 4.630 33.643 1.00 88.94 365 ALA A O 1
ATOM 2557 N N . SER A 1 366 ? -16.718 4.406 31.729 1.00 89.38 366 SER A N 1
ATOM 2558 C CA . SER A 1 366 ? -15.560 4.350 30.823 1.00 89.38 366 SER A CA 1
ATOM 2559 C C . SER A 1 366 ? -1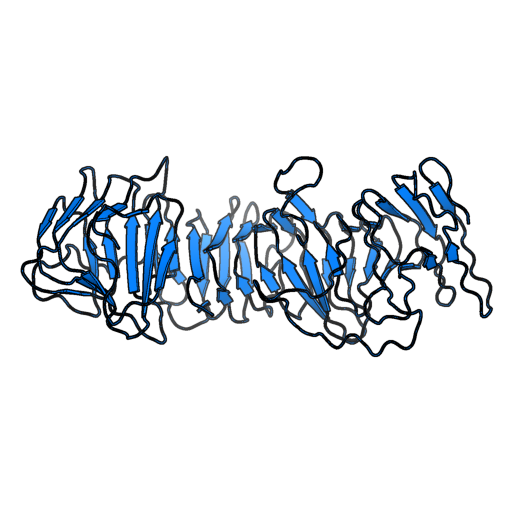4.683 5.598 30.843 1.00 89.38 366 SER A C 1
ATOM 2561 O O . SER A 1 366 ? -15.053 6.685 31.290 1.00 89.38 366 SER A O 1
ATOM 2563 N N . THR A 1 367 ? -13.477 5.425 30.301 1.00 87.06 367 THR A N 1
ATOM 2564 C CA . THR A 1 367 ? -12.521 6.502 30.059 1.00 87.06 367 THR A CA 1
ATOM 2565 C C . THR A 1 367 ? -12.310 6.694 28.557 1.00 87.06 367 THR A C 1
ATOM 2567 O O . THR A 1 367 ? -11.864 5.786 27.857 1.00 87.06 367 THR A O 1
ATOM 2570 N N . ALA A 1 368 ? -12.554 7.916 28.080 1.00 86.81 368 ALA A N 1
ATOM 2571 C CA . ALA A 1 368 ? -12.548 8.284 26.661 1.00 86.81 368 ALA A CA 1
ATOM 2572 C C . ALA A 1 368 ? -11.221 8.030 25.924 1.00 86.81 368 ALA A C 1
ATOM 2574 O O . ALA A 1 368 ? -11.218 7.909 24.703 1.00 86.81 368 ALA A O 1
ATOM 2575 N N . THR A 1 369 ? -10.099 7.955 26.641 1.00 88.19 369 THR A N 1
ATOM 2576 C CA . THR A 1 369 ? -8.756 7.728 26.081 1.00 88.19 369 THR A CA 1
ATOM 2577 C C . THR A 1 369 ? -8.323 6.262 26.105 1.00 88.19 369 THR A C 1
ATOM 2579 O O . THR A 1 369 ? -7.261 5.930 25.578 1.00 88.19 369 THR A O 1
ATOM 2582 N N . VAL A 1 370 ? -9.115 5.376 26.713 1.00 90.81 370 VAL A N 1
ATOM 2583 C CA . VAL A 1 370 ? -8.749 3.970 26.900 1.00 90.81 370 VAL A CA 1
ATOM 2584 C C . VAL A 1 370 ? -9.230 3.128 25.721 1.00 90.81 370 VAL A C 1
ATOM 2586 O O . VAL A 1 370 ? -10.348 3.278 25.226 1.00 90.81 370 VAL A O 1
ATOM 2589 N N . ASN A 1 371 ? -8.355 2.228 25.275 1.00 93.25 371 ASN A N 1
ATOM 2590 C CA . ASN A 1 371 ? -8.657 1.190 24.298 1.00 93.25 371 ASN A CA 1
ATOM 2591 C C . ASN A 1 371 ? -9.082 -0.075 25.040 1.00 93.25 371 ASN A C 1
ATOM 2593 O O . ASN A 1 371 ? -8.330 -0.564 25.885 1.00 93.25 371 ASN A O 1
ATOM 2597 N N . TYR A 1 372 ? -10.245 -0.622 24.709 1.00 95.56 372 TYR A N 1
ATOM 2598 C CA . TYR A 1 372 ? -10.771 -1.818 25.358 1.00 95.56 372 TYR A CA 1
ATOM 2599 C C . TYR A 1 372 ? -10.668 -3.038 24.451 1.00 95.56 372 TYR A C 1
ATOM 2601 O O . TYR A 1 372 ? -10.812 -2.931 23.233 1.00 95.56 372 TYR A O 1
ATOM 2609 N N . VAL A 1 373 ? -10.444 -4.201 25.055 1.00 96.25 373 VAL A N 1
ATOM 2610 C CA . VAL A 1 373 ? -10.644 -5.504 24.419 1.00 96.25 373 VAL A CA 1
ATOM 2611 C C . VAL A 1 373 ? -11.699 -6.261 25.206 1.00 96.25 373 VAL A C 1
ATOM 2613 O O . VAL A 1 373 ? -11.547 -6.468 26.408 1.00 96.25 373 VAL A O 1
ATOM 2616 N N . ASP A 1 374 ? -12.769 -6.676 24.540 1.00 96.12 374 ASP A N 1
ATOM 2617 C CA . ASP A 1 374 ? -13.785 -7.522 25.144 1.00 96.12 374 ASP A CA 1
ATOM 2618 C C . ASP A 1 374 ? -13.677 -8.949 24.611 1.00 96.12 374 ASP A C 1
ATOM 2620 O O . ASP A 1 374 ? -13.822 -9.203 23.411 1.00 96.12 374 ASP A O 1
ATOM 2624 N N . THR A 1 375 ? -13.420 -9.872 25.531 1.00 94.94 375 THR A N 1
ATOM 2625 C CA . THR A 1 375 ? -13.339 -11.318 25.292 1.00 94.94 375 THR A CA 1
ATOM 2626 C C . THR A 1 375 ? -14.461 -12.080 26.003 1.00 94.94 375 THR A C 1
ATOM 2628 O O . THR A 1 375 ? -14.471 -13.313 26.011 1.00 94.94 375 THR A O 1
ATOM 2631 N N . SER A 1 376 ? -15.391 -11.359 26.639 1.00 93.81 376 SER A N 1
ATOM 2632 C CA . SER A 1 376 ? -16.494 -11.948 27.389 1.00 93.81 376 SER A CA 1
ATOM 2633 C C . SER A 1 376 ? -17.558 -12.522 26.452 1.00 93.81 376 SER A C 1
ATOM 2635 O O . SER A 1 376 ? -17.617 -12.199 25.267 1.00 93.81 376 SER A O 1
ATOM 2637 N N . THR A 1 377 ? -18.430 -13.378 26.984 1.00 94.56 377 THR A N 1
ATOM 2638 C CA . THR A 1 377 ? -19.577 -13.904 26.229 1.00 94.56 377 THR A CA 1
ATOM 2639 C C . THR A 1 377 ? -20.743 -12.919 26.179 1.00 94.56 377 THR A C 1
ATOM 2641 O O . THR A 1 377 ? -21.552 -12.968 25.255 1.00 94.56 377 THR A O 1
ATOM 2644 N N . SER A 1 378 ? -20.857 -12.024 27.163 1.00 94.81 378 SER A N 1
ATOM 2645 C CA . SER A 1 378 ? -21.942 -11.052 27.225 1.00 94.81 378 SER A CA 1
ATOM 2646 C C . SER A 1 378 ? -21.565 -9.823 28.045 1.00 94.81 378 SER A C 1
ATOM 2648 O O . SER A 1 378 ? -21.082 -9.950 29.168 1.00 94.81 378 SER A O 1
ATOM 2650 N N . VAL A 1 379 ? -21.917 -8.642 27.533 1.00 96.50 379 VAL A N 1
ATOM 2651 C CA . VAL A 1 379 ? -21.869 -7.361 28.254 1.00 96.50 379 VAL A CA 1
ATOM 2652 C C . VAL A 1 379 ? -23.217 -6.668 28.125 1.00 96.50 379 VAL A C 1
ATOM 2654 O O . VAL A 1 379 ? -23.837 -6.687 27.064 1.00 96.50 379 VAL A O 1
ATOM 2657 N N . THR A 1 380 ? -23.681 -6.028 29.193 1.00 97.00 380 THR A N 1
ATOM 2658 C CA . THR A 1 380 ? -24.849 -5.142 29.151 1.00 97.00 380 THR A CA 1
ATOM 2659 C C . THR A 1 380 ? -24.465 -3.793 29.729 1.00 97.00 380 THR A C 1
ATOM 2661 O O . THR A 1 380 ? -24.060 -3.712 30.889 1.00 97.00 380 THR A O 1
ATOM 2664 N N . LEU A 1 381 ? -24.582 -2.741 28.921 1.00 97.06 381 LEU A N 1
ATOM 2665 C CA . LEU A 1 381 ? -24.320 -1.380 29.373 1.00 97.06 381 LEU A CA 1
ATOM 2666 C C . LEU A 1 381 ? -25.439 -0.917 30.304 1.00 97.06 381 LEU A C 1
ATOM 2668 O O . LEU A 1 381 ? -26.623 -1.045 29.984 1.00 97.06 381 LEU A O 1
ATOM 2672 N N . THR A 1 382 ? -25.060 -0.350 31.444 1.00 96.56 382 THR A N 1
ATOM 2673 C CA . THR A 1 382 ? -25.976 0.253 32.419 1.00 96.56 382 THR A CA 1
ATOM 2674 C C . THR A 1 382 ? -25.961 1.782 32.358 1.00 96.56 382 THR A C 1
ATOM 2676 O O . THR A 1 382 ? -26.874 2.408 32.893 1.00 96.56 382 THR A O 1
ATOM 2679 N N . ALA A 1 383 ? -24.986 2.375 31.662 1.00 96.06 383 ALA A N 1
ATOM 2680 C CA . ALA A 1 383 ? -24.906 3.796 31.340 1.00 96.06 383 ALA A CA 1
ATOM 2681 C C . ALA A 1 383 ? -24.332 4.013 29.926 1.00 96.06 383 ALA A C 1
ATOM 2683 O O . ALA A 1 383 ? -23.868 3.074 29.279 1.00 96.06 383 ALA A O 1
ATOM 2684 N N . GLY A 1 384 ? -24.406 5.251 29.427 1.00 95.19 384 GLY A N 1
ATOM 2685 C CA . GLY A 1 384 ? -23.719 5.647 28.197 1.00 95.19 384 GLY A CA 1
ATOM 2686 C C . GLY A 1 384 ? -22.204 5.661 28.391 1.00 95.19 384 GLY A C 1
ATOM 2687 O O . GLY A 1 384 ? -21.713 6.206 29.377 1.00 95.19 384 GLY A O 1
ATOM 2688 N N . GLU A 1 385 ? -21.474 5.115 27.422 1.00 96.38 385 GLU A N 1
ATOM 2689 C CA . GLU A 1 385 ? -20.025 4.929 27.498 1.00 96.38 385 GLU A CA 1
ATOM 2690 C C . GLU A 1 385 ? -19.302 5.768 26.438 1.00 96.38 385 GLU A C 1
ATOM 2692 O O . GLU A 1 385 ? -19.790 5.938 25.320 1.00 96.38 385 GLU A O 1
ATOM 2697 N N . THR A 1 386 ? -18.125 6.297 26.781 1.00 94.50 386 THR A N 1
ATOM 2698 C CA . THR A 1 386 ? -17.204 6.965 25.854 1.00 94.50 386 THR A CA 1
ATOM 2699 C C . THR A 1 386 ? -15.815 6.342 25.969 1.00 94.50 386 THR A C 1
ATOM 2701 O O . THR A 1 386 ? -15.186 6.407 27.024 1.00 94.50 386 THR A O 1
ATOM 2704 N N . ILE A 1 387 ? -15.320 5.763 24.878 1.00 93.12 387 ILE A N 1
ATOM 2705 C CA . ILE A 1 387 ? -14.063 4.996 24.814 1.00 93.12 387 ILE A CA 1
ATOM 2706 C C . ILE A 1 387 ? -13.214 5.433 23.619 1.00 93.12 387 ILE A C 1
ATOM 2708 O O . ILE A 1 387 ? -13.741 6.054 22.706 1.00 93.12 387 ILE A O 1
ATOM 2712 N N . ASN A 1 388 ? -11.922 5.092 23.565 1.00 90.94 388 ASN A N 1
ATOM 2713 C CA . ASN A 1 388 ? -11.095 5.419 22.394 1.00 90.94 388 ASN A CA 1
ATOM 2714 C C . ASN A 1 388 ? -11.330 4.429 21.245 1.00 90.94 388 ASN A C 1
ATOM 2716 O O . ASN A 1 388 ? -11.709 4.804 20.138 1.00 90.94 388 ASN A O 1
ATOM 2720 N N . SER A 1 389 ? -11.140 3.141 21.528 1.00 93.50 389 SER A N 1
ATOM 2721 C CA . SER A 1 389 ? -11.416 2.057 20.587 1.00 93.50 389 SER A CA 1
ATOM 2722 C C . SER A 1 389 ? -11.882 0.801 21.315 1.00 93.50 389 SER A C 1
ATOM 2724 O O . SER A 1 389 ? -11.646 0.643 22.517 1.00 93.50 389 SER A O 1
ATOM 2726 N N . LEU A 1 390 ? -12.532 -0.093 20.573 1.00 95.69 390 LEU A N 1
ATOM 2727 C CA . LEU A 1 390 ? -12.994 -1.389 21.058 1.00 95.69 390 LEU A CA 1
ATOM 2728 C C . LEU A 1 390 ? -12.495 -2.481 20.123 1.00 95.69 390 LEU A C 1
ATOM 2730 O O . LEU A 1 390 ? -12.723 -2.411 18.918 1.00 95.69 390 LEU A O 1
ATOM 2734 N N . LYS A 1 391 ? -11.850 -3.498 20.687 1.00 96.38 391 LYS A N 1
ATOM 2735 C CA . LYS A 1 391 ? -11.611 -4.784 20.044 1.00 96.38 391 LYS A CA 1
ATOM 2736 C C . LYS A 1 391 ? -12.603 -5.806 20.597 1.00 96.38 391 LYS A C 1
ATOM 2738 O O . LYS A 1 391 ? -12.649 -6.031 21.801 1.00 96.38 391 LYS A O 1
ATOM 2743 N N . LEU A 1 392 ? -13.363 -6.440 19.719 1.00 97.12 392 LEU A N 1
ATOM 2744 C CA . LEU A 1 392 ? -14.167 -7.619 20.007 1.00 97.12 392 LEU A CA 1
ATOM 2745 C C . LEU A 1 392 ? -13.351 -8.847 19.602 1.00 97.12 392 LEU A C 1
ATOM 2747 O O . LEU A 1 392 ? -12.990 -8.994 18.435 1.00 97.12 392 LEU A O 1
ATOM 2751 N N . ALA A 1 393 ? -13.017 -9.688 20.575 1.00 94.50 393 ALA A N 1
ATOM 2752 C CA . ALA A 1 393 ? -12.209 -10.887 20.371 1.00 94.50 393 ALA A CA 1
ATOM 2753 C C . ALA A 1 393 ? -12.806 -12.051 21.168 1.00 94.50 393 ALA A C 1
ATOM 2755 O O . ALA A 1 393 ? -12.231 -12.477 22.177 1.00 94.50 393 ALA A O 1
ATOM 2756 N N . PRO A 1 394 ? -13.994 -12.538 20.772 1.00 92.00 394 PRO A N 1
ATOM 2757 C CA . PRO A 1 394 ? -14.627 -13.648 21.464 1.00 92.00 394 PRO A CA 1
ATOM 2758 C C . PRO A 1 394 ? -13.716 -14.879 21.423 1.00 92.00 394 PRO A C 1
ATOM 2760 O O . PRO A 1 394 ? -13.055 -15.149 20.420 1.00 92.00 394 PRO A O 1
ATOM 2763 N N . ALA A 1 395 ? -13.655 -15.617 22.532 1.00 87.62 395 ALA A N 1
ATOM 2764 C CA . ALA A 1 395 ? -12.720 -16.732 22.668 1.00 87.62 395 ALA A CA 1
ATOM 2765 C C . ALA A 1 395 ? -13.172 -17.983 21.902 1.00 87.62 395 ALA A C 1
ATOM 2767 O O . ALA A 1 395 ? -12.460 -18.456 21.034 1.00 87.62 395 ALA A O 1
ATOM 2768 N N . THR A 1 396 ? -14.331 -18.552 22.234 1.00 88.06 396 THR A N 1
ATOM 2769 C CA . THR A 1 396 ? -14.881 -19.758 21.567 1.00 88.06 396 THR A CA 1
ATOM 2770 C C . THR A 1 396 ? -16.400 -19.742 21.456 1.00 88.06 396 THR A C 1
ATOM 2772 O O . THR A 1 396 ? -16.985 -20.503 20.693 1.00 88.06 396 THR A O 1
ATOM 2775 N N . THR A 1 397 ? -17.054 -18.897 22.247 1.00 92.69 397 THR A N 1
ATOM 2776 C CA . THR A 1 397 ? -18.507 -18.747 22.281 1.00 92.69 397 THR A CA 1
ATOM 2777 C C . THR A 1 397 ? -18.855 -17.396 21.691 1.00 92.69 397 THR A C 1
ATOM 2779 O O . THR A 1 397 ? -18.098 -16.441 21.867 1.00 92.69 397 THR A O 1
ATOM 2782 N N . ALA A 1 398 ? -19.996 -17.320 21.007 1.00 94.38 398 ALA A N 1
ATOM 2783 C CA . ALA A 1 398 ? -20.479 -16.061 20.469 1.00 94.38 398 ALA A CA 1
ATOM 2784 C C . ALA A 1 398 ? -20.621 -15.009 21.580 1.00 94.38 398 ALA A C 1
ATOM 2786 O O . ALA A 1 398 ? -21.106 -15.308 22.675 1.00 94.38 398 ALA A O 1
ATOM 2787 N N . GLN A 1 399 ? -20.193 -13.785 21.289 1.00 96.62 399 GLN A N 1
ATOM 2788 C CA . GLN A 1 399 ? -20.252 -12.657 22.213 1.00 96.62 399 GLN A CA 1
ATOM 2789 C C . GLN A 1 399 ? -21.456 -11.772 21.899 1.00 96.62 399 GLN A C 1
ATOM 2791 O O . GLN A 1 399 ? -21.727 -11.473 20.739 1.00 96.62 399 GLN A O 1
ATOM 2796 N N . THR A 1 400 ? -22.156 -11.303 22.931 1.00 96.62 400 THR A N 1
ATOM 2797 C CA . THR A 1 400 ? -23.255 -10.337 22.784 1.00 96.62 400 THR A CA 1
ATOM 2798 C C . THR A 1 400 ? -23.002 -9.077 23.608 1.00 96.62 400 THR A C 1
ATOM 2800 O O . THR A 1 400 ? -22.891 -9.132 24.827 1.00 96.62 400 THR A O 1
ATOM 2803 N N . ILE A 1 401 ? -22.964 -7.916 22.960 1.00 97.19 401 ILE A N 1
ATOM 2804 C CA . ILE A 1 401 ? -22.950 -6.609 23.621 1.00 97.19 401 ILE A CA 1
ATOM 2805 C C . ILE A 1 401 ? -24.359 -6.015 23.535 1.00 97.19 401 ILE A C 1
ATOM 2807 O O . ILE A 1 401 ? -24.891 -5.792 22.447 1.00 97.19 401 ILE A O 1
ATOM 2811 N N . VAL A 1 402 ? -24.974 -5.755 24.684 1.00 97.06 402 VAL A N 1
ATOM 2812 C CA . VAL A 1 402 ? -26.308 -5.158 24.795 1.00 97.06 402 VAL A CA 1
ATOM 2813 C C . VAL A 1 402 ? -26.161 -3.712 25.254 1.00 97.06 402 VAL A C 1
ATOM 2815 O O . VAL A 1 402 ? -25.849 -3.444 26.413 1.00 97.06 402 VAL A O 1
ATOM 2818 N N . LEU A 1 403 ? -26.408 -2.768 24.350 1.00 95.94 403 LEU A N 1
ATOM 2819 C CA . LEU A 1 403 ? -26.399 -1.337 24.651 1.00 95.94 403 LEU A CA 1
ATOM 2820 C C . LEU A 1 403 ? -27.663 -0.908 25.414 1.00 95.94 403 LEU A C 1
ATOM 2822 O O . LEU A 1 403 ? -27.645 0.057 26.174 1.00 95.94 403 LEU A O 1
ATOM 2826 N N . GLY A 1 404 ? -28.783 -1.615 25.221 1.00 92.94 404 GLY A N 1
ATOM 2827 C CA . GLY A 1 404 ? -30.082 -1.190 25.745 1.00 92.94 404 GLY A CA 1
ATOM 2828 C C . GLY A 1 404 ? -30.457 0.192 25.200 1.00 92.94 404 GLY A C 1
ATOM 2829 O O . GLY A 1 404 ? -30.411 0.411 23.989 1.00 92.94 404 GLY A O 1
ATOM 2830 N N . ALA A 1 405 ? -30.788 1.126 26.094 1.00 94.06 405 ALA A N 1
ATOM 2831 C CA . ALA A 1 405 ? -31.037 2.531 25.757 1.00 94.06 405 ALA A CA 1
ATOM 2832 C C . ALA A 1 405 ? -29.771 3.416 25.820 1.00 94.06 405 ALA A C 1
ATOM 2834 O O . ALA A 1 405 ? -29.863 4.628 25.636 1.00 94.06 405 ALA A O 1
ATOM 2835 N N . ASN A 1 406 ? -28.598 2.837 26.084 1.00 96.44 406 ASN A N 1
ATOM 2836 C CA . ASN A 1 406 ? -27.355 3.576 26.284 1.00 96.44 406 ASN A CA 1
ATOM 2837 C C . ASN A 1 406 ? -26.563 3.730 24.983 1.00 96.44 406 ASN A C 1
ATOM 2839 O O . ASN A 1 406 ? -26.522 2.823 24.159 1.00 96.44 406 ASN A O 1
ATOM 2843 N N . THR A 1 407 ? -25.912 4.875 24.806 1.00 94.38 407 THR A N 1
ATOM 2844 C CA . THR A 1 407 ? -25.066 5.152 23.634 1.00 94.38 407 THR A CA 1
ATOM 2845 C C . THR A 1 407 ? -23.639 4.675 23.882 1.00 94.38 407 THR A C 1
ATOM 2847 O O . THR A 1 407 ? -23.070 4.974 24.933 1.00 94.38 407 THR A O 1
ATOM 2850 N N . LEU A 1 408 ? -23.038 4.002 22.897 1.00 95.50 408 LEU A N 1
ATOM 2851 C CA . LEU A 1 408 ? -21.601 3.725 22.873 1.00 95.50 408 LEU A CA 1
ATOM 2852 C C . LEU A 1 408 ? -20.909 4.746 21.966 1.00 95.50 408 LEU A C 1
ATOM 2854 O O . LEU A 1 408 ? -21.105 4.756 20.751 1.00 95.50 408 LEU A O 1
ATOM 2858 N N . THR A 1 409 ? -20.104 5.617 22.563 1.00 94.62 409 THR A N 1
ATOM 2859 C CA . THR A 1 409 ? -19.422 6.708 21.866 1.00 94.62 409 THR A CA 1
ATOM 2860 C C . THR A 1 409 ? -17.937 6.406 21.742 1.00 94.62 409 THR A C 1
ATOM 2862 O O . THR A 1 409 ? -17.269 6.087 22.722 1.00 94.62 409 THR A O 1
ATOM 2865 N N . PHE A 1 410 ? -17.397 6.552 20.540 1.00 92.81 410 PHE A N 1
ATOM 2866 C CA . PHE A 1 410 ? -15.971 6.425 20.291 1.00 92.81 410 PHE A CA 1
ATOM 2867 C C . PHE A 1 410 ? -15.314 7.801 20.156 1.00 92.81 410 PHE A C 1
ATOM 2869 O O . PHE A 1 410 ? -15.797 8.681 19.436 1.00 92.81 410 PHE A O 1
ATOM 2876 N N . THR A 1 411 ? -14.190 7.993 20.835 1.00 88.88 411 THR A N 1
ATOM 2877 C CA . THR A 1 411 ? -13.385 9.203 20.746 1.00 88.88 411 THR A CA 1
ATOM 2878 C C . THR A 1 411 ? -12.691 9.232 19.395 1.00 88.88 411 THR A C 1
ATOM 2880 O O . THR A 1 411 ? -11.774 8.460 19.139 1.00 88.88 411 THR A O 1
ATOM 2883 N N . ALA A 1 412 ? -13.123 10.141 18.528 1.00 78.19 412 ALA A N 1
ATOM 2884 C CA . ALA A 1 412 ? -12.370 10.492 17.335 1.00 78.19 412 ALA A CA 1
ATOM 2885 C C . ALA A 1 412 ? -11.463 11.684 17.663 1.00 78.19 412 ALA A C 1
ATOM 2887 O O . ALA A 1 412 ? -11.835 12.568 18.439 1.00 78.19 412 ALA A O 1
ATOM 2888 N N . VAL A 1 413 ? -10.278 11.739 17.062 1.00 68.19 413 VAL A N 1
ATOM 2889 C CA . VAL A 1 413 ? -9.387 12.897 17.177 1.00 68.19 413 VAL A CA 1
ATOM 2890 C C . VAL A 1 413 ? -9.165 13.434 15.776 1.00 68.19 413 VAL A C 1
ATOM 2892 O O . VAL A 1 413 ? -8.648 12.729 14.912 1.00 68.19 413 VAL A O 1
ATOM 2895 N N . ALA A 1 414 ? -9.521 14.701 15.556 1.00 55.03 414 ALA A N 1
ATOM 2896 C CA . ALA A 1 414 ? -9.467 15.338 14.238 1.00 55.03 414 ALA A CA 1
ATOM 2897 C C . ALA A 1 414 ? -8.088 15.244 13.550 1.00 55.03 414 ALA A C 1
ATOM 2899 O O . ALA A 1 414 ? -8.011 15.324 12.328 1.00 55.03 414 ALA A O 1
ATOM 2900 N N . THR A 1 415 ? -7.006 15.072 14.319 1.00 50.25 415 THR A N 1
ATOM 2901 C CA . THR A 1 415 ? -5.623 15.031 13.825 1.00 50.25 415 THR A CA 1
ATOM 2902 C C . THR A 1 415 ? -4.963 13.649 13.846 1.00 50.25 415 THR A C 1
ATOM 2904 O O . THR A 1 415 ? -4.048 13.439 13.054 1.00 50.25 415 THR A O 1
ATOM 2907 N N . THR A 1 416 ? -5.381 12.709 14.709 1.00 53.44 416 THR A N 1
ATOM 2908 C CA . THR A 1 416 ? -4.727 11.384 14.834 1.00 53.44 416 THR A CA 1
ATOM 2909 C C . THR A 1 416 ? -5.542 10.222 14.270 1.00 53.44 416 THR A C 1
ATOM 2911 O O . THR A 1 416 ? -4.990 9.136 14.118 1.00 53.44 416 THR A O 1
ATOM 2914 N N . GLY A 1 417 ? -6.810 10.431 13.898 1.00 64.06 417 GLY A N 1
ATOM 2915 C CA . GLY A 1 417 ? -7.591 9.460 13.129 1.00 64.06 417 GLY A CA 1
ATOM 2916 C C . GLY A 1 417 ? -9.007 9.192 13.661 1.00 64.06 417 GLY A C 1
ATOM 2917 O O . GLY A 1 417 ? -9.412 9.749 14.686 1.00 64.06 417 GLY A O 1
ATOM 2918 N N . PRO A 1 418 ? -9.782 8.382 12.919 1.00 71.81 418 PRO A N 1
ATOM 2919 C CA . PRO A 1 418 ? -11.167 8.046 13.221 1.00 71.81 418 PRO A CA 1
ATOM 2920 C C . PRO A 1 418 ? -11.320 7.227 14.507 1.00 71.81 418 PRO A C 1
ATOM 2922 O O . PRO A 1 418 ? -10.376 6.685 15.072 1.00 71.81 418 PRO A O 1
ATOM 2925 N N . ALA A 1 419 ? -12.564 7.110 14.950 1.00 81.88 419 ALA A N 1
ATOM 2926 C CA . ALA A 1 419 ? -12.948 6.103 15.924 1.00 81.88 419 ALA A CA 1
ATOM 2927 C C . ALA A 1 419 ? -12.776 4.687 15.346 1.00 81.88 419 ALA A C 1
ATOM 2929 O O . ALA A 1 419 ? -12.965 4.485 14.144 1.00 81.88 419 ALA A O 1
ATOM 2930 N N . GLY A 1 420 ? -12.481 3.698 16.197 1.00 91.56 420 GLY A N 1
ATOM 2931 C CA . GLY A 1 420 ? -12.246 2.321 15.759 1.00 91.56 420 GLY A CA 1
ATOM 2932 C C . GLY A 1 420 ? -13.026 1.263 16.535 1.00 91.56 420 GLY A C 1
ATOM 2933 O O . GLY A 1 420 ? -12.823 1.103 17.741 1.00 91.56 420 GLY A O 1
ATOM 2934 N N . LEU A 1 421 ? -13.812 0.463 15.814 1.00 96.06 421 LEU A N 1
ATOM 2935 C CA . LEU A 1 421 ? -14.302 -0.846 16.248 1.00 96.06 421 LEU A CA 1
ATOM 2936 C C . LEU A 1 421 ? -13.568 -1.932 15.450 1.00 96.06 421 LEU A C 1
ATOM 2938 O O . LEU A 1 421 ? -13.684 -1.992 14.230 1.00 96.06 421 LEU A O 1
ATOM 2942 N N . LEU A 1 422 ? -12.810 -2.785 16.131 1.00 97.00 422 LEU A N 1
ATOM 2943 C CA . LEU A 1 422 ? -12.130 -3.934 15.542 1.00 97.00 422 LEU A CA 1
ATOM 2944 C C . LEU A 1 422 ? -12.838 -5.202 15.986 1.00 97.00 422 LEU A C 1
ATOM 2946 O O . LEU A 1 422 ? -13.088 -5.390 17.172 1.00 97.00 422 LEU A O 1
ATOM 2950 N N . PHE A 1 423 ? -13.113 -6.093 15.051 1.00 97.44 423 PHE A N 1
ATOM 2951 C CA . PHE A 1 423 ? -13.582 -7.433 15.338 1.00 97.44 423 PHE A CA 1
ATOM 2952 C C . PHE A 1 423 ? -12.618 -8.457 14.756 1.00 97.44 423 PHE A C 1
ATOM 2954 O O . PHE A 1 423 ? -12.368 -8.492 13.548 1.00 97.44 423 PHE A O 1
ATOM 2961 N N . ASP A 1 424 ? -12.083 -9.267 15.661 1.00 95.69 424 ASP A N 1
ATOM 2962 C CA . ASP A 1 424 ? -11.269 -10.428 15.354 1.00 95.69 424 ASP A CA 1
ATOM 2963 C C . ASP A 1 424 ? -12.191 -11.649 15.246 1.00 95.69 424 ASP A C 1
ATOM 2965 O O . ASP A 1 424 ? -12.511 -12.318 16.232 1.00 95.69 424 ASP A O 1
ATOM 2969 N N . GLY A 1 425 ? -12.645 -11.913 14.022 1.00 93.31 425 GLY A N 1
ATOM 2970 C CA . GLY A 1 425 ? -13.554 -12.999 13.669 1.00 93.31 425 GLY A CA 1
ATOM 2971 C C . GLY A 1 425 ? -12.899 -14.378 13.645 1.00 93.31 425 GLY A C 1
ATOM 2972 O O . GLY A 1 425 ? -13.540 -15.333 13.199 1.00 93.31 425 GLY A O 1
ATOM 2973 N N . THR A 1 426 ? -11.651 -14.506 14.119 1.00 92.12 426 THR A N 1
ATOM 2974 C CA . THR A 1 426 ? -10.885 -15.760 14.091 1.00 92.12 426 THR A CA 1
ATOM 2975 C C . THR A 1 426 ? -11.588 -16.893 14.845 1.00 92.12 426 THR A C 1
ATOM 2977 O O . THR A 1 426 ? -11.569 -18.021 14.362 1.00 92.12 426 THR A O 1
ATOM 2980 N N . ASN A 1 427 ? -12.239 -16.630 15.989 1.00 87.88 427 ASN A N 1
ATOM 2981 C CA . ASN A 1 427 ? -12.733 -17.727 16.836 1.00 87.88 427 ASN A CA 1
ATOM 2982 C C . ASN A 1 427 ? -14.260 -17.879 16.929 1.00 87.88 427 ASN A C 1
ATOM 2984 O O . ASN A 1 427 ? -14.749 -19.007 16.921 1.00 87.88 427 ASN A O 1
ATOM 2988 N N . ALA A 1 428 ? -15.026 -16.793 17.057 1.00 93.44 428 ALA A N 1
ATOM 2989 C CA . ALA A 1 428 ? -16.486 -16.859 17.171 1.00 93.44 428 ALA A CA 1
ATOM 2990 C C . ALA A 1 428 ? -17.151 -15.565 16.684 1.00 93.44 428 ALA A C 1
ATOM 2992 O O . ALA A 1 428 ? -16.486 -14.548 16.502 1.00 93.44 428 ALA A O 1
ATOM 2993 N N . ALA A 1 429 ? -18.465 -15.611 16.459 1.00 95.38 429 ALA A N 1
ATOM 2994 C CA . ALA A 1 429 ? -19.256 -14.449 16.057 1.00 95.38 429 ALA A CA 1
ATOM 2995 C C . ALA A 1 429 ? -19.452 -13.457 17.215 1.00 95.38 429 ALA A C 1
ATOM 2997 O O . ALA A 1 429 ? -19.490 -13.853 18.383 1.00 95.38 429 ALA A O 1
ATOM 2998 N N . SER A 1 430 ? -19.669 -12.185 16.883 1.00 96.88 430 SER A N 1
ATOM 2999 C CA . SER A 1 430 ? -20.081 -11.165 17.853 1.00 96.88 430 SER A CA 1
ATOM 3000 C C . SER A 1 430 ? -21.344 -10.453 17.387 1.00 96.88 430 SER A C 1
ATOM 3002 O O . SER A 1 430 ? -21.558 -10.236 16.195 1.00 96.88 430 SER A O 1
ATOM 3004 N N . THR A 1 431 ? -22.190 -10.059 18.334 1.00 96.88 431 THR A N 1
ATOM 3005 C CA . THR A 1 431 ? -23.394 -9.271 18.072 1.00 96.88 431 THR A CA 1
ATOM 3006 C C . THR A 1 431 ? -23.437 -8.052 18.983 1.00 96.88 431 THR A C 1
ATOM 3008 O O . THR A 1 431 ? -23.280 -8.180 20.194 1.00 96.88 431 THR A O 1
ATOM 3011 N N . ILE A 1 432 ? -23.697 -6.870 18.424 1.00 97.38 432 ILE A N 1
ATOM 3012 C CA . ILE A 1 432 ? -24.034 -5.662 19.186 1.00 97.38 432 ILE A CA 1
ATOM 3013 C C . ILE A 1 432 ? -25.517 -5.360 18.975 1.00 97.38 432 ILE A C 1
ATOM 3015 O O . ILE A 1 432 ? -25.978 -5.297 17.840 1.00 97.38 432 ILE A O 1
ATOM 3019 N N . THR A 1 433 ? -26.278 -5.176 20.051 1.00 96.44 433 THR A N 1
ATOM 3020 C CA . THR A 1 433 ? -27.730 -4.941 20.003 1.00 96.44 433 THR A CA 1
ATOM 3021 C C . THR A 1 433 ? -28.136 -3.778 20.896 1.00 96.44 433 THR A C 1
ATOM 3023 O O . THR A 1 433 ? -27.475 -3.492 21.893 1.00 96.44 433 THR A O 1
ATOM 3026 N N . GLY A 1 434 ? -29.245 -3.118 20.579 1.00 94.06 434 GLY A N 1
ATOM 3027 C CA . GLY A 1 434 ? -29.780 -2.037 21.400 1.00 94.06 434 GLY A CA 1
ATOM 3028 C C . GLY A 1 434 ? -30.764 -1.166 20.637 1.00 94.06 434 GLY A C 1
ATOM 3029 O O . GLY A 1 434 ? -30.989 -1.355 19.444 1.00 94.06 434 GLY A O 1
ATOM 3030 N N . THR A 1 435 ? -31.367 -0.214 21.343 1.00 91.38 435 THR A N 1
ATOM 3031 C CA . THR A 1 435 ? -32.271 0.787 20.756 1.00 91.38 435 THR A CA 1
ATOM 3032 C C . THR A 1 435 ? -31.619 2.161 20.619 1.00 91.38 435 THR A C 1
ATOM 3034 O O . THR A 1 435 ? -32.241 3.070 20.080 1.00 91.38 435 THR A O 1
ATOM 3037 N N . SER A 1 436 ? -30.401 2.336 21.138 1.00 91.56 436 SER A N 1
ATOM 3038 C CA . SER A 1 436 ? -29.620 3.570 21.002 1.00 91.56 436 SER A CA 1
ATOM 3039 C C . SER A 1 436 ? -28.573 3.445 19.885 1.00 91.56 436 SER A C 1
ATOM 3041 O O . SER A 1 436 ? -28.703 2.605 18.991 1.00 91.56 436 SER A O 1
ATOM 3043 N N . ALA A 1 437 ? -27.547 4.297 19.907 1.00 92.81 437 ALA A N 1
ATOM 3044 C CA . ALA A 1 437 ? -26.570 4.419 18.838 1.00 92.81 437 ALA A CA 1
ATOM 3045 C C . ALA A 1 437 ? -25.142 4.016 19.237 1.00 92.81 437 ALA A C 1
ATOM 3047 O O . ALA A 1 437 ? -24.702 4.197 20.376 1.00 92.81 437 ALA A O 1
ATOM 3048 N N . ILE A 1 438 ? -24.399 3.548 18.238 1.00 94.88 438 ILE A N 1
ATOM 3049 C CA . ILE A 1 438 ? -22.944 3.644 18.173 1.00 94.88 438 ILE A CA 1
ATOM 3050 C C . ILE A 1 438 ? -22.600 4.947 17.442 1.00 94.88 438 ILE A C 1
ATOM 3052 O O . ILE A 1 438 ? -23.088 5.176 16.334 1.00 94.88 438 ILE A O 1
ATOM 3056 N N . THR A 1 439 ? -21.777 5.806 18.048 1.00 93.69 439 THR A N 1
ATOM 3057 C CA . THR A 1 439 ? -21.472 7.143 17.506 1.00 93.69 439 THR A CA 1
ATOM 3058 C C . THR A 1 439 ? -20.045 7.611 17.807 1.00 93.69 439 THR A C 1
ATOM 3060 O O . THR A 1 439 ? -19.255 6.876 18.399 1.00 93.69 439 THR A O 1
ATOM 3063 N N . THR A 1 440 ? -19.702 8.839 17.407 1.00 92.44 440 THR A N 1
ATOM 3064 C CA . THR A 1 440 ? -18.393 9.468 17.652 1.00 92.44 440 THR A CA 1
ATOM 3065 C C . THR A 1 440 ? -18.493 10.758 18.468 1.00 92.44 440 THR A C 1
ATOM 3067 O O . THR A 1 440 ? -19.525 11.428 18.487 1.00 92.44 440 THR A O 1
ATOM 3070 N N . THR A 1 441 ? -17.403 11.149 19.132 1.00 88.38 441 THR A N 1
ATOM 3071 C CA . THR A 1 441 ? -17.330 12.424 19.877 1.00 88.38 441 THR A CA 1
ATOM 3072 C C . THR A 1 441 ? -17.226 13.658 18.976 1.00 88.38 441 THR A C 1
ATOM 3074 O O . THR A 1 441 ? -17.649 14.741 19.373 1.00 88.38 441 THR A O 1
ATOM 3077 N N . VAL A 1 442 ? -16.657 13.519 17.774 1.00 82.94 442 VAL A N 1
ATOM 3078 C CA . VAL A 1 442 ? -16.393 14.636 16.849 1.00 82.94 442 VAL A CA 1
ATOM 3079 C C . VAL A 1 442 ? -17.527 14.769 15.846 1.00 82.94 442 VAL A C 1
ATOM 3081 O O . VAL A 1 442 ? -17.919 13.772 15.245 1.00 82.94 442 VAL A O 1
ATOM 3084 N N . ALA A 1 443 ? -18.018 15.995 15.649 1.00 77.38 443 ALA A N 1
ATOM 3085 C CA . ALA A 1 443 ? -19.010 16.309 14.627 1.00 77.38 443 ALA A CA 1
ATOM 3086 C C . ALA A 1 443 ? -18.452 16.074 13.217 1.00 77.38 443 ALA A C 1
ATOM 3088 O O . ALA A 1 443 ? -17.339 16.495 12.911 1.00 77.38 443 ALA A O 1
ATOM 3089 N N . SER A 1 444 ? -19.242 15.440 12.350 1.00 79.38 444 SER A N 1
ATOM 3090 C CA . SER A 1 444 ? -18.771 14.920 11.056 1.00 79.38 444 SER A CA 1
ATOM 3091 C C . SER A 1 444 ? -17.615 13.920 11.172 1.00 79.38 444 SER A C 1
ATOM 3093 O O . SER A 1 444 ? -16.738 13.863 10.312 1.00 79.38 444 SER A O 1
ATOM 3095 N N . GLY A 1 445 ? -17.602 13.155 12.264 1.00 83.06 445 GLY A N 1
ATOM 3096 C CA . GLY A 1 445 ? -16.649 12.091 12.509 1.00 83.06 445 GLY A CA 1
ATOM 3097 C C . GLY A 1 445 ? -16.868 10.886 11.600 1.00 83.06 445 GLY A C 1
ATOM 3098 O O . GLY A 1 445 ? -17.914 10.710 10.967 1.00 83.06 445 GLY A O 1
ATOM 3099 N N . GLU A 1 446 ? -15.851 10.034 11.580 1.00 89.94 446 GLU A N 1
ATOM 3100 C CA . GLU A 1 446 ? -15.883 8.728 10.943 1.00 89.94 446 GLU A CA 1
ATOM 3101 C C . GLU A 1 446 ? -15.678 7.638 11.994 1.00 89.94 446 GLU A C 1
ATOM 3103 O O . GLU A 1 446 ? -14.813 7.758 12.870 1.00 89.94 446 GLU A O 1
ATOM 3108 N N . LEU A 1 447 ? -16.448 6.562 11.857 1.00 92.75 447 LEU A N 1
ATOM 3109 C CA . LEU A 1 447 ? -16.228 5.300 12.547 1.00 92.75 447 LEU A CA 1
ATOM 3110 C C . LEU A 1 447 ? -15.703 4.273 11.548 1.00 92.75 447 LEU A C 1
ATOM 3112 O O . LEU A 1 447 ? -16.381 3.945 10.573 1.00 92.75 447 LEU A O 1
ATOM 3116 N N . VAL A 1 448 ? -14.519 3.731 11.812 1.00 94.38 448 VAL A N 1
ATOM 3117 C CA . VAL A 1 448 ? -14.012 2.574 11.078 1.00 94.38 448 VAL A CA 1
ATOM 3118 C C . VAL A 1 448 ? -14.400 1.308 11.832 1.00 94.38 448 VAL A C 1
ATOM 3120 O O . VAL A 1 448 ? -14.097 1.151 13.016 1.00 94.38 448 VAL A O 1
ATOM 3123 N N . ILE A 1 449 ? -15.064 0.400 11.124 1.00 95.94 449 ILE A N 1
ATOM 3124 C CA . ILE A 1 449 ? -15.406 -0.939 11.591 1.00 95.94 449 ILE A CA 1
ATOM 3125 C C . ILE A 1 449 ? -14.552 -1.922 10.800 1.00 95.94 449 ILE A C 1
ATOM 3127 O O . ILE A 1 449 ? -14.811 -2.178 9.622 1.00 95.94 449 ILE A O 1
ATOM 3131 N N . TYR A 1 450 ? -13.519 -2.456 11.439 1.00 95.94 450 TYR A N 1
ATOM 3132 C CA . TYR A 1 450 ? -12.674 -3.490 10.862 1.00 95.94 450 TYR A CA 1
ATOM 3133 C C . TYR A 1 450 ? -13.198 -4.866 11.265 1.00 95.94 450 TYR A C 1
ATOM 3135 O O . TYR A 1 450 ? -13.334 -5.142 12.453 1.00 95.94 450 TYR A O 1
ATOM 3143 N N . THR A 1 451 ? -13.436 -5.748 10.298 1.00 95.75 451 THR A N 1
ATOM 3144 C CA . THR A 1 451 ? -13.739 -7.162 10.560 1.00 95.75 451 THR A CA 1
ATOM 3145 C C . THR A 1 451 ? -12.769 -8.035 9.771 1.00 95.75 451 THR A C 1
ATOM 3147 O O . THR A 1 451 ? -12.680 -7.921 8.543 1.00 95.75 451 THR A O 1
ATOM 3150 N N . GLY A 1 452 ? -12.045 -8.911 10.454 1.00 93.88 452 GLY A N 1
ATOM 3151 C CA . GLY A 1 452 ? -11.115 -9.830 9.807 1.00 93.88 452 GLY A CA 1
ATOM 3152 C C . GLY A 1 452 ? -10.836 -11.063 10.655 1.00 93.88 452 GLY A C 1
ATOM 3153 O O . GLY A 1 452 ? -11.147 -11.098 11.843 1.00 93.88 452 GLY A O 1
ATOM 3154 N N . HIS A 1 453 ? -10.182 -12.039 10.039 1.00 92.06 453 HIS A N 1
ATOM 3155 C CA . HIS A 1 453 ? -9.717 -13.269 10.663 1.00 92.06 453 HIS A CA 1
ATOM 3156 C C . HIS A 1 453 ? -8.293 -13.573 10.198 1.00 92.06 453 HIS A C 1
ATOM 3158 O O . HIS A 1 453 ? -7.836 -13.077 9.167 1.00 92.06 453 HIS A O 1
ATOM 3164 N N . THR A 1 454 ? -7.589 -14.411 10.954 1.00 88.19 454 THR A N 1
ATOM 3165 C CA . THR A 1 454 ? -6.219 -14.827 10.607 1.00 88.19 454 THR A CA 1
ATOM 3166 C C . THR A 1 454 ? -6.154 -16.148 9.843 1.00 88.19 454 THR A C 1
ATOM 3168 O O . THR A 1 454 ? -5.205 -16.376 9.098 1.00 88.19 454 THR A O 1
ATOM 3171 N N . THR A 1 455 ? -7.156 -17.023 9.987 1.00 76.44 455 THR A N 1
ATOM 3172 C CA . THR A 1 455 ? -7.217 -18.318 9.290 1.00 76.44 455 THR A CA 1
ATOM 3173 C C . THR A 1 455 ? -8.654 -18.739 8.973 1.00 76.44 455 THR A C 1
ATOM 3175 O O . THR A 1 455 ? -9.580 -18.425 9.718 1.00 76.44 455 THR A O 1
ATOM 3178 N N . GLY A 1 456 ? -8.842 -19.473 7.873 1.00 78.50 456 GLY A N 1
ATOM 3179 C CA . GLY A 1 456 ? -10.137 -20.050 7.505 1.00 78.50 456 GLY A CA 1
ATOM 3180 C C . GLY A 1 456 ? -11.117 -19.037 6.915 1.00 78.50 456 GLY A C 1
ATOM 3181 O O . GLY A 1 456 ? -10.783 -18.332 5.971 1.00 78.50 456 GLY A O 1
ATOM 3182 N N . SER A 1 457 ? -12.348 -19.036 7.422 1.00 76.69 457 SER A N 1
ATOM 3183 C CA . SER A 1 457 ? -13.380 -18.050 7.100 1.00 76.69 457 SER A CA 1
ATOM 3184 C C . SER A 1 457 ? -13.771 -17.332 8.382 1.00 76.69 457 SER A C 1
ATOM 3186 O O . SER A 1 457 ? -14.069 -18.000 9.374 1.00 76.69 457 SER A O 1
ATOM 3188 N N . GLY A 1 458 ? -13.803 -16.005 8.360 1.00 84.88 458 GLY A N 1
ATOM 3189 C CA . GLY A 1 458 ? -14.163 -15.232 9.535 1.00 84.88 458 GLY A CA 1
ATOM 3190 C C . GLY A 1 458 ? -15.617 -15.416 9.936 1.00 84.88 458 GLY A C 1
ATOM 3191 O O . GLY A 1 458 ? -16.523 -15.486 9.101 1.00 84.88 458 GLY A O 1
ATOM 3192 N N . ASN A 1 459 ? -15.838 -15.478 11.244 1.00 92.75 459 ASN A N 1
ATOM 3193 C CA . ASN A 1 459 ? -17.175 -15.353 11.800 1.00 92.75 459 ASN A CA 1
ATOM 3194 C C . ASN A 1 459 ? -17.729 -13.945 11.508 1.00 92.75 459 ASN A C 1
ATOM 3196 O O . ASN A 1 459 ? -16.945 -13.019 11.307 1.00 92.75 459 ASN A O 1
ATOM 3200 N N . PRO A 1 460 ? -19.057 -13.747 11.475 1.00 93.94 460 PRO A N 1
ATOM 3201 C CA . PRO A 1 460 ? -19.631 -12.429 11.241 1.00 93.94 460 PRO A CA 1
ATOM 3202 C C . PRO A 1 460 ? -19.623 -11.558 12.504 1.00 93.94 460 PRO A C 1
ATOM 3204 O O . PRO A 1 460 ? -19.786 -12.049 13.627 1.00 93.94 460 PRO A O 1
ATOM 3207 N N . LEU A 1 461 ? -19.514 -10.244 12.295 1.00 97.12 461 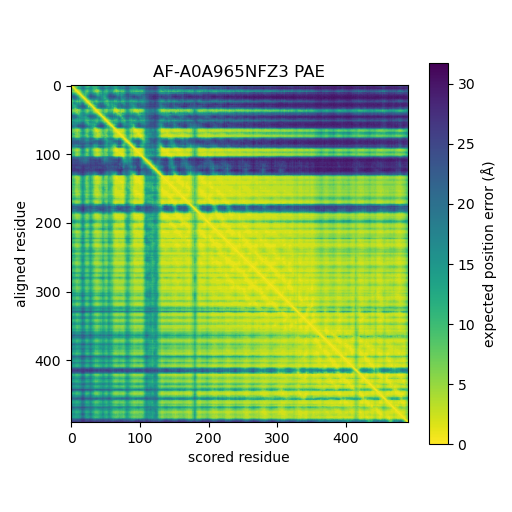LEU A N 1
ATOM 3208 C CA . LEU A 1 461 ? -19.965 -9.239 13.257 1.00 97.12 461 LEU A CA 1
ATOM 3209 C C . LEU A 1 461 ? -21.364 -8.788 12.849 1.00 97.12 461 LEU A C 1
ATOM 3211 O O . LEU A 1 461 ? -21.524 -8.237 11.762 1.00 97.12 461 LEU A O 1
ATOM 3215 N N . THR A 1 462 ? -22.347 -8.958 13.727 1.00 97.00 462 THR A N 1
ATOM 3216 C CA . THR A 1 462 ? -23.695 -8.415 13.527 1.00 97.00 462 THR A CA 1
ATOM 3217 C C . THR A 1 462 ? -23.889 -7.167 14.384 1.00 97.00 462 THR A C 1
ATOM 3219 O O . THR A 1 462 ? -23.683 -7.198 15.597 1.00 97.00 462 THR A O 1
ATOM 3222 N N . ILE A 1 463 ? -24.329 -6.064 13.785 1.00 96.94 463 ILE A N 1
ATOM 3223 C CA . ILE A 1 463 ? -24.726 -4.852 14.508 1.00 96.94 463 ILE A CA 1
ATOM 3224 C C . ILE A 1 463 ? -26.218 -4.623 14.273 1.00 96.94 463 ILE A C 1
ATOM 3226 O O . ILE A 1 463 ? -26.641 -4.247 13.187 1.00 96.94 463 ILE A O 1
ATOM 3230 N N . SER A 1 464 ? -27.010 -4.850 15.316 1.00 94.81 464 SER A N 1
ATOM 3231 C CA . SER A 1 464 ? -28.465 -4.670 15.372 1.00 94.81 464 SER A CA 1
ATOM 3232 C C . SER A 1 464 ? -28.820 -3.519 16.318 1.00 94.81 464 SER A C 1
ATOM 3234 O O . SER A 1 464 ? -29.601 -3.672 17.259 1.00 94.81 464 SER A O 1
ATOM 3236 N N . THR A 1 465 ? -28.184 -2.376 16.095 1.00 93.19 465 THR A N 1
ATOM 3237 C CA . THR A 1 465 ? -28.411 -1.097 16.776 1.00 93.19 465 THR A CA 1
ATOM 3238 C C . THR A 1 465 ? -28.128 0.019 15.772 1.00 93.19 465 THR A C 1
ATOM 3240 O O . THR A 1 465 ? -27.484 -0.238 14.754 1.00 93.19 465 THR A O 1
ATOM 3243 N N . ILE A 1 466 ? -28.548 1.251 16.051 1.00 93.31 466 ILE A N 1
ATOM 3244 C CA . ILE A 1 466 ? -28.265 2.389 15.167 1.00 93.31 466 ILE A CA 1
ATOM 3245 C C . ILE A 1 466 ? -26.746 2.627 15.105 1.00 93.31 466 ILE A C 1
ATOM 3247 O O . ILE A 1 466 ? -26.080 2.676 16.140 1.00 93.31 466 ILE A O 1
ATOM 3251 N N . ILE A 1 467 ? -26.189 2.817 13.907 1.00 92.88 467 ILE A N 1
ATOM 3252 C CA . ILE A 1 467 ? -24.826 3.334 13.716 1.00 92.88 467 ILE A CA 1
ATOM 3253 C C . ILE A 1 467 ? -24.971 4.752 13.171 1.00 92.88 467 ILE A C 1
ATOM 3255 O O . ILE A 1 467 ? -25.201 4.950 11.983 1.00 92.88 467 ILE A O 1
ATOM 3259 N N . GLY A 1 468 ? -24.894 5.755 14.041 1.00 89.19 468 GLY A N 1
ATOM 3260 C CA . GLY A 1 468 ? -25.256 7.112 13.646 1.00 89.19 468 GLY A CA 1
ATOM 3261 C C . GLY A 1 468 ? -25.321 8.096 14.803 1.00 89.19 468 GLY A C 1
ATOM 3262 O O . GLY A 1 468 ? -24.681 7.926 15.838 1.00 89.19 468 GLY A O 1
ATOM 3263 N N . GLY A 1 469 ? -26.087 9.164 14.614 1.00 85.00 469 GLY A N 1
ATOM 3264 C CA . GLY A 1 469 ? -26.205 10.283 15.549 1.00 85.00 469 GLY A CA 1
ATOM 3265 C C . GLY A 1 469 ? -25.679 11.584 14.948 1.00 85.00 469 GLY A C 1
ATOM 3266 O O . GLY A 1 469 ? -25.154 11.608 13.841 1.00 85.00 469 GLY A O 1
ATOM 3267 N N . THR A 1 470 ? -25.809 12.689 15.680 1.00 82.94 470 THR A N 1
ATOM 3268 C CA . THR A 1 470 ? -25.479 14.038 15.177 1.00 82.94 470 THR A CA 1
ATOM 3269 C C . THR A 1 470 ? -24.010 14.223 14.811 1.00 82.94 470 THR A C 1
ATOM 3271 O O . THR A 1 470 ? -23.668 15.159 14.092 1.00 82.94 470 THR A O 1
ATOM 3274 N N . ASN A 1 471 ? -23.141 13.355 15.327 1.00 87.44 471 ASN A N 1
ATOM 3275 C CA . ASN A 1 471 ? -21.703 13.488 15.186 1.00 87.44 471 ASN A CA 1
ATOM 3276 C C . ASN A 1 471 ? -21.110 12.592 14.096 1.00 87.44 471 ASN A C 1
ATOM 3278 O O . ASN A 1 471 ? -20.081 12.949 13.538 1.00 87.44 471 ASN A O 1
ATOM 3282 N N . LEU A 1 472 ? -21.744 11.470 13.762 1.00 89.50 472 LEU A N 1
ATOM 3283 C CA . LEU A 1 472 ? -21.207 10.486 12.825 1.00 89.50 472 LEU A CA 1
ATOM 3284 C C . LEU A 1 472 ? -21.774 10.725 11.423 1.00 89.50 472 LEU A C 1
ATOM 3286 O O . LEU A 1 472 ? -22.978 10.598 11.220 1.00 89.50 472 LEU A O 1
ATOM 3290 N N . THR A 1 473 ? -20.920 11.050 10.451 1.00 88.62 473 THR A N 1
ATOM 3291 C CA . THR A 1 473 ? -21.338 11.234 9.044 1.00 88.62 473 THR A CA 1
ATOM 3292 C C . THR A 1 473 ? -20.826 10.141 8.119 1.00 88.62 473 THR A C 1
ATOM 3294 O O . THR A 1 473 ? -21.359 9.981 7.024 1.00 88.62 473 THR A O 1
ATOM 3297 N N . THR A 1 474 ? -19.793 9.400 8.531 1.00 89.75 474 THR A N 1
ATOM 3298 C CA . THR A 1 474 ? -19.166 8.362 7.706 1.00 89.75 474 THR A CA 1
ATOM 3299 C C . THR A 1 474 ? -18.948 7.087 8.509 1.00 89.75 474 THR A C 1
ATOM 3301 O O . THR A 1 474 ? -18.360 7.117 9.587 1.00 89.75 474 THR A O 1
ATOM 3304 N N . VAL A 1 475 ? -19.360 5.949 7.956 1.00 91.88 475 VAL A N 1
ATOM 3305 C CA . VAL A 1 475 ? -18.989 4.623 8.459 1.00 91.88 475 VAL A CA 1
ATOM 3306 C C . VAL A 1 475 ? -18.134 3.945 7.402 1.00 91.88 475 VAL A C 1
ATOM 3308 O O . VAL A 1 475 ? -18.553 3.810 6.254 1.00 91.88 475 VAL A O 1
ATOM 3311 N N . THR A 1 476 ? -16.942 3.507 7.792 1.00 92.94 476 THR A N 1
ATOM 3312 C CA . THR A 1 476 ? -16.024 2.786 6.911 1.00 92.94 476 THR A CA 1
ATOM 3313 C C . THR A 1 476 ? -15.953 1.338 7.342 1.00 92.94 476 THR A C 1
ATOM 3315 O O . THR A 1 476 ? -15.435 1.026 8.412 1.00 92.94 476 THR A O 1
ATOM 3318 N N . LYS A 1 477 ? -16.435 0.437 6.486 1.00 93.44 477 LYS A N 1
ATOM 3319 C CA . LYS A 1 477 ? -16.191 -0.997 6.630 1.00 93.44 477 LYS A CA 1
ATOM 3320 C C . LYS A 1 477 ? -14.806 -1.336 6.079 1.00 93.44 477 LYS A C 1
ATOM 3322 O O . LYS A 1 477 ? -14.530 -1.091 4.908 1.00 93.44 477 LYS A O 1
ATOM 3327 N N . ALA A 1 478 ? -13.967 -1.940 6.912 1.00 92.94 478 ALA A N 1
ATOM 3328 C CA . ALA A 1 478 ? -12.641 -2.425 6.556 1.00 92.94 478 ALA A CA 1
ATOM 3329 C C . ALA A 1 478 ? -12.478 -3.918 6.882 1.00 92.94 478 ALA A C 1
ATOM 3331 O O . ALA A 1 478 ? -13.266 -4.501 7.632 1.00 92.94 478 ALA A O 1
ATOM 3332 N N . GLY A 1 479 ? -11.452 -4.537 6.299 1.00 91.25 479 GLY A N 1
ATOM 3333 C CA . GLY A 1 479 ? -11.160 -5.962 6.459 1.00 91.25 479 GLY A CA 1
ATOM 3334 C C . GLY A 1 479 ? -12.053 -6.886 5.610 1.00 91.25 479 GLY A C 1
ATOM 3335 O O . GLY A 1 479 ? -13.069 -6.440 5.063 1.00 91.25 479 GLY A O 1
ATOM 3336 N N . PRO A 1 480 ? -11.653 -8.161 5.458 1.00 90.00 480 PRO A N 1
ATOM 3337 C CA . PRO A 1 480 ? -12.246 -9.089 4.494 1.00 90.00 480 PRO A CA 1
ATOM 3338 C C . PRO A 1 480 ? -13.599 -9.673 4.922 1.00 90.00 480 PRO A C 1
ATOM 3340 O O . PRO A 1 480 ? -14.328 -10.177 4.071 1.00 90.00 480 PRO A O 1
ATOM 3343 N N . ASP A 1 481 ? -13.946 -9.610 6.212 1.00 93.25 481 ASP A N 1
ATOM 3344 C CA . ASP A 1 481 ? -15.089 -10.369 6.731 1.00 93.25 481 ASP A CA 1
ATOM 3345 C C . ASP A 1 481 ? -16.431 -9.667 6.582 1.00 93.25 481 ASP A C 1
ATOM 3347 O O . ASP A 1 481 ? -16.513 -8.460 6.330 1.00 93.25 481 ASP A O 1
ATOM 3351 N N . LEU A 1 482 ? -17.495 -10.448 6.770 1.00 91.19 482 LEU A N 1
ATOM 3352 C CA . LEU A 1 482 ? -18.863 -9.962 6.759 1.00 91.19 482 LEU A CA 1
ATOM 3353 C C . LEU A 1 482 ? -19.136 -9.076 7.984 1.00 91.19 482 LEU A C 1
ATOM 3355 O O . LEU A 1 482 ? -19.016 -9.510 9.131 1.00 91.19 482 LEU A O 1
ATOM 3359 N N . LEU A 1 483 ? -19.576 -7.849 7.708 1.00 94.75 483 LEU A N 1
ATOM 3360 C CA . LEU A 1 483 ? -20.322 -7.023 8.651 1.00 94.75 483 LEU A CA 1
ATOM 3361 C C . LEU A 1 483 ? -21.801 -7.138 8.287 1.00 94.75 483 LEU A C 1
ATOM 3363 O O . LEU A 1 483 ? -22.203 -6.718 7.202 1.00 94.75 483 LEU A O 1
ATOM 3367 N N . ASP A 1 484 ? -22.585 -7.710 9.188 1.00 95.25 484 ASP A N 1
ATOM 3368 C CA . ASP A 1 484 ? -24.028 -7.844 9.054 1.00 95.25 484 ASP A CA 1
ATOM 3369 C C . ASP A 1 484 ? -24.721 -6.690 9.791 1.00 95.25 484 ASP A C 1
ATOM 3371 O O . ASP A 1 484 ? -24.595 -6.532 11.008 1.00 95.25 484 ASP A O 1
ATOM 3375 N N . LEU A 1 485 ? -25.425 -5.846 9.042 1.00 93.31 485 LEU A N 1
ATOM 3376 C CA . LEU A 1 485 ? -26.222 -4.758 9.593 1.00 93.31 485 LEU A CA 1
ATOM 3377 C C . LEU A 1 485 ? -27.648 -5.276 9.784 1.00 93.31 485 LEU A C 1
ATOM 3379 O O . LEU A 1 485 ? -28.407 -5.418 8.825 1.00 93.31 485 LEU A O 1
ATOM 3383 N N . GLY A 1 486 ? -27.996 -5.581 11.033 1.00 82.94 486 GLY A N 1
ATOM 3384 C CA . GLY A 1 486 ? -29.310 -6.098 11.387 1.00 82.94 486 GLY A CA 1
ATOM 3385 C C . GLY A 1 486 ? -30.428 -5.085 11.124 1.00 82.94 486 GLY A C 1
ATOM 3386 O O . GLY A 1 486 ? -30.195 -3.913 10.840 1.00 82.94 486 GLY A O 1
ATOM 3387 N N . SER A 1 487 ? -31.681 -5.513 11.292 1.00 73.25 487 SER A N 1
ATOM 3388 C CA . SER A 1 487 ? -32.882 -4.742 10.910 1.00 73.25 487 SER A CA 1
ATOM 3389 C C . SER A 1 487 ? -33.048 -3.362 11.574 1.00 73.25 487 SER A C 1
ATOM 3391 O O . SER A 1 487 ? -33.939 -2.613 11.187 1.00 73.25 487 SER A O 1
ATOM 3393 N N . GLN A 1 488 ? -32.241 -3.045 12.589 1.00 64.88 488 GLN A N 1
ATOM 3394 C CA . GLN A 1 488 ? -32.264 -1.792 13.356 1.00 64.88 488 GLN A CA 1
ATOM 3395 C C . GLN A 1 488 ? -31.130 -0.818 12.970 1.00 64.88 488 GLN A C 1
ATOM 3397 O O . GLN A 1 488 ? -31.049 0.261 13.546 1.00 64.88 488 GLN A O 1
ATOM 3402 N N . ALA A 1 489 ? -30.233 -1.186 12.048 1.00 62.50 489 ALA A N 1
ATOM 3403 C CA . ALA A 1 489 ? -28.980 -0.465 11.792 1.00 62.50 489 ALA A CA 1
ATOM 3404 C C . ALA A 1 489 ? -29.059 0.683 10.762 1.00 62.50 489 ALA A C 1
ATOM 3406 O O . ALA A 1 489 ? -28.025 1.073 10.222 1.00 62.50 489 ALA A O 1
ATOM 3407 N N . ASN A 1 490 ? -30.255 1.222 10.494 1.00 47.81 490 ASN A N 1
ATOM 3408 C CA . ASN A 1 490 ? -30.453 2.346 9.563 1.00 47.81 490 ASN A CA 1
ATOM 3409 C C . ASN A 1 490 ? -30.156 3.713 10.184 1.00 47.81 490 ASN A C 1
ATOM 3411 O O . ASN A 1 490 ? -30.613 3.955 11.326 1.00 47.81 490 ASN A O 1
#

Secondary structure (DSSP, 8-state):
----SS-EEEE-----SSS---EEE---SS----SEEEEE--S--SS---EEE-SS-S---SS-EEEEESSSEEEEE---SSTT------TT-EEE-SEEEEEE--SS------------TT-------B-S-EEE-TTEEEE-TT--EEES-EEESSEEE--SSS-EEEEE-SSTT--TTT-PPPEEEE-SEEB--TTS--EEEEE-SSSEEEE-S-BB--SEEEE-SSEEEEE-TT-SS-B-SB-TT--EEESSEEEEE--SSSEEEEE--SPEEE-SEEEEEEEE-TTSEEEEEE-SEEE-STTEEEEEE--TTEEEEESSSPPP--SSEEEE-SS-EEEEEEETTEEEE---PEES--SS---TT-EEEE-SSEEE-SS-EEESEEEE---SS-EEEEEET--EEE--BTTTB-EEEEEETTS--EEEEEEEEEEESSTTEEEEEEEE-SSSSPPPEEEEEEE--TTEEEEEEESSS-EEE-TT--

Sequence (490 aa):
FFLNGSNQTLAGIQGSLGTYSQGIYNNTANGYWASTLTLNTATDYASAQSVYRDASGGPQYGNLKFVKQGAGRFLLGGYGTSATVGAIGNTGGIDVQGGFLQFSNTFASATEATSVTYVAPGTAAGTAVGTGFLNVATGATADLNGLNVAVDYLTGGGVITNTGTSARTLTIGDLDNKDMATGAAVSAIFSGVIADGTSGGTISLQKRGAGTQTLTAAQDFTAGFHILGGTLVLDMSGMANPNNLIRQTNGLGLAGNLTVKGAASGTSSQTFLGNTTVYGGASEVLGNANGGTLTITLGTVTRSVANATLNFTAGTNVSYKNTGTDLTPSGWITYVGASSIDWAISTSNVIGAYSGYTVGLPTSASTATVNYVDTSTSVTLTAGETINSLKLAPATTAQTIVLGANTLTFTAVATTGPAGLLFDGTNAASTITGTSAITTTVASGELVIYTGHTTGSGNPLTISTIIGGTNLTTVTKAGPDLLDLGSQAN

Radius of gyration: 26.9 Å; Cα contacts (8 Å, |Δi|>4): 1559; chains: 1; bounding box: 56×44×81 Å

Nearest PDB structures (foldseek):
  6bea-assembly1_A  TM=1.558E-01  e=2.186E+00  Escherichia coli CFT073

Solvent-accessible surface area (backbone atoms only — not comparable to full-atom values): 23897 Å² total; per-residue (Å²): 90,82,85,77,70,54,74,44,78,49,68,71,87,73,48,62,97,59,102,60,71,54,46,40,44,52,90,59,100,63,78,84,72,36,57,35,45,35,40,35,33,71,56,68,46,91,85,39,57,51,36,54,41,74,78,75,94,64,96,81,43,81,47,34,19,41,33,37,32,34,64,9,48,44,49,48,34,27,68,51,96,52,96,81,40,39,58,63,48,25,49,42,15,38,35,32,61,23,17,34,40,32,42,38,66,84,73,58,94,62,73,75,85,79,73,77,67,76,81,57,89,92,64,85,84,74,93,70,42,47,24,23,39,40,32,28,26,63,83,9,36,41,26,37,46,54,39,71,46,28,20,36,39,48,33,40,39,13,38,38,32,16,61,17,65,46,69,25,41,43,35,32,10,73,58,24,80,39,40,92,88,75,63,48,66,50,76,36,54,23,52,26,34,45,29,42,22,94,57,63,2,25,29,22,44,35,34,30,28,61,21,35,44,32,38,46,36,60,32,60,41,70,64,38,40,34,28,60,19,26,33,41,34,42,37,26,52,82,39,96,67,31,57,33,48,53,41,39,78,24,32,40,35,30,26,13,28,43,36,40,34,20,19,61,56,61,74,16,37,40,44,23,67,24,51,23,38,30,34,55,40,66,21,38,46,37,47,39,6,58,75,19,29,22,38,42,33,39,9,38,76,46,72,74,48,76,66,29,32,42,36,36,46,68,34,75,55,40,44,43,29,37,72,40,79,65,46,62,74,22,40,38,40,34,19,36,40,87,82,46,62,32,42,24,25,28,61,96,36,36,50,41,64,53,76,84,54,44,78,51,68,68,37,58,83,54,49,47,84,44,39,27,33,30,53,57,54,67,48,60,39,79,40,60,36,37,27,23,32,40,35,42,42,22,65,72,50,59,19,38,40,34,29,44,82,23,38,46,31,21,40,38,41,100,87,71,36,38,8,19,43,37,33,28,13,55,53,19,32,40,35,39,35,35,79,28,31,42,34,36,71,32,73,71,23,41,40,23,40,35,26,32,49,55,59,93,74,44,31,44,41,36,35,33,21,25,66,32,62,94,18,34,71,43,77,31,84,38,65,87,33,55,75,42,73,36,100,49,36,113

Foldseek 3Di:
DEDDDEEDEDEDPDADPDDDAAEPEYPDPDDDPYLEYEYADAAAPVPHAYEYEYPPQDLPAQGYEYEYHHAYEYEYWYDDPDLQPRAPLHQREYAYAYHEYEYDHPPDPNDQPPCPDDPDPPDDDDNARENEEYEAADHYEYECQSHAHEYQAYAYAEEYEHQHQAEYEYEYRPVQCAPPVPSDRDEYEYAYEYAYHPNNYFYAYEYAHAHEYEYAAAYHGAPAYEYQYHEYEDAPQPPPAQEASPDQQHAYHDQEEYEYEAHCAEEHEHHHQHAHEFEAHEYEYEYHPNNYAYEYEHEHYYYDDPRTAYEYEDYDNYWYFYPDPWADQAARYWYHYLFWIARWIDDPGTIDHDPQADEDDDLDDEDQDGEHEYQDQEDERPEAYHYAEYEYEHDAHEHEYECAAHEHEHEHDPGRHARHYEYAQAHEEYEYAYAEEHYYPAACTEYEYEYEYNDDAGHEYEYHYEHDDRRHDYYHYHYDHDHHYDPHHD

Mean predicted aligned error: 10.06 Å